Protein AF-0000000082332397 (afdb_homodimer)

Structure (mmCIF, N/CA/C/O backbone):
data_AF-0000000082332397-model_v1
#
loop_
_entity.id
_entity.type
_entity.pdbx_description
1 polymer Phosphohydrolase
#
loop_
_atom_site.group_PDB
_atom_site.id
_atom_site.type_symbol
_atom_site.label_atom_id
_atom_site.label_alt_id
_atom_site.label_comp_id
_atom_site.label_asym_id
_atom_site.label_entity_id
_atom_site.label_seq_id
_atom_site.pdbx_PDB_ins_code
_atom_site.Cartn_x
_atom_site.Cartn_y
_atom_site.Cartn_z
_atom_site.occupancy
_atom_site.B_iso_or_equiv
_atom_site.auth_seq_id
_atom_site.auth_comp_id
_atom_site.auth_asym_id
_atom_site.auth_atom_id
_atom_site.pdbx_PDB_model_num
ATOM 1 N N . MET A 1 1 ? 11.547 37.688 13.477 1 89.06 1 MET A N 1
ATOM 2 C CA . MET A 1 1 ? 12.023 36.406 12.945 1 89.06 1 MET A CA 1
ATOM 3 C C . MET A 1 1 ? 11.211 35.969 11.727 1 89.06 1 MET A C 1
ATOM 5 O O . MET A 1 1 ? 9.984 36.125 11.711 1 89.06 1 MET A O 1
ATOM 9 N N . THR A 1 2 ? 11.93 35.469 10.766 1 94.62 2 THR A N 1
ATOM 10 C CA . THR A 1 2 ? 11.25 35.031 9.539 1 94.62 2 THR A CA 1
ATOM 11 C C . THR A 1 2 ? 10.602 33.688 9.734 1 94.62 2 THR A C 1
ATOM 13 O O . THR A 1 2 ? 10.898 32.969 10.703 1 94.62 2 THR A O 1
ATOM 16 N N . LEU A 1 3 ? 9.719 33.344 8.914 1 96.31 3 LEU A N 1
ATOM 17 C CA . LEU A 1 3 ? 9.062 32.062 8.969 1 96.31 3 LEU A CA 1
ATOM 18 C C . LEU A 1 3 ? 10.078 30.922 8.828 1 96.31 3 LEU A C 1
ATOM 20 O O . LEU A 1 3 ? 9.977 29.891 9.5 1 96.31 3 LEU A O 1
ATOM 24 N N . THR A 1 4 ? 11.016 31.125 7.988 1 96.12 4 THR A N 1
ATOM 25 C CA . THR A 1 4 ? 12.055 30.125 7.762 1 96.12 4 THR A CA 1
ATOM 26 C C . THR A 1 4 ? 12.859 29.875 9.039 1 96.12 4 THR A C 1
ATOM 28 O O . THR A 1 4 ? 13.227 28.75 9.336 1 96.12 4 THR A O 1
ATOM 31 N N . GLN A 1 5 ? 13.148 30.891 9.711 1 97.06 5 GLN A N 1
ATOM 32 C CA . GLN A 1 5 ? 13.883 30.781 10.969 1 97.06 5 GLN A CA 1
ATOM 33 C C . GLN A 1 5 ? 13.062 30.016 12.016 1 97.06 5 GLN A C 1
ATOM 35 O O . GLN A 1 5 ? 13.594 29.172 12.727 1 97.06 5 GLN A O 1
ATOM 40 N N . TRP A 1 6 ? 11.789 30.406 12.102 1 97.88 6 TRP A N 1
ATOM 41 C CA . TRP A 1 6 ? 10.906 29.703 13.023 1 97.88 6 TRP A CA 1
ATOM 42 C C . TRP A 1 6 ? 10.844 28.219 12.688 1 97.88 6 TRP A C 1
ATOM 44 O O . TRP A 1 6 ? 10.922 27.375 13.578 1 97.88 6 TRP A O 1
ATOM 54 N N . GLN A 1 7 ? 10.688 27.906 11.43 1 97.69 7 GLN A N 1
ATOM 55 C CA . GLN A 1 7 ? 10.641 26.516 10.977 1 97.69 7 GLN A CA 1
ATOM 56 C C . GLN A 1 7 ? 11.883 25.75 11.43 1 97.69 7 GLN A C 1
ATOM 58 O O . GLN A 1 7 ? 11.773 24.641 11.969 1 97.69 7 GLN A O 1
ATOM 63 N N . SER A 1 8 ? 13.031 26.281 11.195 1 97.31 8 SER A N 1
ATOM 64 C CA . SER A 1 8 ? 14.289 25.656 11.586 1 97.31 8 SER A CA 1
ATOM 65 C C . SER A 1 8 ? 14.344 25.422 13.094 1 97.31 8 SER A C 1
ATOM 67 O O . SER A 1 8 ? 14.805 24.375 13.547 1 97.31 8 SER A O 1
ATOM 69 N N . ARG A 1 9 ? 13.914 26.359 13.828 1 97.19 9 ARG A N 1
ATOM 70 C CA . ARG A 1 9 ? 13.93 26.266 15.281 1 97.19 9 ARG A CA 1
ATOM 71 C C . ARG A 1 9 ? 12.984 25.188 15.773 1 97.19 9 ARG A C 1
ATOM 73 O O . ARG A 1 9 ? 13.32 24.422 16.672 1 97.19 9 ARG A O 1
ATOM 80 N N . PHE A 1 10 ? 11.758 25.141 15.195 1 97.62 10 PHE A N 1
ATOM 81 C CA . PHE A 1 10 ? 10.812 24.094 15.562 1 97.62 10 PHE A CA 1
ATOM 82 C C . PHE A 1 10 ? 11.391 22.719 15.258 1 97.62 10 PHE A C 1
ATOM 84 O O . PHE A 1 10 ? 11.359 21.828 16.109 1 97.62 10 PHE A O 1
ATOM 91 N N . GLU A 1 11 ? 11.922 22.547 14.109 1 95.94 11 GLU A N 1
ATOM 92 C CA . GLU A 1 11 ? 12.469 21.266 13.695 1 95.94 11 GLU A CA 1
ATOM 93 C C . GLU A 1 11 ? 13.648 20.859 14.578 1 95.94 11 GLU A C 1
ATOM 95 O O . GLU A 1 11 ? 13.766 19.688 14.961 1 95.94 11 GLU A O 1
ATOM 100 N N . HIS A 1 12 ? 14.5 21.797 14.859 1 95.62 12 HIS A N 1
ATOM 101 C CA . HIS A 1 12 ? 15.633 21.531 15.734 1 95.62 12 HIS A CA 1
ATOM 102 C C . HIS A 1 12 ? 15.172 21.062 17.109 1 95.62 12 HIS A C 1
ATOM 104 O O . HIS A 1 12 ? 15.672 20.078 17.641 1 95.62 12 HIS A O 1
ATOM 110 N N . TRP A 1 13 ? 14.25 21.766 17.672 1 95.88 13 TRP A N 1
ATOM 111 C CA . TRP A 1 13 ? 13.75 21.422 18.984 1 95.88 13 TRP A CA 1
ATOM 112 C C . TRP A 1 13 ? 13.086 20.047 18.984 1 95.88 13 TRP A C 1
ATOM 114 O O . TRP A 1 13 ? 13.297 19.25 19.891 1 95.88 13 TRP A O 1
ATOM 124 N N . LEU A 1 14 ? 12.258 19.812 17.969 1 95.25 14 LEU A N 1
ATOM 125 C CA . LEU A 1 14 ? 11.578 18.531 17.875 1 95.25 14 LEU A CA 1
ATOM 126 C C . LEU A 1 14 ? 12.594 17.391 17.766 1 95.25 14 LEU A C 1
ATOM 128 O O . LEU A 1 14 ? 12.43 16.344 18.406 1 95.25 14 LEU A O 1
ATOM 132 N N . ASN A 1 15 ? 13.602 17.594 17 1 92.56 15 ASN A N 1
ATOM 133 C CA . ASN A 1 15 ? 14.617 16.562 16.812 1 92.56 15 ASN A CA 1
ATOM 134 C C . ASN A 1 15 ? 15.422 16.328 18.078 1 92.56 15 ASN A C 1
ATOM 136 O O . ASN A 1 15 ? 15.844 15.203 18.359 1 92.56 15 ASN A O 1
ATOM 140 N N . GLU A 1 16 ? 15.547 17.297 18.922 1 92.12 16 GLU A N 1
ATOM 141 C CA . GLU A 1 16 ? 16.422 17.203 20.078 1 92.12 16 GLU A CA 1
ATOM 142 C C . GLU A 1 16 ? 15.625 16.828 21.328 1 92.12 16 GLU A C 1
ATOM 144 O O . GLU A 1 16 ? 16.125 16.109 22.203 1 92.12 16 GLU A O 1
ATOM 149 N N . SER A 1 17 ? 14.375 17.281 21.359 1 87.25 17 SER A N 1
ATOM 150 C CA . SER A 1 17 ? 13.734 17.266 22.656 1 87.25 17 SER A CA 1
ATOM 151 C C . SER A 1 17 ? 12.477 16.391 22.656 1 87.25 17 SER A C 1
ATOM 153 O O . SER A 1 17 ? 12.016 15.953 23.703 1 87.25 17 SER A O 1
ATOM 155 N N . TRP A 1 18 ? 11.852 16.219 21.516 1 86.44 18 TRP A N 1
ATOM 156 C CA . TRP A 1 18 ? 10.602 15.469 21.422 1 86.44 18 TRP A CA 1
ATOM 157 C C . TRP A 1 18 ? 10.852 13.984 21.656 1 86.44 18 TRP A C 1
ATOM 159 O O . TRP A 1 18 ? 11.656 13.367 20.938 1 86.44 18 TRP A O 1
ATOM 169 N N . GLN A 1 19 ? 10.375 13.5 22.703 1 77.25 19 GLN A N 1
ATOM 170 C CA . GLN A 1 19 ? 10.539 12.086 23 1 77.25 19 GLN A CA 1
ATOM 171 C C . GLN A 1 19 ? 9.531 11.234 22.25 1 77.25 19 GLN A C 1
ATOM 173 O O . GLN A 1 19 ? 8.352 11.18 22.609 1 77.25 19 GLN A O 1
ATOM 178 N N . GLN A 1 20 ? 9.938 10.594 21.234 1 76.19 20 GLN A N 1
ATOM 179 C CA . GLN A 1 20 ? 9.117 9.75 20.375 1 76.19 20 GLN A CA 1
ATOM 180 C C . GLN A 1 20 ? 9.938 8.586 19.812 1 76.19 20 GLN A C 1
ATOM 182 O O . GLN A 1 20 ? 11.125 8.734 19.531 1 76.19 20 GLN A O 1
ATOM 187 N N . ASP A 1 21 ? 9.367 7.43 19.781 1 70.19 21 ASP A N 1
ATOM 188 C CA . ASP A 1 21 ? 10.062 6.238 19.297 1 70.19 21 ASP A CA 1
ATOM 189 C C . ASP A 1 21 ? 10.523 6.41 17.859 1 70.19 21 ASP A C 1
ATOM 191 O O . ASP A 1 21 ? 11.688 6.164 17.531 1 70.19 21 ASP A O 1
ATOM 195 N N . ASP A 1 22 ? 9.664 6.797 16.984 1 75.94 22 ASP A N 1
ATOM 196 C CA . ASP A 1 22 ? 10.008 7.027 15.594 1 75.94 22 ASP A CA 1
ATOM 197 C C . ASP A 1 22 ? 9.961 8.516 15.25 1 75.94 22 ASP A C 1
ATOM 199 O O . ASP A 1 22 ? 9.164 8.938 14.414 1 75.94 22 ASP A O 1
ATOM 203 N N . LYS A 1 23 ? 10.922 9.266 15.836 1 78.56 23 LYS A N 1
ATOM 204 C CA . LYS A 1 23 ? 10.961 10.727 15.773 1 78.56 23 LYS A CA 1
ATOM 205 C C . LYS A 1 23 ? 11.141 11.211 14.336 1 78.56 23 LYS A C 1
ATOM 207 O O . LYS A 1 23 ? 10.445 12.117 13.891 1 78.56 23 LYS A O 1
ATOM 212 N N . ALA A 1 24 ? 12.078 10.57 13.688 1 74.75 24 ALA A N 1
ATOM 213 C CA . ALA A 1 24 ? 12.383 10.984 12.32 1 74.75 24 ALA A CA 1
ATOM 214 C C . ALA A 1 24 ? 11.148 10.891 11.43 1 74.75 24 ALA A C 1
ATOM 216 O O . ALA A 1 24 ? 10.867 11.805 10.641 1 74.75 24 ALA A O 1
ATOM 217 N N . HIS A 1 25 ? 10.414 9.883 11.586 1 79.62 25 HIS A N 1
ATOM 218 C CA . HIS A 1 25 ? 9.188 9.688 10.82 1 79.62 25 HIS A CA 1
ATOM 219 C C . HIS A 1 25 ? 8.133 10.727 11.18 1 79.62 25 HIS A C 1
ATOM 221 O O . HIS A 1 25 ? 7.465 11.273 10.305 1 79.62 25 HIS A O 1
ATOM 227 N N . ASP A 1 26 ? 8.023 11.008 12.359 1 86.25 26 ASP A N 1
ATOM 228 C CA . ASP A 1 26 ? 7.004 11.945 12.812 1 86.25 26 ASP A CA 1
ATOM 229 C C . ASP A 1 26 ? 7.328 13.367 12.375 1 86.25 26 ASP A C 1
ATOM 231 O O . ASP A 1 26 ? 6.453 14.094 11.906 1 86.25 26 ASP A O 1
ATOM 235 N N . VAL A 1 27 ? 8.562 13.719 12.523 1 92 27 VAL A N 1
ATOM 236 C CA . VAL A 1 27 ? 8.969 15.055 12.117 1 92 27 VAL A CA 1
ATOM 237 C C . VAL A 1 27 ? 8.773 15.219 10.609 1 92 27 VAL A C 1
ATOM 239 O O . VAL A 1 27 ? 8.344 16.281 10.148 1 92 27 VAL A O 1
ATOM 242 N N . ALA A 1 28 ? 9.094 14.203 9.867 1 91.44 28 ALA A N 1
ATOM 243 C CA . ALA A 1 28 ? 8.867 14.242 8.43 1 91.44 28 ALA A CA 1
ATOM 244 C C . ALA A 1 28 ? 7.395 14.461 8.109 1 91.44 28 ALA A C 1
ATOM 246 O O . ALA A 1 28 ? 7.055 15.203 7.184 1 91.44 28 ALA A O 1
ATOM 247 N N . HIS A 1 29 ? 6.555 13.82 8.836 1 93.06 29 HIS A N 1
ATOM 248 C CA . HIS A 1 29 ? 5.117 14.031 8.688 1 93.06 29 HIS A CA 1
ATOM 249 C C . HIS A 1 29 ? 4.742 15.484 8.922 1 93.06 29 HIS A C 1
ATOM 251 O O . HIS A 1 29 ? 4.031 16.094 8.117 1 93.06 29 HIS A O 1
ATOM 257 N N . LEU A 1 30 ? 5.219 16.062 10.039 1 95.88 30 LEU A N 1
ATOM 258 C CA . LEU A 1 30 ? 4.91 17.438 10.383 1 95.88 30 LEU A CA 1
ATOM 259 C C . LEU A 1 30 ? 5.379 18.391 9.281 1 95.88 30 LEU A C 1
ATOM 261 O O . LEU A 1 30 ? 4.668 19.328 8.922 1 95.88 30 LEU A O 1
ATOM 265 N N . LYS A 1 31 ? 6.523 18.094 8.781 1 94.88 31 LYS A N 1
ATOM 266 C CA . LYS A 1 31 ? 7.078 18.906 7.703 1 94.88 31 LYS A CA 1
ATOM 267 C C . LYS A 1 31 ? 6.191 18.859 6.461 1 94.88 31 LYS A C 1
ATOM 269 O O . LYS A 1 31 ? 5.949 19.875 5.82 1 94.88 31 LYS A O 1
ATOM 274 N N . ARG A 1 32 ? 5.75 17.734 6.164 1 94.56 32 ARG A N 1
ATOM 275 C CA . ARG A 1 32 ? 4.891 17.578 4.992 1 94.56 32 ARG A CA 1
ATOM 276 C C . ARG A 1 32 ? 3.553 18.281 5.199 1 94.56 32 ARG A C 1
ATOM 278 O O . ARG A 1 32 ? 3.014 18.891 4.27 1 94.56 32 ARG A O 1
ATOM 285 N N . VAL A 1 33 ? 3.033 18.141 6.359 1 96.5 33 VAL A N 1
ATOM 286 C CA . VAL A 1 33 ? 1.789 18.844 6.664 1 96.5 33 VAL A CA 1
ATOM 287 C C . VAL A 1 33 ? 1.973 20.344 6.457 1 96.5 33 VAL A C 1
ATOM 289 O O . VAL A 1 33 ? 1.114 21 5.867 1 96.5 33 VAL A O 1
ATOM 292 N N . TRP A 1 34 ? 3.062 20.875 6.902 1 97.12 34 TRP A N 1
ATOM 293 C CA . TRP A 1 34 ? 3.35 22.297 6.711 1 97.12 34 TRP A CA 1
ATOM 294 C C . TRP A 1 34 ? 3.484 22.625 5.227 1 97.12 34 TRP A C 1
ATOM 296 O O . TRP A 1 34 ? 2.977 23.656 4.766 1 97.12 34 TRP A O 1
ATOM 306 N N . GLN A 1 35 ? 4.117 21.797 4.488 1 94.94 35 GLN A N 1
ATOM 307 C CA . GLN A 1 35 ? 4.254 22.016 3.051 1 94.94 35 GLN A CA 1
ATOM 308 C C . GLN A 1 35 ? 2.885 22.094 2.375 1 94.94 35 GLN A C 1
ATOM 310 O O . GLN A 1 35 ? 2.637 22.984 1.561 1 94.94 35 GLN A O 1
ATOM 315 N N . THR A 1 36 ? 2.064 21.188 2.721 1 95.56 36 THR A N 1
ATOM 316 C CA . THR A 1 36 ? 0.71 21.172 2.176 1 95.56 36 THR A CA 1
ATOM 317 C C . THR A 1 36 ? -0.061 22.422 2.607 1 95.56 36 THR A C 1
ATOM 319 O O . THR A 1 36 ? -0.758 23.031 1.797 1 95.56 36 THR A O 1
ATOM 322 N N . ALA A 1 37 ? 0.094 22.766 3.816 1 97.25 37 ALA A N 1
ATOM 323 C CA . ALA A 1 37 ? -0.589 23.953 4.344 1 97.25 37 ALA A CA 1
ATOM 324 C C . ALA A 1 37 ? -0.164 25.219 3.594 1 97.25 37 ALA A C 1
ATOM 326 O O . ALA A 1 37 ? -0.984 26.094 3.338 1 97.25 37 ALA A O 1
ATOM 327 N N . GLN A 1 38 ? 1.078 25.281 3.293 1 96.44 38 GLN A N 1
ATOM 328 C CA . GLN A 1 38 ? 1.581 26.422 2.535 1 96.44 38 GLN A CA 1
ATOM 329 C C . GLN A 1 38 ? 0.874 26.547 1.188 1 96.44 38 GLN A C 1
ATOM 331 O O . GLN A 1 38 ? 0.555 27.641 0.746 1 96.44 38 GLN A O 1
ATOM 336 N N . ARG A 1 39 ? 0.684 25.438 0.614 1 94.25 39 ARG A N 1
ATOM 337 C CA . ARG A 1 39 ? -0.027 25.422 -0.66 1 94.25 39 ARG A CA 1
ATOM 338 C C . ARG A 1 39 ? -1.474 25.875 -0.482 1 94.25 39 ARG A C 1
ATOM 340 O O . ARG A 1 39 ? -1.978 26.688 -1.26 1 94.25 39 ARG A O 1
ATOM 347 N N . ILE A 1 40 ? -2.102 25.375 0.503 1 96.19 40 ILE A N 1
ATOM 348 C CA . ILE A 1 40 ? -3.504 25.672 0.764 1 96.19 40 ILE A CA 1
ATOM 349 C C . ILE A 1 40 ? -3.656 27.156 1.086 1 96.19 40 ILE A C 1
ATOM 351 O O . ILE A 1 40 ? -4.641 27.797 0.693 1 96.19 40 ILE A O 1
ATOM 355 N N . MET A 1 41 ? -2.727 27.703 1.715 1 95.75 41 MET A N 1
ATOM 356 C CA . MET A 1 41 ? -2.797 29.062 2.236 1 95.75 41 MET A CA 1
ATOM 357 C C . MET A 1 41 ? -2.619 30.094 1.116 1 95.75 41 MET A C 1
ATOM 359 O O . MET A 1 41 ? -2.914 31.266 1.297 1 95.75 41 MET A O 1
ATOM 363 N N . GLN A 1 42 ? -2.16 29.609 0.006 1 93.38 42 GLN A N 1
ATOM 364 C CA . GLN A 1 42 ? -1.938 30.547 -1.09 1 93.38 42 GLN A CA 1
ATOM 365 C C . GLN A 1 42 ? -3.221 31.297 -1.443 1 93.38 42 GLN A C 1
ATOM 367 O O . GLN A 1 42 ? -4.25 30.672 -1.715 1 93.38 42 GLN A O 1
ATOM 372 N N . GLY A 1 43 ? -3.213 32.625 -1.36 1 90.12 43 GLY A N 1
ATOM 373 C CA . GLY A 1 43 ? -4.344 33.469 -1.702 1 90.12 43 GLY A CA 1
ATOM 374 C C . GLY A 1 43 ? -5.316 33.656 -0.554 1 90.12 43 GLY A C 1
ATOM 375 O O . GLY A 1 43 ? -6.367 34.281 -0.72 1 90.12 43 GLY A O 1
ATOM 376 N N . ILE A 1 44 ? -5.043 33.094 0.571 1 95.12 44 ILE A N 1
ATOM 377 C CA . ILE A 1 44 ? -5.875 33.219 1.763 1 95.12 44 ILE A CA 1
ATOM 378 C C . ILE A 1 44 ? -5.18 34.125 2.781 1 95.12 44 ILE A C 1
ATOM 380 O O . ILE A 1 44 ? -3.971 34 2.996 1 95.12 44 ILE A O 1
ATOM 384 N N . ASP A 1 45 ? -5.91 35.031 3.311 1 96.25 45 ASP A N 1
ATOM 385 C CA . ASP A 1 45 ? -5.379 35.844 4.379 1 96.25 45 ASP A CA 1
ATOM 386 C C . ASP A 1 45 ? -5.367 35.125 5.711 1 96.25 45 ASP A C 1
ATOM 388 O O . ASP A 1 45 ? -6.328 35.188 6.48 1 96.25 45 ASP A O 1
ATOM 392 N N . ALA A 1 46 ? -4.355 34.406 5.969 1 97.75 46 ALA A N 1
ATOM 393 C CA . ALA A 1 46 ? -4.145 33.625 7.191 1 97.75 46 ALA A CA 1
ATOM 394 C C . ALA A 1 46 ? -2.787 33.938 7.812 1 97.75 46 ALA A C 1
ATOM 396 O O . ALA A 1 46 ? -1.84 34.281 7.105 1 97.75 46 ALA A O 1
ATOM 397 N N . ASP A 1 47 ? -2.719 33.906 9.094 1 98.44 47 ASP A N 1
ATOM 398 C CA . ASP A 1 47 ? -1.452 34.094 9.789 1 98.44 47 ASP A CA 1
ATOM 399 C C . ASP A 1 47 ? -0.536 32.875 9.617 1 98.44 47 ASP A C 1
ATOM 401 O O . ASP A 1 47 ? -0.748 31.844 10.242 1 98.44 47 ASP A O 1
ATOM 405 N N . ALA A 1 48 ? 0.495 33.062 8.867 1 98.38 48 ALA A N 1
ATOM 406 C CA . ALA A 1 48 ? 1.354 31.938 8.461 1 98.38 48 ALA A CA 1
ATOM 407 C C . ALA A 1 48 ? 2.068 31.328 9.664 1 98.38 48 ALA A C 1
ATOM 409 O O . ALA A 1 48 ? 2.307 30.125 9.703 1 98.38 48 ALA A O 1
ATOM 410 N N . LEU A 1 49 ? 2.434 32.156 10.578 1 98.69 49 LEU A N 1
ATOM 411 C CA . LEU A 1 49 ? 3.143 31.641 11.75 1 98.69 49 LEU A CA 1
ATOM 412 C C . LEU A 1 49 ? 2.229 30.766 12.594 1 98.69 49 LEU A C 1
ATOM 414 O O . LEU A 1 49 ? 2.664 29.734 13.133 1 98.69 49 LEU A O 1
ATOM 418 N N . VAL A 1 50 ? 0.964 31.109 12.742 1 98.75 50 VAL A N 1
ATOM 419 C CA . VAL A 1 50 ? -0.018 30.312 13.469 1 98.75 50 VAL A CA 1
ATOM 420 C C . VAL A 1 50 ? -0.202 28.969 12.781 1 98.75 50 VAL A C 1
ATOM 422 O O . VAL A 1 50 ? -0.182 27.922 13.43 1 98.75 50 VAL A O 1
ATOM 425 N N . VAL A 1 51 ? -0.335 28.984 11.484 1 98.75 51 VAL A N 1
ATOM 426 C CA . VAL A 1 51 ? -0.523 27.766 10.711 1 98.75 51 VAL A CA 1
ATOM 427 C C . VAL A 1 51 ? 0.703 26.875 10.859 1 98.75 51 VAL A C 1
ATOM 429 O O . VAL A 1 51 ? 0.575 25.672 11.141 1 98.75 51 VAL A O 1
ATOM 432 N N . MET A 1 52 ? 1.892 27.422 10.688 1 98.75 52 MET A N 1
ATOM 433 C CA . MET A 1 52 ? 3.123 26.641 10.781 1 98.75 52 MET A CA 1
ATOM 434 C C . MET A 1 52 ? 3.242 25.984 12.148 1 98.75 52 MET A C 1
ATOM 436 O O . MET A 1 52 ? 3.506 24.781 12.242 1 98.75 52 MET A O 1
ATOM 440 N N . ALA A 1 53 ? 3.055 26.781 13.164 1 98.81 53 ALA A N 1
ATOM 441 C CA . ALA A 1 53 ? 3.146 26.234 14.516 1 98.81 53 ALA A CA 1
ATOM 442 C C . ALA A 1 53 ? 2.113 25.141 14.742 1 98.81 53 ALA A C 1
ATOM 444 O O . ALA A 1 53 ? 2.418 24.094 15.344 1 98.81 53 ALA A O 1
ATOM 445 N N . GLY A 1 54 ? 0.887 25.359 14.273 1 98.56 54 GLY A N 1
ATOM 446 C CA . GLY A 1 54 ? -0.128 24.312 14.344 1 98.56 54 GLY A CA 1
ATOM 447 C C . GLY A 1 54 ? 0.293 23.016 13.672 1 98.56 54 GLY A C 1
ATOM 448 O O . GLY A 1 54 ? 0.045 21.938 14.195 1 98.56 54 GLY A O 1
ATOM 449 N N . CYS A 1 55 ? 0.912 23.125 12.539 1 98.25 55 CYS A N 1
ATOM 450 C CA . CYS A 1 55 ? 1.369 21.953 11.789 1 98.25 55 CYS A CA 1
ATOM 451 C C . CYS A 1 55 ? 2.453 21.203 12.562 1 98.25 55 CYS A C 1
ATOM 453 O O . CYS A 1 55 ? 2.438 19.984 12.625 1 98.25 55 CYS A O 1
ATOM 455 N N . TYR A 1 56 ? 3.363 21.906 13.18 1 97.94 56 TYR A N 1
ATOM 456 C CA . TYR A 1 56 ? 4.531 21.281 13.781 1 97.94 56 TYR A CA 1
ATOM 457 C C . TYR A 1 56 ? 4.199 20.734 15.164 1 97.94 56 TYR A C 1
ATOM 459 O O . TYR A 1 56 ? 4.891 19.844 15.672 1 97.94 56 TYR A O 1
ATOM 467 N N . PHE A 1 57 ? 3.092 21.172 15.805 1 97.81 57 PHE A N 1
ATOM 468 C CA . PHE A 1 57 ? 2.867 20.766 17.188 1 97.81 57 PHE A CA 1
ATOM 469 C C . PHE A 1 57 ? 1.548 20.016 17.328 1 97.81 57 PHE A C 1
ATOM 471 O O . PHE A 1 57 ? 1.202 19.547 18.422 1 97.81 57 PHE A O 1
ATOM 478 N N . HIS A 1 58 ? 0.782 19.844 16.203 1 96.88 58 HIS A N 1
ATOM 479 C CA . HIS A 1 58 ? -0.548 19.25 16.297 1 96.88 58 HIS A CA 1
ATOM 480 C C . HIS A 1 58 ? -0.48 17.828 16.859 1 96.88 58 HIS A C 1
ATOM 482 O O . HIS A 1 58 ? -1.404 17.375 17.531 1 96.88 58 HIS A O 1
ATOM 488 N N . ASP A 1 59 ? 0.618 17.188 16.656 1 93.75 59 ASP A N 1
ATOM 489 C CA . ASP A 1 59 ? 0.768 15.805 17.078 1 93.75 59 ASP A CA 1
ATOM 490 C C . ASP A 1 59 ? 1.817 15.664 18.172 1 93.75 59 ASP A C 1
ATOM 492 O O . ASP A 1 59 ? 2.416 14.602 18.344 1 93.75 59 ASP A O 1
ATOM 496 N N . ILE A 1 60 ? 2.088 16.641 18.938 1 94.69 60 ILE A N 1
ATOM 497 C CA . ILE A 1 60 ? 3.131 16.641 19.953 1 94.69 60 ILE A CA 1
ATOM 498 C C . ILE A 1 60 ? 2.803 15.609 21.031 1 94.69 60 ILE A C 1
ATOM 500 O O . ILE A 1 60 ? 3.699 15.117 21.719 1 94.69 60 ILE A O 1
ATOM 504 N N . VAL A 1 61 ? 1.564 15.438 21.234 1 90.38 61 VAL A N 1
ATOM 505 C CA . VAL A 1 61 ? 1.084 14.289 22 1 90.38 61 VAL A CA 1
ATOM 506 C C . VAL A 1 61 ? 0.452 13.273 21.047 1 90.38 61 VAL A C 1
ATOM 508 O O . VAL A 1 61 ? -0.55 13.562 20.391 1 90.38 61 VAL A O 1
ATOM 511 N N . ASN A 1 62 ? 1.136 12.141 20.906 1 82.5 62 ASN A N 1
ATOM 512 C CA . ASN A 1 62 ? 0.686 11.117 19.953 1 82.5 62 ASN A CA 1
ATOM 513 C C . ASN A 1 62 ? 0.418 9.789 20.656 1 82.5 62 ASN A C 1
ATOM 515 O O . ASN A 1 62 ? 1.337 9.172 21.203 1 82.5 62 ASN A O 1
ATOM 519 N N . LEU A 1 63 ? -0.743 9.453 20.734 1 79.56 63 LEU A N 1
ATOM 520 C CA . LEU A 1 63 ? -1.14 8.188 21.344 1 79.56 63 LEU A CA 1
ATOM 521 C C . LEU A 1 63 ? -1.405 7.133 20.266 1 79.56 63 LEU A C 1
ATOM 523 O O . LEU A 1 63 ? -1.848 7.465 19.156 1 79.56 63 LEU A O 1
ATOM 527 N N . PRO A 1 64 ? -1.135 5.895 20.641 1 75.19 64 PRO A N 1
ATOM 528 C CA . PRO A 1 64 ? -1.421 4.824 19.688 1 75.19 64 PRO A CA 1
ATOM 529 C C . PRO A 1 64 ? -2.891 4.773 19.281 1 75.19 64 PRO A C 1
ATOM 531 O O . PRO A 1 64 ? -3.76 5.238 20.016 1 75.19 64 PRO A O 1
ATOM 534 N N . LYS A 1 65 ? -3.174 4.266 18.109 1 71.94 65 LYS A N 1
ATOM 535 C CA . LYS A 1 65 ? -4.5 4.25 17.5 1 71.94 65 LYS A CA 1
ATOM 536 C C . LYS A 1 65 ? -5.492 3.471 18.359 1 71.94 65 LYS A C 1
ATOM 538 O O . LYS A 1 65 ? -6.684 3.779 18.375 1 71.94 65 LYS A O 1
ATOM 543 N N . ASN A 1 66 ? -5 2.578 19.078 1 71.62 66 ASN A N 1
ATOM 544 C CA . ASN A 1 66 ? -5.875 1.725 19.875 1 71.62 66 ASN A CA 1
ATOM 545 C C . ASN A 1 66 ? -5.945 2.189 21.328 1 71.62 66 ASN A C 1
ATOM 547 O O . ASN A 1 66 ? -6.547 1.521 22.172 1 71.62 66 ASN A O 1
ATOM 551 N N . HIS A 1 67 ? -5.461 3.348 21.531 1 80.31 67 HIS A N 1
ATOM 552 C CA . HIS A 1 67 ? -5.449 3.846 22.906 1 80.31 67 HIS A CA 1
ATOM 553 C C . HIS A 1 67 ? -6.82 4.387 23.312 1 80.31 67 HIS A C 1
ATOM 555 O O . HIS A 1 67 ? -7.453 5.113 22.547 1 80.31 67 HIS A O 1
ATOM 561 N N . PRO A 1 68 ? -7.238 4.02 24.453 1 82.5 68 PRO A N 1
ATOM 562 C CA . PRO A 1 68 ? -8.57 4.438 24.891 1 82.5 68 PRO A CA 1
ATOM 563 C C . PRO A 1 68 ? -8.727 5.953 24.969 1 82.5 68 PRO A C 1
ATOM 565 O O . PRO A 1 68 ? -9.836 6.477 24.844 1 82.5 68 PRO A O 1
ATOM 568 N N . GLN A 1 69 ? -7.676 6.68 25.219 1 84.19 69 GLN A N 1
ATOM 569 C CA . GLN A 1 69 ? -7.734 8.133 25.344 1 84.19 69 GLN A CA 1
ATOM 570 C C . GLN A 1 69 ? -7.305 8.82 24.047 1 84.19 69 GLN A C 1
ATOM 572 O O . GLN A 1 69 ? -6.922 9.992 24.062 1 84.19 69 GLN A O 1
ATOM 577 N N . ARG A 1 70 ? -7.363 8.133 23 1 82.5 70 ARG A N 1
ATOM 578 C CA . ARG A 1 70 ? -6.938 8.688 21.719 1 82.5 70 ARG A CA 1
ATOM 579 C C . ARG A 1 70 ? -7.758 9.922 21.359 1 82.5 70 ARG A C 1
ATOM 581 O O . ARG A 1 70 ? -7.242 10.867 20.766 1 82.5 70 ARG A O 1
ATOM 588 N N . HIS A 1 71 ? -9.008 9.961 21.812 1 82.5 71 HIS A N 1
ATOM 589 C CA . HIS A 1 71 ? -9.898 11.078 21.484 1 82.5 71 HIS A CA 1
ATOM 590 C C . HIS A 1 71 ? -9.516 12.328 22.266 1 82.5 71 HIS A C 1
ATOM 592 O O . HIS A 1 71 ? -9.953 13.43 21.922 1 82.5 71 HIS A O 1
ATOM 598 N N . LEU A 1 72 ? -8.641 12.164 23.234 1 90 72 LEU A N 1
ATOM 599 C CA . LEU A 1 72 ? -8.195 13.297 24.031 1 90 72 LEU A CA 1
ATOM 600 C C . LEU A 1 72 ? -6.816 13.766 23.594 1 90 72 LEU A C 1
ATOM 602 O O . LEU A 1 72 ? -6.305 14.766 24.094 1 90 72 LEU A O 1
ATOM 606 N N . ALA A 1 73 ? -6.27 13.117 22.641 1 90.88 73 ALA A N 1
ATOM 607 C CA . ALA A 1 73 ? -4.891 13.383 22.234 1 90.88 73 ALA A CA 1
ATOM 608 C C . ALA A 1 73 ? -4.73 14.82 21.75 1 90.88 73 ALA A C 1
ATOM 610 O O . ALA A 1 73 ? -3.766 15.5 22.094 1 90.88 73 ALA A O 1
ATOM 611 N N . SER A 1 74 ? -5.707 15.305 20.953 1 94 74 SER A N 1
ATOM 612 C CA . SER A 1 74 ? -5.582 16.656 20.391 1 94 74 SER A CA 1
ATOM 613 C C . SER A 1 74 ? -5.723 17.719 21.484 1 94 74 SER A C 1
ATOM 615 O O . SER A 1 74 ? -5.059 18.75 21.422 1 94 74 SER A O 1
ATOM 617 N N . ALA A 1 75 ? -6.543 17.453 22.453 1 95.06 75 ALA A N 1
ATOM 618 C CA . ALA A 1 75 ? -6.668 18.375 23.594 1 95.06 75 ALA A CA 1
ATOM 619 C C . ALA A 1 75 ? -5.379 18.406 24.406 1 95.06 75 ALA A C 1
ATOM 621 O O . ALA A 1 75 ? -4.938 19.484 24.828 1 95.06 75 ALA A O 1
ATOM 622 N N . GLN A 1 76 ? -4.883 17.25 24.641 1 95.62 76 GLN A N 1
ATOM 623 C CA . GLN A 1 76 ? -3.613 17.156 25.359 1 95.62 76 GLN A CA 1
ATOM 624 C C . GLN A 1 76 ? -2.492 17.828 24.562 1 95.62 76 GLN A C 1
ATO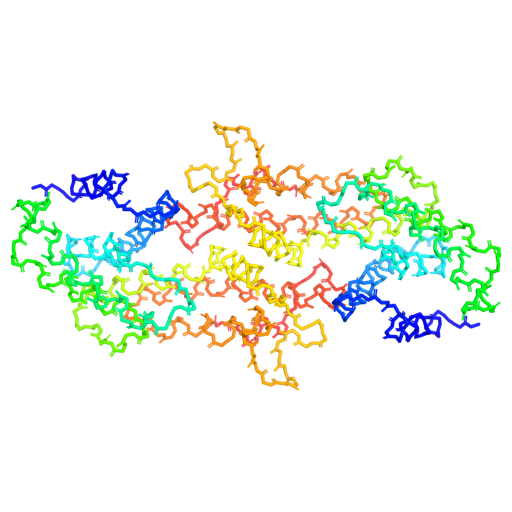M 626 O O . GLN A 1 76 ? -1.63 18.5 25.141 1 95.62 76 GLN A O 1
ATOM 631 N N . ALA A 1 77 ? -2.5 17.672 23.266 1 96.5 77 ALA A N 1
ATOM 632 C CA . ALA A 1 77 ? -1.516 18.312 22.406 1 96.5 77 ALA A CA 1
ATOM 633 C C . ALA A 1 77 ? -1.643 19.844 22.484 1 96.5 77 ALA A C 1
ATOM 635 O O . ALA A 1 77 ? -0.637 20.547 22.484 1 96.5 77 ALA A O 1
ATOM 636 N N . ALA A 1 78 ? -2.836 20.312 22.547 1 97.5 78 ALA A N 1
ATOM 637 C CA . ALA A 1 78 ? -3.08 21.75 22.656 1 97.5 78 ALA A CA 1
ATOM 638 C C . ALA A 1 78 ? -2.512 22.312 23.953 1 97.5 78 ALA A C 1
ATOM 640 O O . ALA A 1 78 ? -1.838 23.344 23.953 1 97.5 78 ALA A O 1
ATOM 641 N N . GLU A 1 79 ? -2.768 21.609 25.031 1 97.38 79 GLU A N 1
ATOM 642 C CA . GLU A 1 79 ? -2.252 22.031 26.328 1 97.38 79 GLU A CA 1
ATOM 643 C C . GLU A 1 79 ? -0.726 22 26.359 1 97.38 79 GLU A C 1
ATOM 645 O O . GLU A 1 79 ? -0.088 22.922 26.859 1 97.38 79 GLU A O 1
ATOM 650 N N . GLU A 1 80 ? -0.218 20.969 25.828 1 97.06 80 GLU A N 1
ATOM 651 C CA . GLU A 1 80 ? 1.235 20.859 25.766 1 97.06 80 GLU A CA 1
ATOM 652 C C . GLU A 1 80 ? 1.84 21.953 24.891 1 97.06 80 GLU A C 1
ATOM 654 O O . GLU A 1 80 ? 2.904 22.484 25.203 1 97.06 80 GLU A O 1
ATOM 659 N N . THR A 1 81 ? 1.218 22.25 23.812 1 97.88 81 THR A N 1
ATOM 660 C CA . THR A 1 81 ? 1.668 23.328 22.938 1 97.88 81 THR A CA 1
ATOM 661 C C . THR A 1 81 ? 1.656 24.672 23.656 1 97.88 81 THR A C 1
ATOM 663 O O . THR A 1 81 ? 2.6 25.453 23.547 1 97.88 81 THR A O 1
ATOM 666 N N . ARG A 1 82 ? 0.628 24.906 24.422 1 98 82 ARG A N 1
ATOM 667 C CA . ARG A 1 82 ? 0.509 26.125 25.203 1 98 82 ARG A CA 1
ATOM 668 C C . ARG A 1 82 ? 1.646 26.25 26.219 1 98 82 ARG A C 1
ATOM 670 O O . ARG A 1 82 ? 2.098 27.344 26.531 1 98 82 ARG A O 1
ATOM 677 N N . ARG A 1 83 ? 2.088 25.156 26.672 1 97.44 83 ARG A N 1
ATOM 678 C CA . ARG A 1 83 ? 3.191 25.125 27.641 1 97.44 83 ARG A CA 1
ATOM 679 C C . ARG A 1 83 ? 4.535 25.281 26.922 1 97.44 83 ARG A C 1
ATOM 681 O O . ARG A 1 83 ? 5.375 26.078 27.344 1 97.44 83 ARG A O 1
ATOM 688 N N . ILE A 1 84 ? 4.754 24.609 25.828 1 97.31 84 ILE A N 1
ATOM 689 C CA . ILE A 1 84 ? 6.035 24.484 25.141 1 97.31 84 ILE A CA 1
ATOM 690 C C . ILE A 1 84 ? 6.398 25.828 24.484 1 97.31 84 ILE A C 1
ATOM 692 O O . ILE A 1 84 ? 7.547 26.266 24.578 1 97.31 84 ILE A O 1
ATOM 696 N N . LEU A 1 85 ? 5.469 26.5 23.859 1 97.81 85 LEU A N 1
ATOM 697 C CA . LEU A 1 85 ? 5.781 27.656 23.016 1 97.81 85 LEU A CA 1
ATOM 698 C C . LEU A 1 85 ? 6.387 28.781 23.859 1 97.81 85 LEU A C 1
ATOM 700 O O . LEU A 1 85 ? 7.504 29.219 23.594 1 97.81 85 LEU A O 1
ATOM 704 N N . PRO A 1 86 ? 5.738 29.188 24.984 1 96.94 86 PRO A N 1
ATOM 705 C CA . PRO A 1 86 ? 6.344 30.266 25.766 1 96.94 86 PRO A CA 1
ATOM 706 C C . PRO A 1 86 ? 7.613 29.828 26.484 1 96.94 86 PRO A C 1
ATOM 708 O O . PRO A 1 86 ? 8.516 30.641 26.703 1 96.94 86 PRO A O 1
ATOM 711 N N . GLN A 1 87 ? 7.758 28.547 26.812 1 97 87 GLN A N 1
ATOM 712 C CA . GLN A 1 87 ? 8.875 28.062 27.609 1 97 87 GLN A CA 1
ATOM 713 C C . GLN A 1 87 ? 10.109 27.828 26.75 1 97 87 GLN A C 1
ATOM 715 O O . GLN A 1 87 ? 11.219 28.203 27.125 1 97 87 GLN A O 1
ATOM 720 N N . GLN A 1 88 ? 9.891 27.266 25.625 1 96.81 88 GLN A N 1
ATOM 721 C CA . GLN A 1 88 ? 11.016 26.844 24.797 1 96.81 88 GLN A CA 1
ATOM 722 C C . GLN A 1 88 ? 11.312 27.875 23.703 1 96.81 88 GLN A C 1
ATOM 724 O O . GLN A 1 88 ? 12.414 27.922 23.172 1 96.81 88 GLN A O 1
ATOM 729 N N . PHE A 1 89 ? 10.281 28.656 23.391 1 97.5 89 PHE A N 1
ATOM 730 C CA . PHE A 1 89 ? 10.414 29.734 22.406 1 97.5 89 PHE A CA 1
ATOM 731 C C . PHE A 1 89 ? 9.898 31.047 22.984 1 97.5 89 PHE A C 1
ATOM 733 O O . PHE A 1 89 ? 8.914 31.594 22.484 1 97.5 89 PHE A O 1
ATOM 740 N N . PRO A 1 90 ? 10.641 31.688 23.844 1 96.56 90 PRO A N 1
ATOM 741 C CA . PRO A 1 90 ? 10.164 32.875 24.578 1 96.56 90 PRO A CA 1
ATOM 742 C C . PRO A 1 90 ? 9.883 34.062 23.656 1 96.56 90 PRO A C 1
ATOM 744 O O . PRO A 1 90 ? 9.125 34.969 24.016 1 96.56 90 PRO A O 1
ATOM 747 N N . ASP A 1 91 ? 10.469 34.062 22.547 1 97.25 91 ASP A N 1
ATOM 748 C CA . ASP A 1 91 ? 10.258 35.188 21.609 1 97.25 91 ASP A CA 1
ATOM 749 C C . ASP A 1 91 ? 9.062 34.906 20.703 1 97.25 91 ASP A C 1
ATOM 751 O O . ASP A 1 91 ? 8.727 35.75 19.844 1 97.25 91 ASP A O 1
ATOM 755 N N . PHE A 1 92 ? 8.414 33.781 20.828 1 97.94 92 PHE A N 1
ATOM 756 C CA . PHE A 1 92 ? 7.176 33.531 20.094 1 97.94 92 PHE A CA 1
ATOM 757 C C . PHE A 1 92 ? 6.098 34.531 20.516 1 97.94 92 PHE A C 1
ATOM 759 O O . PHE A 1 92 ? 5.914 34.781 21.703 1 97.94 92 PHE A O 1
ATOM 766 N N . PRO A 1 93 ? 5.41 35.125 19.578 1 98 93 PRO A N 1
ATOM 767 C CA . PRO A 1 93 ? 4.41 36.125 19.938 1 98 93 PRO A CA 1
ATOM 768 C C . PRO A 1 93 ? 3.291 35.594 20.797 1 98 93 PRO A C 1
ATOM 770 O O . PRO A 1 93 ? 2.537 34.719 20.359 1 98 93 PRO A O 1
ATOM 773 N N . GLY A 1 94 ? 3.102 36.094 21.984 1 97.5 94 GLY A N 1
ATOM 774 C CA . GLY A 1 94 ? 2.127 35.625 22.953 1 97.5 94 GLY A CA 1
ATOM 775 C C . GLY A 1 94 ? 0.696 35.719 22.453 1 97.5 94 GLY A C 1
ATOM 776 O O . GLY A 1 94 ? -0.146 34.875 22.797 1 97.5 94 GLY A O 1
ATOM 777 N N . ASN A 1 95 ? 0.424 36.719 21.656 1 97.75 95 ASN A N 1
ATOM 778 C CA . ASN A 1 95 ? -0.934 36.969 21.188 1 97.75 95 ASN A CA 1
ATOM 779 C C . ASN A 1 95 ? -1.352 35.938 20.141 1 97.75 95 ASN A C 1
ATOM 781 O O . ASN A 1 95 ? -2.508 35.906 19.719 1 97.75 95 ASN A O 1
ATOM 785 N N . LYS A 1 96 ? -0.444 35 19.75 1 98.38 96 LYS A N 1
ATOM 786 C CA . LYS A 1 96 ? -0.761 34 18.734 1 98.38 96 LYS A CA 1
ATOM 787 C C . LYS A 1 96 ? -0.954 32.625 19.375 1 98.38 96 LYS A C 1
ATOM 789 O O . LYS A 1 96 ? -1.436 31.688 18.719 1 98.38 96 LYS A O 1
ATOM 794 N N . ILE A 1 97 ? -0.702 32.5 20.609 1 98.44 97 ILE A N 1
ATOM 795 C CA . ILE A 1 97 ? -0.678 31.203 21.281 1 98.44 97 ILE A CA 1
ATOM 796 C C . ILE A 1 97 ? -2.086 30.609 21.312 1 98.44 97 ILE A C 1
ATOM 798 O O . ILE A 1 97 ? -2.271 29.422 21.047 1 98.44 97 ILE A O 1
ATOM 802 N N . ASP A 1 98 ? -3.047 31.422 21.594 1 98.44 98 ASP A N 1
ATOM 803 C CA . ASP A 1 98 ? -4.422 30.938 21.625 1 98.44 98 ASP A CA 1
ATOM 804 C C . ASP A 1 98 ? -4.855 30.391 20.266 1 98.44 98 ASP A C 1
ATOM 806 O O . ASP A 1 98 ? -5.516 29.359 20.188 1 98.44 98 ASP A O 1
ATOM 810 N N . ALA A 1 99 ? -4.516 31.078 19.25 1 98.44 99 ALA A N 1
ATOM 811 C CA . ALA A 1 99 ? -4.871 30.656 17.906 1 98.44 99 ALA A CA 1
ATOM 812 C C . ALA A 1 99 ? -4.18 29.344 17.531 1 98.44 99 ALA A C 1
ATOM 814 O O . ALA A 1 99 ? -4.789 28.453 16.938 1 98.44 99 ALA A O 1
ATOM 815 N N . VAL A 1 100 ? -2.916 29.219 17.906 1 98.75 100 VAL A N 1
ATOM 816 C CA . VAL A 1 100 ? -2.166 28 17.641 1 98.75 100 VAL A CA 1
ATOM 817 C C . VAL A 1 100 ? -2.799 26.828 18.391 1 98.75 100 VAL A C 1
ATOM 819 O O . VAL A 1 100 ? -3.035 25.766 17.812 1 98.75 100 VAL A O 1
ATOM 822 N N . THR A 1 101 ? -3.074 27.047 19.672 1 98.31 101 THR A N 1
ATOM 823 C CA . THR A 1 101 ? -3.639 26 20.5 1 98.31 101 THR A CA 1
ATOM 824 C C . THR A 1 101 ? -5.008 25.578 19.984 1 98.31 101 THR A C 1
ATOM 826 O O . THR A 1 101 ? -5.355 24.391 20.047 1 98.31 101 THR A O 1
ATOM 829 N N . HIS A 1 102 ? -5.773 26.5 19.484 1 98.19 102 HIS A N 1
ATOM 830 C CA . HIS A 1 102 ? -7.055 26.172 18.875 1 98.19 102 HIS A CA 1
ATOM 831 C C . HIS A 1 102 ? -6.863 25.281 17.641 1 98.19 102 HIS A C 1
ATOM 833 O O . HIS A 1 102 ? -7.566 24.281 17.484 1 98.19 102 HIS A O 1
ATOM 839 N N . ALA A 1 103 ? -5.93 25.641 16.766 1 98.31 103 ALA A N 1
ATOM 840 C CA . ALA A 1 103 ? -5.652 24.844 15.562 1 98.31 103 ALA A CA 1
ATOM 841 C C . ALA A 1 103 ? -5.234 23.422 15.922 1 98.31 103 ALA A C 1
ATOM 843 O O . ALA A 1 103 ? -5.668 22.469 15.281 1 98.31 103 ALA A O 1
ATOM 844 N N . VAL A 1 104 ? -4.418 23.297 16.938 1 98.19 104 VAL A N 1
ATOM 845 C CA . VAL A 1 104 ? -3.938 21.984 17.391 1 98.19 104 VAL A CA 1
ATOM 846 C C . VAL A 1 104 ? -5.102 21.172 17.938 1 98.19 104 VAL A C 1
ATOM 848 O O . VAL A 1 104 ? -5.262 20 17.594 1 98.19 104 VAL A O 1
ATOM 851 N N . HIS A 1 105 ? -5.945 21.781 18.672 1 97.12 105 HIS A N 1
ATOM 852 C CA . HIS A 1 105 ? -7.07 21.109 19.312 1 97.12 105 HIS A CA 1
ATOM 853 C C . HIS A 1 105 ? -8.094 20.656 18.266 1 97.12 105 HIS A C 1
ATOM 855 O O . HIS A 1 105 ? -8.656 19.562 18.391 1 97.12 105 HIS A O 1
ATOM 861 N N . ALA A 1 106 ? -8.266 21.438 17.312 1 96.31 106 ALA A N 1
ATOM 862 C CA . ALA A 1 106 ? -9.383 21.234 16.391 1 96.31 106 ALA A CA 1
ATOM 863 C C . ALA A 1 106 ? -8.961 20.359 15.211 1 96.31 106 ALA A C 1
ATOM 865 O O . ALA A 1 106 ? -9.781 20.016 14.359 1 96.31 106 ALA A O 1
ATOM 866 N N . HIS A 1 107 ? -7.711 19.953 15.148 1 94.44 107 HIS A N 1
ATOM 867 C CA . HIS A 1 107 ? -7.25 19.312 13.922 1 94.44 107 HIS A CA 1
ATOM 868 C C . HIS A 1 107 ? -7.812 17.906 13.797 1 94.44 107 HIS A C 1
ATOM 870 O O . HIS A 1 107 ? -7.914 17.375 12.688 1 94.44 107 HIS A O 1
ATOM 876 N N . SER A 1 108 ? -8.156 17.328 14.922 1 88.69 108 SER A N 1
ATOM 877 C CA . SER A 1 108 ? -8.625 15.953 14.906 1 88.69 108 SER A CA 1
ATOM 878 C C . SER A 1 108 ? -10.148 15.891 14.797 1 88.69 108 SER A C 1
ATOM 880 O O . SER A 1 108 ? -10.859 16.547 15.57 1 88.69 108 SER A O 1
ATOM 882 N N . PHE A 1 109 ? -10.531 15.109 13.961 1 77.56 109 PHE A N 1
ATOM 883 C CA . PHE A 1 109 ? -11.969 14.938 13.797 1 77.56 109 PHE A CA 1
ATOM 884 C C . PHE A 1 109 ? -12.57 14.242 15.016 1 77.56 109 PHE A C 1
ATOM 886 O O . PHE A 1 109 ? -13.664 14.602 15.469 1 77.56 109 PHE A O 1
ATOM 893 N N . SER A 1 110 ? -11.914 13.352 15.57 1 78.75 110 SER A N 1
ATOM 894 C CA . SER A 1 110 ? -12.414 12.547 16.688 1 78.75 110 SER A CA 1
ATOM 895 C C . SER A 1 110 ? -12.609 13.391 17.938 1 78.75 110 SER A C 1
ATOM 897 O O . SER A 1 110 ? -13.328 12.992 18.859 1 78.75 110 SER A O 1
ATOM 899 N N . ALA A 1 111 ? -11.914 14.492 17.969 1 82.5 111 ALA A N 1
ATOM 900 C CA . ALA A 1 111 ? -12.039 15.375 19.125 1 82.5 111 ALA A CA 1
ATOM 901 C C . ALA A 1 111 ? -13.383 16.094 19.125 1 82.5 111 ALA A C 1
ATOM 903 O O . ALA A 1 111 ? -13.844 16.562 20.172 1 82.5 111 ALA A O 1
ATOM 904 N N . GLY A 1 112 ? -13.953 16.188 17.969 1 85.12 112 GLY A N 1
ATOM 905 C CA . GLY A 1 112 ? -15.258 16.812 17.859 1 85.12 112 GLY A CA 1
ATOM 906 C C . GLY A 1 112 ? -15.211 18.328 18.031 1 85.12 112 GLY A C 1
ATOM 907 O O . GLY A 1 112 ? -16.234 18.953 18.312 1 85.12 112 GLY A O 1
ATOM 908 N N . VAL A 1 113 ? -14.094 18.938 17.984 1 91.69 113 VAL A N 1
ATOM 909 C CA . VAL A 1 113 ? -13.938 20.375 18.094 1 91.69 113 VAL A CA 1
ATOM 910 C C . VAL A 1 113 ? -13.969 21.016 16.719 1 91.69 113 VAL A C 1
ATOM 912 O O . VAL A 1 113 ? -13.234 20.609 15.812 1 91.69 113 VAL A O 1
ATOM 915 N N . VAL A 1 114 ? -14.781 22 16.578 1 94.38 114 VAL A N 1
ATOM 916 C CA . VAL A 1 114 ? -14.953 22.672 15.297 1 94.38 114 VAL A CA 1
ATOM 917 C C . VAL A 1 114 ? -13.789 23.625 15.047 1 94.38 114 VAL A C 1
ATOM 919 O O . VAL A 1 114 ? -13.406 24.391 15.938 1 94.38 114 VAL A O 1
ATOM 922 N N . ALA A 1 115 ? -13.203 23.578 13.836 1 96.56 115 ALA A N 1
ATOM 923 C CA . ALA A 1 115 ? -12.219 24.562 13.422 1 96.56 115 ALA A CA 1
ATOM 924 C C . ALA A 1 115 ? -12.875 25.906 13.125 1 96.56 115 ALA A C 1
ATOM 926 O O . ALA A 1 115 ? -13.484 26.094 12.07 1 96.56 115 ALA A O 1
ATOM 927 N N . GLU A 1 116 ? -12.641 26.844 13.938 1 97.12 116 GLU A N 1
ATOM 928 C CA . GLU A 1 116 ? -13.344 28.109 13.844 1 97.12 116 GLU A CA 1
ATOM 929 C C . GLU A 1 116 ? -12.57 29.109 13 1 97.12 116 GLU A C 1
ATOM 931 O O . GLU A 1 116 ? -13.164 29.922 12.281 1 97.12 116 GLU A O 1
ATOM 936 N N . THR A 1 117 ? -11.32 29.109 13.109 1 97.81 117 THR A N 1
ATOM 937 C CA . THR A 1 117 ? -10.492 30.078 12.414 1 97.81 117 THR A CA 1
ATOM 938 C C . THR A 1 117 ? -9.977 29.5 11.094 1 97.81 117 THR A C 1
ATOM 940 O O . THR A 1 117 ? -9.922 28.281 10.922 1 97.81 117 THR A O 1
ATOM 943 N N . ILE A 1 118 ? -9.617 30.344 10.195 1 98.31 118 ILE A N 1
ATOM 944 C CA . ILE A 1 118 ? -9.109 29.922 8.898 1 98.31 118 ILE A CA 1
ATOM 945 C C . ILE A 1 118 ? -7.793 29.172 9.086 1 98.31 118 ILE A C 1
ATOM 947 O O . ILE A 1 118 ? -7.508 28.203 8.359 1 98.31 118 ILE A O 1
ATOM 951 N N . GLU A 1 119 ? -6.98 29.594 10.062 1 98.62 119 GLU A N 1
ATOM 952 C CA . GLU A 1 119 ? -5.727 28.906 10.352 1 98.62 119 GLU A CA 1
ATOM 953 C C . GLU A 1 119 ? -5.977 27.453 10.773 1 98.62 119 GLU A C 1
ATOM 955 O O . GLU A 1 119 ? -5.309 26.531 10.297 1 98.62 119 GLU A O 1
ATOM 960 N N . ALA A 1 120 ? -6.969 27.266 11.633 1 98.31 120 ALA A N 1
ATOM 961 C CA . ALA A 1 120 ? -7.312 25.938 12.102 1 98.31 120 ALA A CA 1
ATOM 962 C C . ALA A 1 120 ? -7.828 25.062 10.953 1 98.31 120 ALA A C 1
ATOM 964 O O . ALA A 1 120 ? -7.492 23.891 10.859 1 98.31 120 ALA A O 1
ATOM 965 N N . LYS A 1 121 ? -8.609 25.688 10.117 1 98.19 121 LYS A N 1
ATOM 966 C CA . LYS A 1 121 ? -9.156 24.984 8.969 1 98.19 121 LYS A CA 1
ATOM 967 C C . LYS A 1 121 ? -8.047 24.516 8.031 1 98.19 121 LYS A C 1
ATOM 969 O O . LYS A 1 121 ? -8.078 23.391 7.531 1 98.19 121 LYS A O 1
ATOM 974 N N . ILE A 1 122 ? -7.066 25.328 7.812 1 98.25 122 ILE A N 1
ATOM 975 C CA . ILE A 1 122 ? -5.945 25.016 6.934 1 98.25 122 ILE A CA 1
ATOM 976 C C . ILE A 1 122 ? -5.137 23.875 7.527 1 98.25 122 ILE A C 1
ATOM 978 O O . ILE A 1 122 ? -4.797 22.906 6.82 1 98.25 122 ILE A O 1
ATOM 982 N N . VAL A 1 123 ? -4.836 23.906 8.82 1 98.31 123 VAL A N 1
ATOM 983 C CA . VAL A 1 123 ? -4.066 22.859 9.484 1 98.31 123 VAL A CA 1
ATOM 984 C C . VAL A 1 123 ? -4.816 21.531 9.414 1 98.31 123 VAL A C 1
ATOM 986 O O . VAL A 1 123 ? -4.227 20.5 9.102 1 98.31 123 VAL A O 1
ATOM 989 N N . GLN A 1 124 ? -6.086 21.578 9.672 1 97.5 124 GLN A N 1
ATOM 990 C CA . GLN A 1 124 ? -6.906 20.375 9.633 1 97.5 124 GLN A CA 1
ATOM 991 C C . GLN A 1 124 ? -6.906 19.75 8.242 1 97.5 124 GLN A C 1
ATOM 993 O O . GLN A 1 124 ? -6.695 18.547 8.094 1 97.5 124 GLN A O 1
ATOM 998 N N . ASP A 1 125 ? -7.152 20.594 7.23 1 97.25 125 ASP A N 1
ATOM 999 C CA . ASP A 1 125 ? -7.156 20.109 5.855 1 97.25 125 ASP A CA 1
ATOM 1000 C C . ASP A 1 125 ? -5.809 19.484 5.488 1 97.25 125 ASP A C 1
ATOM 1002 O O . ASP A 1 125 ? -5.754 18.391 4.938 1 97.25 125 ASP A O 1
ATOM 1006 N N . ALA A 1 126 ? -4.762 20.188 5.801 1 97.06 126 ALA A N 1
ATOM 1007 C CA . ALA A 1 126 ? -3.418 19.75 5.438 1 97.06 126 ALA A CA 1
ATOM 1008 C C . ALA A 1 126 ? -3.102 18.391 6.059 1 97.06 126 ALA A C 1
ATOM 1010 O O . ALA A 1 126 ? -2.572 17.5 5.387 1 97.06 126 ALA A O 1
ATOM 1011 N N . ASP A 1 127 ? -3.385 18.234 7.281 1 96.56 127 ASP A N 1
ATOM 1012 C CA . ASP A 1 127 ? -3.139 16.984 7.973 1 96.56 127 ASP A CA 1
ATOM 1013 C C . ASP A 1 127 ? -3.965 15.852 7.363 1 96.56 127 ASP A C 1
ATOM 1015 O O . ASP A 1 127 ? -3.453 14.75 7.133 1 96.56 127 ASP A O 1
ATOM 1019 N N . ARG A 1 128 ? -5.219 16.125 7.105 1 95.5 128 ARG A N 1
ATOM 1020 C CA . ARG A 1 128 ? -6.137 15.109 6.598 1 95.5 128 ARG A CA 1
ATOM 1021 C C . ARG A 1 128 ? -5.734 14.656 5.199 1 95.5 128 ARG A C 1
ATOM 1023 O O . ARG A 1 128 ? -5.926 13.5 4.836 1 95.5 128 ARG A O 1
ATOM 1030 N N . ILE A 1 129 ? -5.199 15.523 4.418 1 95.94 129 ILE A N 1
ATOM 1031 C CA . ILE A 1 129 ? -4.781 15.203 3.057 1 95.94 129 ILE A CA 1
ATOM 1032 C C . ILE A 1 129 ? -3.652 14.18 3.09 1 95.94 129 ILE A C 1
ATOM 1034 O O . ILE A 1 129 ? -3.525 13.359 2.178 1 95.94 129 ILE A O 1
ATOM 1038 N N . GLU A 1 130 ? -2.924 14.125 4.207 1 94.25 130 GLU A N 1
ATOM 1039 C CA . GLU A 1 130 ? -1.84 13.164 4.359 1 94.25 130 GLU A CA 1
ATOM 1040 C C . GLU A 1 130 ? -2.371 11.734 4.387 1 94.25 130 GLU A C 1
ATOM 1042 O O . GLU A 1 130 ? -1.619 10.781 4.168 1 94.25 130 GLU A O 1
ATOM 1047 N N . SER A 1 131 ? -3.604 11.547 4.707 1 95.5 131 SER A N 1
ATOM 1048 C CA . SER A 1 131 ? -4.199 10.211 4.762 1 95.5 131 SER A CA 1
ATOM 1049 C C . SER A 1 131 ? -4.559 9.711 3.365 1 95.5 131 SER A C 1
ATOM 1051 O O . SER A 1 131 ? -4.961 8.555 3.201 1 95.5 131 SER A O 1
ATOM 1053 N N . LEU A 1 132 ? -4.41 10.531 2.379 1 97.12 132 LEU A N 1
ATOM 1054 C CA . LEU A 1 132 ? -4.766 10.195 1.004 1 97.12 132 LEU A CA 1
ATOM 1055 C C . LEU A 1 132 ? -3.514 10.008 0.151 1 97.12 132 LEU A C 1
ATOM 1057 O O . LEU A 1 132 ? -2.398 9.984 0.675 1 97.12 132 LEU A O 1
ATOM 1061 N N . GLY A 1 133 ? -3.701 9.75 -1.127 1 97.12 133 GLY A N 1
ATOM 1062 C CA . GLY A 1 133 ? -2.586 9.633 -2.053 1 97.12 133 GLY A CA 1
ATOM 1063 C C . GLY A 1 133 ? -1.738 8.398 -1.815 1 97.12 133 GLY A C 1
ATOM 1064 O O . GLY A 1 133 ? -2.236 7.383 -1.325 1 97.12 133 GLY A O 1
ATOM 1065 N N . ALA A 1 134 ? -0.479 8.492 -2.244 1 97.94 134 ALA A N 1
ATOM 1066 C CA . ALA A 1 134 ? 0.448 7.363 -2.164 1 97.94 134 ALA A CA 1
ATOM 1067 C C . ALA A 1 134 ? 0.861 7.098 -0.719 1 97.94 134 ALA A C 1
ATOM 1069 O O . ALA A 1 134 ? 0.963 5.941 -0.3 1 97.94 134 ALA A O 1
ATOM 1070 N N . ILE A 1 135 ? 1.113 8.156 0.009 1 96.69 135 ILE A N 1
ATOM 1071 C CA . ILE A 1 135 ? 1.51 8.008 1.405 1 96.69 135 ILE A CA 1
ATOM 1072 C C . ILE A 1 135 ? 0.374 7.367 2.199 1 96.69 135 ILE A C 1
ATOM 1074 O O . ILE A 1 135 ? 0.594 6.41 2.943 1 96.69 135 ILE A O 1
ATOM 1078 N N . GLY A 1 136 ? -0.803 7.906 2.025 1 96.88 136 GLY A N 1
ATOM 1079 C CA . GLY A 1 136 ? -1.959 7.344 2.703 1 96.88 136 GLY A CA 1
ATOM 1080 C C . GLY A 1 136 ? -2.193 5.883 2.373 1 96.88 136 GLY A C 1
ATOM 1081 O O . GLY A 1 136 ? -2.504 5.082 3.258 1 96.88 136 GLY A O 1
ATOM 1082 N N . LEU A 1 137 ? -2.078 5.539 1.142 1 98.06 137 LEU A N 1
ATOM 1083 C CA . LEU A 1 137 ? -2.236 4.164 0.688 1 98.06 137 LEU A CA 1
ATOM 1084 C C . LEU A 1 137 ? -1.279 3.232 1.427 1 98.06 137 LEU A C 1
ATOM 1086 O O . LEU A 1 137 ? -1.696 2.203 1.962 1 98.06 137 LEU A O 1
ATOM 1090 N N . ALA A 1 138 ? -0.016 3.568 1.43 1 97.88 138 ALA A N 1
ATOM 1091 C CA . ALA A 1 138 ? 0.995 2.764 2.111 1 97.88 138 ALA A CA 1
ATOM 1092 C C . ALA A 1 138 ? 0.662 2.605 3.592 1 97.88 138 ALA A C 1
ATOM 1094 O O . ALA A 1 138 ? 0.783 1.513 4.148 1 97.88 138 ALA A O 1
ATOM 1095 N N . ARG A 1 139 ? 0.232 3.66 4.176 1 95.69 139 ARG A N 1
ATOM 1096 C CA . ARG A 1 139 ? -0.052 3.662 5.609 1 95.69 139 ARG A CA 1
ATOM 1097 C C . ARG A 1 139 ? -1.205 2.719 5.938 1 95.69 139 ARG A C 1
ATOM 1099 O O . ARG A 1 139 ? -1.174 2.025 6.957 1 95.69 139 ARG A O 1
ATOM 1106 N N . VAL A 1 140 ? -2.24 2.738 5.148 1 97.38 140 VAL A N 1
ATOM 1107 C CA . VAL A 1 140 ? -3.395 1.882 5.395 1 97.38 140 VAL A CA 1
ATOM 1108 C C . VAL A 1 140 ? -2.955 0.421 5.453 1 97.38 140 VAL A C 1
ATOM 1110 O O . VAL A 1 140 ? -3.303 -0.302 6.387 1 97.38 140 VAL A O 1
ATOM 1113 N N . PHE A 1 141 ? -2.184 0.014 4.523 1 97.81 141 PHE A N 1
ATOM 1114 C CA . PHE A 1 141 ? -1.775 -1.385 4.473 1 97.81 141 PHE A CA 1
ATOM 1115 C C . PHE A 1 141 ? -0.728 -1.683 5.539 1 97.81 141 PHE A C 1
ATOM 1117 O O . PHE A 1 141 ? -0.699 -2.781 6.098 1 97.81 141 PHE A O 1
ATOM 1124 N N . TYR A 1 142 ? 0.145 -0.725 5.812 1 96.38 142 TYR A N 1
ATOM 1125 C CA . TYR A 1 142 ? 1.107 -0.863 6.898 1 96.38 142 TYR A CA 1
ATOM 1126 C C . TYR A 1 142 ? 0.4 -1.118 8.227 1 96.38 142 TYR A C 1
ATOM 1128 O O . TYR A 1 142 ? 0.739 -2.059 8.945 1 96.38 142 TYR A O 1
ATOM 1136 N N . VAL A 1 143 ? -0.567 -0.281 8.539 1 94 143 VAL A N 1
ATOM 1137 C CA . VAL A 1 143 ? -1.305 -0.387 9.797 1 94 143 VAL A CA 1
ATOM 1138 C C . VAL A 1 143 ? -2.035 -1.728 9.852 1 94 143 VAL A C 1
ATOM 1140 O O . VAL A 1 143 ? -2.068 -2.377 10.898 1 94 143 VAL A O 1
ATOM 1143 N N . SER A 1 144 ? -2.605 -2.125 8.742 1 95.25 144 SER A N 1
ATOM 1144 C CA . SER A 1 144 ? -3.275 -3.42 8.688 1 95.25 144 SER A CA 1
ATOM 1145 C C . SER A 1 144 ? -2.314 -4.555 9.023 1 95.25 144 SER A C 1
ATOM 1147 O O . SER A 1 144 ? -2.664 -5.473 9.766 1 95.25 144 SER A O 1
ATOM 1149 N N . GLY A 1 145 ? -1.147 -4.539 8.43 1 94.44 145 GLY A N 1
ATOM 1150 C CA . GLY A 1 145 ? -0.13 -5.527 8.75 1 94.44 145 GLY A CA 1
ATOM 1151 C C . GLY A 1 145 ? 0.255 -5.531 10.219 1 94.44 145 GLY A C 1
ATOM 1152 O O . GLY A 1 145 ? 0.356 -6.594 10.836 1 94.44 145 GLY A O 1
ATOM 1153 N N . ALA A 1 146 ? 0.444 -4.387 10.773 1 92.69 146 ALA A N 1
ATOM 1154 C CA . ALA A 1 146 ? 0.826 -4.246 12.172 1 92.69 146 ALA A CA 1
ATOM 1155 C C . ALA A 1 146 ? -0.25 -4.812 13.094 1 92.69 146 ALA A C 1
ATOM 1157 O O . ALA A 1 146 ? 0.059 -5.359 14.156 1 92.69 146 ALA A O 1
ATOM 1158 N N . LEU A 1 147 ? -1.483 -4.711 12.648 1 91.81 147 LEU A N 1
ATOM 1159 C CA . LEU A 1 147 ? -2.609 -5.141 13.477 1 91.81 147 LEU A CA 1
ATOM 1160 C C . LEU A 1 147 ? -3.031 -6.562 13.125 1 91.81 147 LEU A C 1
ATOM 1162 O O . LEU A 1 147 ? -3.904 -7.133 13.781 1 91.81 147 LEU A O 1
ATOM 1166 N N . GLY A 1 148 ? -2.479 -7.129 12.055 1 91.88 148 GLY A N 1
ATOM 1167 C CA . GLY A 1 148 ? -2.826 -8.477 11.625 1 91.88 148 GLY A CA 1
ATOM 1168 C C . GLY A 1 148 ? -4.195 -8.562 10.977 1 91.88 148 GLY A C 1
ATOM 1169 O O . GLY A 1 148 ? -4.918 -9.539 11.164 1 91.88 148 GLY A O 1
ATOM 1170 N N . ARG A 1 149 ? -4.574 -7.504 10.336 1 92.75 149 ARG A N 1
ATOM 1171 C CA . ARG A 1 149 ? -5.855 -7.465 9.633 1 92.75 149 ARG A CA 1
ATOM 1172 C C . ARG A 1 149 ? -5.676 -7.812 8.156 1 92.75 149 ARG A C 1
ATOM 1174 O O . ARG A 1 149 ? -4.664 -7.461 7.547 1 92.75 149 ARG A O 1
ATOM 1181 N N . ALA A 1 150 ? -6.738 -8.398 7.598 1 94.19 150 ALA A N 1
ATOM 1182 C CA . ALA A 1 150 ? -6.664 -8.82 6.199 1 94.19 150 ALA A CA 1
ATOM 1183 C C . ALA A 1 150 ? -6.637 -7.613 5.266 1 94.19 150 ALA A C 1
ATOM 1185 O O . ALA A 1 150 ? -7.148 -6.543 5.605 1 94.19 150 ALA A O 1
ATOM 1186 N N . LEU A 1 151 ? -6.129 -7.777 4.129 1 95.38 151 LEU A N 1
ATOM 1187 C CA . LEU A 1 151 ? -6.004 -6.703 3.154 1 95.38 151 LEU A CA 1
ATOM 1188 C C . LEU A 1 151 ? -7.359 -6.363 2.543 1 95.38 151 LEU A C 1
ATOM 1190 O O . LEU A 1 151 ? -7.781 -5.203 2.559 1 95.38 151 LEU A O 1
ATOM 1194 N N . PHE A 1 152 ? -7.98 -7.324 2.004 1 95.62 152 PHE A N 1
ATOM 1195 C CA . PHE A 1 152 ? -9.273 -7.188 1.337 1 95.62 152 PHE A CA 1
ATOM 1196 C C . PHE A 1 152 ? -9.984 -8.531 1.269 1 95.62 152 PHE A C 1
ATOM 1198 O O . PHE A 1 152 ? -9.367 -9.578 1.466 1 95.62 152 PHE A O 1
ATOM 1205 N N . ASP A 1 153 ? -11.258 -8.523 1.072 1 93.88 153 ASP A N 1
ATOM 1206 C CA . ASP A 1 153 ? -12.031 -9.711 0.744 1 93.88 153 ASP A CA 1
ATOM 1207 C C . ASP A 1 153 ? -11.867 -10.086 -0.727 1 93.88 153 ASP A C 1
ATOM 1209 O O . ASP A 1 153 ? -12.375 -9.391 -1.61 1 93.88 153 ASP A O 1
ATOM 1213 N N . SER A 1 154 ? -11.281 -11.156 -0.98 1 91.5 154 SER A N 1
ATOM 1214 C CA . SER A 1 154 ? -10.945 -11.555 -2.344 1 91.5 154 SER A CA 1
ATOM 1215 C C . SER A 1 154 ? -12.203 -11.773 -3.182 1 91.5 154 SER A C 1
ATOM 1217 O O . SER A 1 154 ? -12.188 -11.562 -4.395 1 91.5 154 SER A O 1
ATOM 1219 N N . SER A 1 155 ? -13.242 -12.203 -2.639 1 91.06 155 SER A N 1
ATOM 1220 C CA . SER A 1 155 ? -14.469 -12.508 -3.367 1 91.06 155 SER A CA 1
ATOM 1221 C C . SER A 1 155 ? -15.359 -11.273 -3.49 1 91.06 155 SER A C 1
ATOM 1223 O O . SER A 1 155 ? -16.172 -11.172 -4.41 1 91.06 155 SER A O 1
ATOM 1225 N N . ASP A 1 156 ? -15.172 -10.328 -2.525 1 95.06 156 ASP A N 1
ATOM 1226 C CA . ASP A 1 156 ? -15.977 -9.109 -2.506 1 95.06 156 ASP A CA 1
ATOM 1227 C C . ASP A 1 156 ? -15.156 -7.918 -2.023 1 95.06 156 ASP A C 1
ATOM 1229 O O . ASP A 1 156 ? -15.453 -7.336 -0.978 1 95.06 156 ASP A O 1
ATOM 1233 N N . PRO A 1 157 ? -14.195 -7.535 -2.865 1 95.75 157 PRO A N 1
ATOM 1234 C CA . PRO A 1 157 ? -13.242 -6.52 -2.408 1 95.75 157 PRO A CA 1
ATOM 1235 C C . PRO A 1 157 ? -13.906 -5.168 -2.145 1 95.75 157 PRO A C 1
ATOM 1237 O O . PRO A 1 157 ? -13.398 -4.371 -1.35 1 95.75 157 PRO A O 1
ATOM 1240 N N . LEU A 1 158 ? -15.078 -4.887 -2.734 1 96.81 158 LEU A N 1
ATOM 1241 C CA . LEU A 1 158 ? -15.711 -3.58 -2.584 1 96.81 158 LEU A CA 1
ATOM 1242 C C . LEU A 1 158 ? -16.859 -3.646 -1.583 1 96.81 158 LEU A C 1
ATOM 1244 O O . LEU A 1 158 ? -17.562 -2.656 -1.373 1 96.81 158 LEU A O 1
ATOM 1248 N N . GLY A 1 159 ? -17.078 -4.809 -0.992 1 95.75 159 GLY A N 1
ATOM 1249 C CA . GLY A 1 159 ? -18.125 -4.965 0.006 1 95.75 159 GLY A CA 1
ATOM 1250 C C . GLY A 1 159 ? -19.531 -4.77 -0.554 1 95.75 159 GLY A C 1
ATOM 1251 O O . GLY A 1 159 ? -20.359 -4.098 0.059 1 95.75 159 GLY A O 1
ATOM 1252 N N . ARG A 1 160 ? -19.797 -5.293 -1.696 1 94.62 160 ARG A N 1
ATOM 1253 C CA . ARG A 1 160 ? -21.094 -5.148 -2.346 1 94.62 160 ARG A CA 1
ATOM 1254 C C . ARG A 1 160 ? -22.141 -6.039 -1.683 1 94.62 160 ARG A C 1
ATOM 1256 O O . ARG A 1 160 ? -23.312 -5.691 -1.646 1 94.62 160 ARG A O 1
ATOM 1263 N N . GLU A 1 161 ? -21.75 -7.184 -1.167 1 96 161 GLU A N 1
ATOM 1264 C CA . GLU A 1 161 ? -22.672 -8.172 -0.614 1 96 161 GLU A CA 1
ATOM 1265 C C . GLU A 1 161 ? -22.531 -8.273 0.903 1 96 161 GLU A C 1
ATOM 1267 O O . GLU A 1 161 ? -22.922 -9.273 1.506 1 96 161 GLU A O 1
ATOM 1272 N N . ARG A 1 162 ? -21.953 -7.359 1.518 1 95.75 162 ARG A N 1
ATOM 1273 C CA . ARG A 1 162 ? -21.734 -7.297 2.957 1 95.75 162 ARG A CA 1
ATOM 1274 C C . ARG A 1 162 ? -21.547 -5.855 3.422 1 95.75 162 ARG A C 1
ATOM 1276 O O . ARG A 1 162 ? -21.234 -4.977 2.619 1 95.75 162 ARG A O 1
ATOM 1283 N N . PRO A 1 163 ? -21.719 -5.609 4.719 1 96.62 163 PRO A N 1
ATOM 1284 C CA . PRO A 1 163 ? -21.344 -4.285 5.219 1 96.62 163 PRO A CA 1
ATOM 1285 C C . PRO A 1 163 ? -19.828 -4.059 5.211 1 96.62 163 PRO A C 1
ATOM 1287 O O . PRO A 1 163 ? -19.062 -5 5.422 1 96.62 163 PRO A O 1
ATOM 1290 N N . LEU A 1 164 ? -19.406 -2.883 4.926 1 96.81 164 LEU A N 1
ATOM 1291 C CA . LEU A 1 164 ? -17.984 -2.533 5.016 1 96.81 164 LEU A CA 1
ATOM 1292 C C . LEU A 1 164 ? -17.484 -2.67 6.449 1 96.81 164 LEU A C 1
ATOM 1294 O O . LEU A 1 164 ? -18.203 -2.324 7.395 1 96.81 164 LEU A O 1
ATOM 1298 N N . ASP A 1 165 ? -16.359 -3.209 6.648 1 96.56 165 ASP A N 1
ATOM 1299 C CA . ASP A 1 165 ? -15.727 -3.426 7.949 1 96.56 165 ASP A CA 1
ATOM 1300 C C . ASP A 1 165 ? -14.219 -3.221 7.875 1 96.56 165 ASP A C 1
ATOM 1302 O O . ASP A 1 165 ? -13.469 -4.164 7.605 1 96.56 165 ASP A O 1
ATOM 1306 N N . ASP A 1 166 ? -13.734 -2.033 8.25 1 92.81 166 ASP A N 1
ATOM 1307 C CA . ASP A 1 166 ? -12.32 -1.724 8.094 1 92.81 166 ASP A CA 1
ATOM 1308 C C . ASP A 1 166 ? -11.508 -2.285 9.266 1 92.81 166 ASP A C 1
ATOM 1310 O O . ASP A 1 166 ? -10.281 -2.141 9.305 1 92.81 166 ASP A O 1
ATOM 1314 N N . ALA A 1 167 ? -12.125 -2.908 10.242 1 91.88 167 ALA A N 1
ATOM 1315 C CA . ALA A 1 167 ? -11.422 -3.668 11.266 1 91.88 167 ALA A CA 1
ATOM 1316 C C . ALA A 1 167 ? -11.062 -5.066 10.773 1 91.88 167 ALA A C 1
ATOM 1318 O O . ALA A 1 167 ? -10.172 -5.719 11.32 1 91.88 167 ALA A O 1
ATOM 1319 N N . GLN A 1 168 ? -11.742 -5.484 9.742 1 93.62 168 GLN A N 1
ATOM 1320 C CA . GLN A 1 168 ? -11.492 -6.812 9.188 1 93.62 168 GLN A CA 1
ATOM 1321 C C . GLN A 1 168 ? -10.664 -6.727 7.902 1 93.62 168 GLN A C 1
ATOM 1323 O O . GLN A 1 168 ? -9.789 -7.562 7.668 1 93.62 168 GLN A O 1
ATOM 1328 N N . TRP A 1 169 ? -11.062 -5.707 7.062 1 96.06 169 TRP A N 1
ATOM 1329 C CA . TRP A 1 169 ? -10.406 -5.57 5.766 1 96.06 169 TRP A CA 1
ATOM 1330 C C . TRP A 1 169 ? -9.852 -4.16 5.582 1 96.06 169 TRP A C 1
ATOM 1332 O O . TRP A 1 169 ? -10.602 -3.184 5.609 1 96.06 169 TRP A O 1
ATOM 1342 N N . ALA A 1 170 ? -8.602 -4.086 5.254 1 97 170 ALA A N 1
ATOM 1343 C CA . ALA A 1 170 ? -7.926 -2.805 5.09 1 97 170 ALA A CA 1
ATOM 1344 C C . ALA A 1 170 ? -8.57 -1.98 3.979 1 97 170 ALA A C 1
ATOM 1346 O O . ALA A 1 170 ? -8.797 -0.779 4.141 1 97 170 ALA A O 1
ATOM 1347 N N . LEU A 1 171 ? -8.914 -2.596 2.859 1 97.75 171 LEU A N 1
ATOM 1348 C CA . LEU A 1 171 ? -9.445 -1.891 1.697 1 97.75 171 LEU A CA 1
ATOM 1349 C C . LEU A 1 171 ? -10.773 -1.224 2.025 1 97.75 171 LEU A C 1
ATOM 1351 O O . LEU A 1 171 ? -11.133 -0.207 1.425 1 97.75 171 LEU A O 1
ATOM 1355 N N . ASP A 1 172 ? -11.5 -1.761 2.949 1 97.94 172 ASP A N 1
ATOM 1356 C CA . ASP A 1 172 ? -12.789 -1.186 3.318 1 97.94 172 ASP A CA 1
ATOM 1357 C C . ASP A 1 172 ? -12.617 0.222 3.887 1 97.94 172 ASP A C 1
ATOM 1359 O O . ASP A 1 172 ? -13.555 1.022 3.863 1 97.94 172 ASP A O 1
ATOM 1363 N N . HIS A 1 173 ? -11.469 0.496 4.43 1 97.38 173 HIS A N 1
ATOM 1364 C CA . HIS A 1 173 ? -11.18 1.809 4.992 1 97.38 173 HIS A CA 1
ATOM 1365 C C . HIS A 1 173 ? -11.273 2.9 3.932 1 97.38 173 HIS A C 1
ATOM 1367 O O . HIS A 1 173 ? -11.625 4.043 4.238 1 97.38 173 HIS A O 1
ATOM 1373 N N . PHE A 1 174 ? -10.969 2.584 2.697 1 97.69 174 PHE A N 1
ATOM 1374 C CA . PHE A 1 174 ? -11.047 3.551 1.607 1 97.69 174 PHE A CA 1
ATOM 1375 C C . PHE A 1 174 ? -12.445 4.137 1.5 1 97.69 174 PHE A C 1
ATOM 1377 O O . PHE A 1 174 ? -12.633 5.348 1.626 1 97.69 174 PHE A O 1
ATOM 1384 N N . GLN A 1 175 ? -13.391 3.248 1.377 1 96.38 175 GLN A N 1
ATOM 1385 C CA . GLN A 1 175 ? -14.773 3.672 1.173 1 96.38 175 GLN A CA 1
ATOM 1386 C C . GLN A 1 175 ? -15.375 4.227 2.461 1 96.38 175 GLN A C 1
ATOM 1388 O O . GLN A 1 175 ? -16.172 5.176 2.426 1 96.38 175 GLN A O 1
ATOM 1393 N N . LYS A 1 176 ? -15.016 3.672 3.561 1 95.94 176 LYS A N 1
ATOM 1394 C CA . LYS A 1 176 ? -15.609 4.074 4.832 1 95.94 176 LYS A CA 1
ATOM 1395 C C . LYS A 1 176 ? -15.148 5.473 5.234 1 95.94 176 LYS A C 1
ATOM 1397 O O . LYS A 1 176 ? -15.906 6.227 5.852 1 95.94 176 LYS A O 1
ATOM 1402 N N . LYS A 1 177 ? -13.93 5.793 4.867 1 94.5 177 LYS A N 1
ATOM 1403 C CA . LYS A 1 177 ? -13.398 7.027 5.43 1 94.5 177 LYS A CA 1
ATOM 1404 C C . LYS A 1 177 ? -12.68 7.855 4.367 1 94.5 177 LYS A C 1
ATOM 1406 O O . LYS A 1 177 ? -13.047 9.008 4.113 1 94.5 177 LYS A O 1
ATOM 1411 N N . LEU A 1 178 ? -11.711 7.363 3.664 1 97 178 LEU A N 1
ATOM 1412 C CA . LEU A 1 178 ? -10.758 8.133 2.869 1 97 178 LEU A CA 1
ATOM 1413 C C . LEU A 1 178 ? -11.445 8.797 1.685 1 97 178 LEU A C 1
ATOM 1415 O O . LEU A 1 178 ? -11.219 9.977 1.412 1 97 178 LEU A O 1
ATOM 1419 N N . LEU A 1 179 ? -12.297 8.062 1.009 1 96.94 179 LEU A N 1
ATOM 1420 C CA . LEU A 1 179 ? -12.914 8.578 -0.209 1 96.94 179 LEU A CA 1
ATOM 1421 C C . LEU A 1 179 ? -13.953 9.648 0.118 1 96.94 179 LEU A C 1
ATOM 1423 O O . LEU A 1 179 ? -14.398 10.375 -0.771 1 96.94 179 LEU A O 1
ATOM 1427 N N . LYS A 1 180 ? -14.289 9.82 1.352 1 95.25 180 LYS A N 1
ATOM 1428 C CA . LYS A 1 180 ? -15.242 10.844 1.782 1 95.25 180 LYS A CA 1
ATOM 1429 C C . LYS A 1 180 ? -14.523 12.117 2.207 1 95.25 180 LYS A C 1
ATOM 1431 O O . LYS A 1 180 ? -15.156 13.164 2.371 1 95.25 180 LYS A O 1
ATOM 1436 N N . LEU A 1 181 ? -13.281 12.102 2.346 1 95.75 181 LEU A N 1
ATOM 1437 C CA . LEU A 1 181 ? -12.5 13.195 2.922 1 95.75 181 LEU A CA 1
ATOM 1438 C C . LEU A 1 181 ? -12.625 14.453 2.076 1 95.75 181 LEU A C 1
ATOM 1440 O O . LEU A 1 181 ? -12.789 15.555 2.611 1 95.75 181 LEU A O 1
ATOM 1444 N N . PRO A 1 182 ? -12.594 14.336 0.715 1 96.44 182 PRO A N 1
ATOM 1445 C CA . PRO A 1 182 ? -12.664 15.562 -0.083 1 96.44 182 PRO A CA 1
ATOM 1446 C C . PRO A 1 182 ? -13.891 16.406 0.236 1 96.44 182 PRO A C 1
ATOM 1448 O O . PRO A 1 182 ? -13.805 17.641 0.293 1 96.44 182 PRO A O 1
ATOM 1451 N N . GLN A 1 183 ? -14.984 15.766 0.554 1 95.38 183 GLN A N 1
ATOM 1452 C CA . GLN A 1 183 ? -16.234 16.484 0.806 1 95.38 183 GLN A CA 1
ATOM 1453 C C . GLN A 1 183 ? -16.219 17.141 2.18 1 95.38 183 GLN A C 1
ATOM 1455 O O . GLN A 1 183 ? -17.047 18 2.463 1 95.38 183 GLN A O 1
ATOM 1460 N N . THR A 1 184 ? -15.289 16.766 3.037 1 94.31 184 THR A N 1
ATOM 1461 C CA . THR A 1 184 ? -15.258 17.281 4.402 1 94.31 184 THR A CA 1
ATOM 1462 C C . THR A 1 184 ? -14.172 18.344 4.559 1 94.31 184 THR A C 1
ATOM 1464 O O . THR A 1 184 ? -13.953 18.859 5.652 1 94.31 184 THR A O 1
ATOM 1467 N N . MET A 1 185 ? -13.43 18.688 3.463 1 96.31 185 MET A N 1
ATOM 1468 C CA . MET A 1 185 ? -12.391 19.719 3.52 1 96.31 185 MET A CA 1
ATOM 1469 C C . MET A 1 185 ? -13 21.094 3.779 1 96.31 185 MET A C 1
ATOM 1471 O O . MET A 1 185 ? -14.117 21.375 3.342 1 96.31 185 MET A O 1
ATOM 1475 N N . GLN A 1 186 ? -12.242 21.859 4.414 1 95.94 186 GLN A N 1
ATOM 1476 C CA . GLN A 1 186 ? -12.758 23.156 4.844 1 95.94 186 GLN A CA 1
ATOM 1477 C C . GLN A 1 186 ? -12.383 24.25 3.846 1 95.94 186 GLN A C 1
ATOM 1479 O O . GLN A 1 186 ? -13.055 25.281 3.762 1 95.94 186 GLN A O 1
ATOM 1484 N N . THR A 1 187 ? -11.352 24.141 3.109 1 97.19 187 THR A N 1
ATOM 1485 C CA . THR A 1 187 ? -10.875 25.156 2.178 1 97.19 187 THR A CA 1
ATOM 1486 C C . THR A 1 187 ? -11.016 24.672 0.735 1 97.19 187 THR A C 1
ATOM 1488 O O . THR A 1 187 ? -10.93 23.469 0.463 1 97.19 187 THR A O 1
ATOM 1491 N N . PRO A 1 188 ? -11.25 25.594 -0.194 1 96.44 188 PRO A N 1
ATOM 1492 C CA . PRO A 1 188 ? -11.391 25.188 -1.597 1 96.44 188 PRO A CA 1
ATOM 1493 C C . PRO A 1 188 ? -10.156 24.453 -2.125 1 96.44 188 PRO A C 1
ATOM 1495 O O . PRO A 1 188 ? -10.281 23.422 -2.785 1 96.44 188 PRO A O 1
ATOM 1498 N N . GLU A 1 189 ? -9 24.984 -1.841 1 96.12 189 GLU A N 1
ATOM 1499 C CA . GLU A 1 189 ? -7.777 24.328 -2.293 1 96.12 189 GLU A CA 1
ATOM 1500 C C . GLU A 1 189 ? -7.598 22.969 -1.616 1 96.12 189 GLU A C 1
ATOM 1502 O O . GLU A 1 189 ? -7.133 22.016 -2.242 1 96.12 189 GLU A O 1
ATOM 1507 N N . GLY A 1 190 ? -7.867 22.906 -0.338 1 96.44 190 GLY A N 1
ATOM 1508 C CA . GLY A 1 190 ? -7.844 21.625 0.341 1 96.44 190 GLY A CA 1
ATOM 1509 C C . GLY A 1 190 ? -8.727 20.578 -0.319 1 96.44 190 GLY A C 1
ATOM 1510 O O . GLY A 1 190 ? -8.328 19.422 -0.453 1 96.44 190 GLY A O 1
ATOM 1511 N N . LYS A 1 191 ? -9.891 21.047 -0.736 1 96.56 191 LYS A N 1
ATOM 1512 C CA . LYS A 1 191 ? -10.82 20.156 -1.416 1 96.56 191 LYS A CA 1
ATOM 1513 C C . LYS A 1 191 ? -10.242 19.656 -2.74 1 96.56 191 LYS A C 1
ATOM 1515 O O . LYS A 1 191 ? -10.336 18.484 -3.064 1 96.56 191 LYS A O 1
ATOM 1520 N N . ARG A 1 192 ? -9.672 20.484 -3.482 1 95.31 192 ARG A N 1
ATOM 1521 C CA . ARG A 1 192 ? -9.086 20.141 -4.77 1 95.31 192 ARG A CA 1
ATOM 1522 C C . ARG A 1 192 ? -7.949 19.125 -4.59 1 95.31 192 ARG A C 1
ATOM 1524 O O . ARG A 1 192 ? -7.891 18.125 -5.293 1 95.31 192 ARG A O 1
ATOM 1531 N N . LEU A 1 193 ? -7.098 19.422 -3.639 1 95.62 193 LEU A N 1
ATOM 1532 C CA . LEU A 1 193 ? -5.973 18.547 -3.365 1 95.62 193 LEU A CA 1
ATOM 1533 C C . LEU A 1 193 ? -6.457 17.172 -2.887 1 95.62 193 LEU A C 1
ATOM 1535 O O . LEU A 1 193 ? -5.961 16.141 -3.34 1 95.62 193 LEU A O 1
ATOM 1539 N N . ALA A 1 194 ? -7.41 17.219 -2.01 1 96.75 194 ALA A N 1
ATOM 1540 C CA . ALA A 1 194 ? -7.961 15.969 -1.474 1 96.75 194 ALA A CA 1
ATOM 1541 C C . ALA A 1 194 ? -8.602 15.133 -2.576 1 96.75 194 ALA A C 1
ATOM 1543 O O . ALA A 1 194 ? -8.453 13.906 -2.596 1 96.75 194 ALA A O 1
ATOM 1544 N N . GLN A 1 195 ? -9.273 15.797 -3.48 1 96.69 195 GLN A N 1
ATOM 1545 C CA . GLN A 1 195 ? -9.93 15.086 -4.574 1 96.69 195 GLN A CA 1
ATOM 1546 C C . GLN A 1 195 ? -8.914 14.406 -5.48 1 96.69 195 GLN A C 1
ATOM 1548 O O . GLN A 1 195 ? -9.078 13.25 -5.859 1 96.69 195 GLN A O 1
ATOM 1553 N N . TYR A 1 196 ? -7.914 15.102 -5.805 1 95.44 196 TYR A N 1
ATOM 1554 C CA . TYR A 1 196 ? -6.859 14.547 -6.645 1 95.44 196 TYR A CA 1
ATOM 1555 C C . TYR A 1 196 ? -6.25 13.305 -6.004 1 95.44 196 TYR A C 1
ATOM 1557 O O . TYR A 1 196 ? -6.062 12.289 -6.672 1 95.44 196 TYR A O 1
ATOM 1565 N N . ASN A 1 197 ? -5.965 13.414 -4.754 1 96.38 197 ASN A N 1
ATOM 1566 C CA . ASN A 1 197 ? -5.32 12.305 -4.051 1 96.38 197 ASN A CA 1
ATOM 1567 C C . ASN A 1 197 ? -6.297 11.156 -3.811 1 96.38 197 ASN A C 1
ATOM 1569 O O . ASN A 1 197 ? -5.898 9.992 -3.812 1 96.38 197 ASN A O 1
ATOM 1573 N N . ALA A 1 198 ? -7.547 11.477 -3.602 1 97.25 198 ALA A N 1
ATOM 1574 C CA . ALA A 1 198 ? -8.57 10.438 -3.502 1 97.25 198 ALA A CA 1
ATOM 1575 C C . ALA A 1 198 ? -8.719 9.688 -4.824 1 97.25 198 ALA A C 1
ATOM 1577 O O . ALA A 1 198 ? -8.906 8.469 -4.832 1 97.25 198 ALA A O 1
ATOM 1578 N N . ASP A 1 199 ? -8.633 10.383 -5.906 1 96.75 199 ASP A N 1
ATOM 1579 C CA . ASP A 1 199 ? -8.727 9.758 -7.223 1 96.75 199 ASP A CA 1
ATOM 1580 C C . ASP A 1 199 ? -7.598 8.75 -7.43 1 96.75 199 ASP A C 1
ATOM 1582 O O . ASP A 1 199 ? -7.785 7.734 -8.102 1 96.75 199 ASP A O 1
ATOM 1586 N N . PHE A 1 200 ? -6.496 9.07 -6.934 1 97 200 PHE A N 1
ATOM 1587 C CA . PHE A 1 200 ? -5.387 8.125 -6.992 1 97 200 PHE A CA 1
ATOM 1588 C C . PHE A 1 200 ? -5.746 6.824 -6.281 1 97 200 PHE A C 1
ATOM 1590 O O . PHE A 1 200 ? -5.449 5.734 -6.777 1 97 200 PHE A O 1
ATOM 1597 N N . LEU A 1 201 ? -6.398 6.914 -5.125 1 97.88 201 LEU A N 1
ATOM 1598 C CA . LEU A 1 201 ? -6.836 5.734 -4.391 1 97.88 201 LEU A CA 1
ATOM 1599 C C . LEU A 1 201 ? -7.875 4.949 -5.188 1 97.88 201 LEU A C 1
ATOM 1601 O O . LEU A 1 201 ? -7.875 3.717 -5.172 1 97.88 201 LEU A O 1
ATOM 1605 N N . VAL A 1 202 ? -8.711 5.66 -5.836 1 98.06 202 VAL A N 1
ATOM 1606 C CA . VAL A 1 202 ? -9.727 5.02 -6.664 1 98.06 202 VAL A CA 1
ATOM 1607 C C . VAL A 1 202 ? -9.062 4.246 -7.797 1 98.06 202 VAL A C 1
ATOM 1609 O O . VAL A 1 202 ? -9.469 3.129 -8.125 1 98.06 202 VAL A O 1
ATOM 1612 N N . THR A 1 203 ? -8.078 4.812 -8.383 1 97.06 203 THR A N 1
ATOM 1613 C CA . THR A 1 203 ? -7.336 4.129 -9.438 1 97.06 203 THR A CA 1
ATOM 1614 C C . THR A 1 203 ? -6.695 2.85 -8.906 1 97.06 203 THR A C 1
ATOM 1616 O O . THR A 1 203 ? -6.703 1.818 -9.578 1 97.06 203 THR A O 1
ATOM 1619 N N . TYR A 1 204 ? -6.16 2.941 -7.75 1 98 204 TYR A N 1
ATOM 1620 C CA . TYR A 1 204 ? -5.617 1.741 -7.121 1 98 204 TYR A CA 1
ATOM 1621 C C . TYR A 1 204 ? -6.699 0.678 -6.957 1 98 204 TYR A C 1
ATOM 1623 O O . TYR A 1 204 ? -6.477 -0.495 -7.262 1 98 204 TYR A O 1
ATOM 1631 N N . MET A 1 205 ? -7.836 1.118 -6.438 1 98.12 205 MET A N 1
ATOM 1632 C CA . MET A 1 205 ? -8.953 0.189 -6.254 1 98.12 205 MET A CA 1
ATOM 1633 C C . MET A 1 205 ? -9.32 -0.485 -7.574 1 98.12 205 MET A C 1
ATOM 1635 O O . MET A 1 205 ? -9.57 -1.69 -7.609 1 98.12 205 MET A O 1
ATOM 1639 N N . ALA A 1 206 ? -9.359 0.302 -8.594 1 97.75 206 ALA A N 1
ATOM 1640 C CA . ALA A 1 206 ? -9.695 -0.234 -9.906 1 97.75 206 ALA A CA 1
ATOM 1641 C C . ALA A 1 206 ? -8.672 -1.268 -10.359 1 97.75 206 ALA A C 1
ATOM 1643 O O . ALA A 1 206 ? -9.031 -2.311 -10.906 1 97.75 206 ALA A O 1
ATOM 1644 N N . LYS A 1 207 ? -7.414 -0.952 -10.156 1 98 207 LYS A N 1
ATOM 1645 C CA . LYS A 1 207 ? -6.348 -1.88 -10.516 1 98 207 LYS A CA 1
ATOM 1646 C C . LYS A 1 207 ? -6.441 -3.17 -9.703 1 98 207 LYS A C 1
ATOM 1648 O O . LYS A 1 207 ? -6.312 -4.266 -10.258 1 98 207 LYS A O 1
ATOM 1653 N N . LEU A 1 208 ? -6.672 -3.041 -8.406 1 97.56 208 LEU A N 1
ATOM 1654 C CA . LEU A 1 208 ? -6.793 -4.199 -7.531 1 97.56 208 LEU A CA 1
ATOM 1655 C C . LEU A 1 208 ? -7.949 -5.094 -7.969 1 97.56 208 LEU A C 1
ATOM 1657 O O . LEU A 1 208 ? -7.781 -6.309 -8.109 1 97.56 208 LEU A O 1
ATOM 1661 N N . CYS A 1 209 ? -9.07 -4.477 -8.227 1 96.5 209 CYS A N 1
ATOM 1662 C CA . CYS A 1 209 ? -10.25 -5.238 -8.625 1 96.5 209 CYS A CA 1
ATOM 1663 C C . CYS A 1 209 ? -10.016 -5.945 -9.953 1 96.5 209 CYS A C 1
ATOM 1665 O O . CYS A 1 209 ? -10.445 -7.086 -10.141 1 96.5 209 CYS A O 1
ATOM 1667 N N . ALA A 1 210 ? -9.383 -5.285 -10.852 1 95.56 210 ALA A N 1
ATOM 1668 C CA . ALA A 1 210 ? -9.047 -5.922 -12.125 1 95.56 210 ALA A CA 1
ATOM 1669 C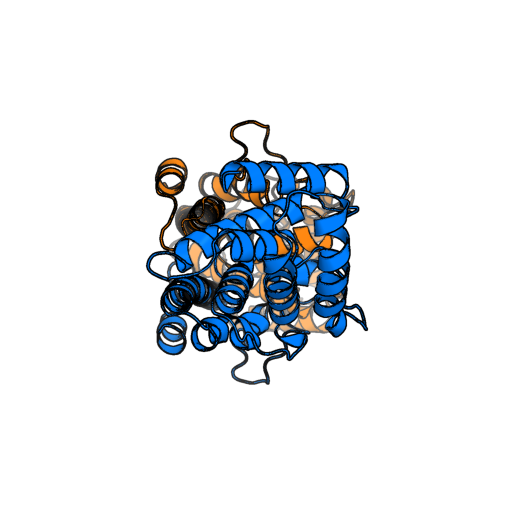 C . ALA A 1 210 ? -8.156 -7.145 -11.906 1 95.56 210 ALA A C 1
ATOM 1671 O O . ALA A 1 210 ? -8.422 -8.211 -12.469 1 95.56 210 ALA A O 1
ATOM 1672 N N . GLU A 1 211 ? -7.156 -6.996 -11.07 1 94.38 211 GLU A N 1
ATOM 1673 C CA . GLU A 1 211 ? -6.246 -8.102 -10.797 1 94.38 211 GLU A CA 1
ATOM 1674 C C . GLU A 1 211 ? -6.977 -9.273 -10.141 1 94.38 211 GLU A C 1
ATOM 1676 O O . GLU A 1 211 ? -6.707 -10.43 -10.453 1 94.38 211 GLU A O 1
ATOM 1681 N N . LEU A 1 212 ? -7.879 -8.93 -9.266 1 93 212 LEU A N 1
ATOM 1682 C CA . LEU A 1 212 ? -8.625 -9.969 -8.562 1 93 212 LEU A CA 1
ATOM 1683 C C . LEU A 1 212 ? -9.523 -10.742 -9.516 1 93 212 LEU A C 1
ATOM 1685 O O . LEU A 1 212 ? -9.875 -11.898 -9.258 1 93 212 LEU A O 1
ATOM 1689 N N . LYS A 1 213 ? -9.836 -10.117 -10.656 1 89 213 LYS A N 1
ATOM 1690 C CA . LYS A 1 213 ? -10.656 -10.766 -11.672 1 89 213 LYS A CA 1
ATOM 1691 C C . LYS A 1 213 ? -9.797 -11.438 -12.734 1 89 213 LYS A C 1
ATOM 1693 O O . LYS A 1 213 ? -10.32 -12.016 -13.688 1 89 213 LYS A O 1
ATOM 1698 N N . GLY A 1 214 ? -8.5 -11.281 -12.609 1 84.62 214 GLY A N 1
ATOM 1699 C CA . GLY A 1 214 ? -7.59 -11.906 -13.555 1 84.62 214 GLY A CA 1
ATOM 1700 C C . GLY A 1 214 ? -7.25 -11.008 -14.727 1 84.62 214 GLY A C 1
ATOM 1701 O O . GLY A 1 214 ? -6.672 -11.469 -15.719 1 84.62 214 GLY A O 1
ATOM 1702 N N . ASP A 1 215 ? -7.688 -9.758 -14.633 1 84.19 215 ASP A N 1
ATOM 1703 C CA . ASP A 1 215 ? -7.348 -8.789 -15.672 1 84.19 215 ASP A CA 1
ATOM 1704 C C . ASP A 1 215 ? -6.137 -7.949 -15.266 1 84.19 215 ASP A C 1
ATOM 1706 O O . ASP A 1 215 ? -6.293 -6.848 -14.734 1 84.19 215 ASP A O 1
ATOM 1710 N N . PHE A 1 216 ? -4.984 -8.305 -15.75 1 82.94 216 PHE A N 1
ATOM 1711 C CA . PHE A 1 216 ? -3.754 -7.695 -15.258 1 82.94 216 PHE A CA 1
ATOM 1712 C C . PHE A 1 216 ? -3.303 -6.57 -16.188 1 82.94 216 PHE A C 1
ATOM 1714 O O . PHE A 1 216 ? -2.348 -5.855 -15.875 1 82.94 216 PHE A O 1
ATOM 1721 N N . TYR A 1 217 ? -4.074 -6.359 -17.344 1 86.56 217 TYR A N 1
ATOM 1722 C CA . TYR A 1 217 ? -3.664 -5.34 -18.297 1 86.56 217 TYR A CA 1
ATOM 1723 C C . TYR A 1 217 ? -4.605 -4.141 -18.266 1 86.56 217 TYR A C 1
ATOM 1725 O O . TYR A 1 217 ? -4.621 -3.326 -19.188 1 86.56 217 TYR A O 1
ATOM 1733 N N . ALA A 1 218 ? -5.418 -4.199 -17.266 1 87.75 218 ALA A N 1
ATOM 1734 C CA . ALA A 1 218 ? -6.422 -3.139 -17.328 1 87.75 218 ALA A CA 1
ATOM 1735 C C . ALA A 1 218 ? -6.805 -2.68 -15.922 1 87.75 218 ALA A C 1
ATOM 1737 O O . ALA A 1 218 ? -6.387 -3.281 -14.922 1 87.75 218 ALA A O 1
ATOM 1738 N N . LEU A 1 219 ? -7.492 -1.583 -15.938 1 92.81 219 LEU A N 1
ATOM 1739 C CA . LEU A 1 219 ? -8.211 -1.137 -14.75 1 92.81 219 LEU A CA 1
ATOM 1740 C C . LEU A 1 219 ? -9.68 -1.547 -14.82 1 92.81 219 LEU A C 1
ATOM 1742 O O . LEU A 1 219 ? -10.242 -1.669 -15.914 1 92.81 219 LEU A O 1
ATOM 1746 N N . ASP A 1 220 ? -10.219 -1.851 -13.727 1 94.06 220 ASP A N 1
ATOM 1747 C CA . ASP A 1 220 ? -11.656 -2.098 -13.688 1 94.06 220 ASP A CA 1
ATOM 1748 C C . ASP A 1 220 ? -12.438 -0.811 -13.914 1 94.06 220 ASP A C 1
ATOM 1750 O O . ASP A 1 220 ? -12.602 -0.003 -13 1 94.06 220 ASP A O 1
ATOM 1754 N N . GLU A 1 221 ? -13 -0.615 -14.992 1 93.94 221 GLU A N 1
ATOM 1755 C CA . GLU A 1 221 ? -13.656 0.62 -15.406 1 93.94 221 GLU A CA 1
ATOM 1756 C C . GLU A 1 221 ? -14.906 0.884 -14.57 1 93.94 221 GLU A C 1
ATOM 1758 O O . GLU A 1 221 ? -15.289 2.037 -14.367 1 93.94 221 GLU A O 1
ATOM 1763 N N . SER A 1 222 ? -15.555 -0.146 -14.172 1 94.19 222 SER A N 1
ATOM 1764 C CA . SER A 1 222 ? -16.75 0.033 -13.367 1 94.19 222 SER A CA 1
ATOM 1765 C C . SER A 1 222 ? -16.438 0.702 -12.031 1 94.19 222 SER A C 1
ATOM 1767 O O . SER A 1 222 ? -17.234 1.482 -11.516 1 94.19 222 SER A O 1
ATOM 1769 N N . VAL A 1 223 ? -15.281 0.369 -11.508 1 94.62 223 VAL A N 1
ATOM 1770 C CA . VAL A 1 223 ? -14.836 0.978 -10.258 1 94.62 223 VAL A CA 1
ATOM 1771 C C . VAL A 1 223 ? -14.539 2.459 -10.484 1 94.62 223 VAL A C 1
ATOM 1773 O O . VAL A 1 223 ? -14.953 3.307 -9.688 1 94.62 223 VAL A O 1
ATOM 1776 N N . LEU A 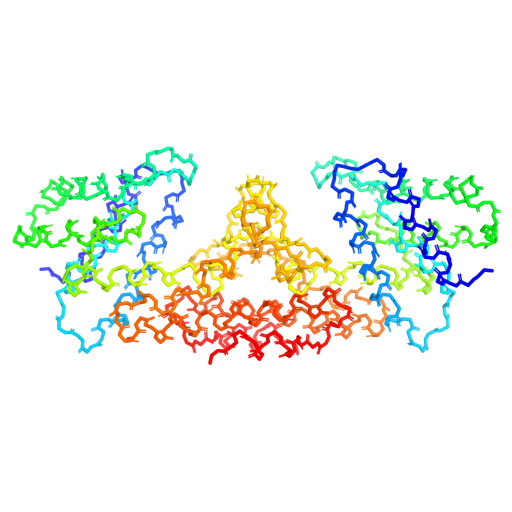1 224 ? -13.875 2.787 -11.547 1 94.75 224 LEU A N 1
ATOM 1777 C CA . LEU A 1 224 ? -13.594 4.18 -11.875 1 94.75 224 LEU A CA 1
ATOM 1778 C C . LEU A 1 224 ? -14.883 4.973 -12.039 1 94.75 224 LEU A C 1
ATOM 1780 O O . LEU A 1 224 ? -15.008 6.078 -11.508 1 94.75 224 LEU A O 1
ATOM 1784 N N . ALA A 1 225 ? -15.836 4.41 -12.703 1 93.38 225 ALA A N 1
ATOM 1785 C CA . ALA A 1 225 ? -17.109 5.074 -12.961 1 93.38 225 ALA A CA 1
ATOM 1786 C C . ALA A 1 225 ? -17.891 5.309 -11.664 1 93.38 225 ALA A C 1
ATOM 1788 O O . ALA A 1 225 ? -18.531 6.344 -11.5 1 93.38 225 ALA A O 1
ATOM 1789 N N . GLU A 1 226 ? -17.781 4.418 -10.82 1 93.44 226 GLU A N 1
ATOM 1790 C CA . GLU A 1 226 ? -18.562 4.461 -9.586 1 93.44 226 GLU A CA 1
ATOM 1791 C C . GLU A 1 226 ? -17.938 5.418 -8.57 1 93.44 226 GLU A C 1
ATOM 1793 O O . GLU A 1 226 ? -18.656 6.113 -7.848 1 93.44 226 GLU A O 1
ATOM 1798 N N . PHE A 1 227 ? -16.609 5.504 -8.57 1 92.69 227 PHE A N 1
ATOM 1799 C CA . PHE A 1 227 ? -16 6.152 -7.418 1 92.69 227 PHE A CA 1
ATOM 1800 C C . PHE A 1 227 ? -15.258 7.418 -7.836 1 92.69 227 PHE A C 1
ATOM 1802 O O . PHE A 1 227 ? -14.859 8.219 -6.988 1 92.69 227 PHE A O 1
ATOM 1809 N N . SER A 1 228 ? -15.031 7.559 -9.148 1 83.38 228 SER A N 1
ATOM 1810 C CA . SER A 1 228 ? -14.344 8.773 -9.578 1 83.38 228 SER A CA 1
ATOM 1811 C C . SER A 1 228 ? -15.297 9.961 -9.641 1 83.38 228 SER A C 1
ATOM 1813 O O . SER A 1 228 ? -16.469 9.805 -10 1 83.38 228 SER A O 1
ATOM 1815 N N . LEU A 1 229 ? -14.852 11.055 -9.148 1 73.62 229 LEU A N 1
ATOM 1816 C CA . LEU A 1 229 ? -15.68 12.25 -9.266 1 73.62 229 LEU A CA 1
ATOM 1817 C C . LEU A 1 229 ? -15.227 13.125 -10.43 1 73.62 229 LEU A C 1
ATOM 1819 O O . LEU A 1 229 ? -14.039 13.148 -10.758 1 73.62 229 LEU A O 1
ATOM 1823 N N . MET B 1 1 ? -11.969 -36.5 -16.844 1 89.12 1 MET B N 1
ATOM 1824 C CA . MET B 1 1 ? -12.398 -35.344 -16.078 1 89.12 1 MET B CA 1
ATOM 1825 C C . MET B 1 1 ? -11.93 -34.031 -16.719 1 89.12 1 MET B C 1
ATOM 1827 O O . MET B 1 1 ? -10.805 -33.969 -17.219 1 89.12 1 MET B O 1
ATOM 1831 N N . THR B 1 2 ? -12.82 -33.094 -16.703 1 94.75 2 THR B N 1
ATOM 1832 C CA . THR B 1 2 ? -12.484 -31.812 -17.312 1 94.75 2 THR B CA 1
ATOM 1833 C C . THR B 1 2 ? -11.617 -30.969 -16.375 1 94.75 2 THR B C 1
ATOM 1835 O O . THR B 1 2 ? -11.508 -31.281 -15.18 1 94.75 2 THR B O 1
ATOM 1838 N N . LEU B 1 3 ? -10.984 -30.031 -16.891 1 96.38 3 LEU B N 1
ATOM 1839 C CA . LEU B 1 3 ? -10.164 -29.125 -16.078 1 96.38 3 LEU B CA 1
ATOM 1840 C C . LEU B 1 3 ? -11.008 -28.438 -15.008 1 96.38 3 LEU B C 1
ATOM 1842 O O . LEU B 1 3 ? -10.555 -28.266 -13.867 1 96.38 3 LEU B O 1
ATOM 1846 N N . THR B 1 4 ? -12.172 -28.062 -15.367 1 96.19 4 THR B N 1
ATOM 1847 C CA . THR B 1 4 ? -13.078 -27.391 -14.438 1 96.19 4 THR B CA 1
ATOM 1848 C C . THR B 1 4 ? -13.422 -28.312 -13.266 1 96.19 4 THR B C 1
ATOM 1850 O O . THR B 1 4 ? -13.508 -27.844 -12.125 1 96.19 4 THR B O 1
ATOM 1853 N N . GLN B 1 5 ? -13.633 -29.5 -13.531 1 97.12 5 GLN B N 1
ATOM 1854 C CA . GLN B 1 5 ? -13.922 -30.484 -12.484 1 97.12 5 GLN B CA 1
ATOM 1855 C C . GLN B 1 5 ? -12.727 -30.656 -11.547 1 97.12 5 GLN B C 1
ATOM 1857 O O . GLN B 1 5 ? -12.891 -30.703 -10.328 1 97.12 5 GLN B O 1
ATOM 1862 N N . TRP B 1 6 ? -11.57 -30.797 -12.164 1 97.88 6 TRP B N 1
ATOM 1863 C CA . TRP B 1 6 ? -10.359 -30.906 -11.359 1 97.88 6 TRP B CA 1
ATOM 1864 C C . TRP B 1 6 ? -10.188 -29.688 -10.469 1 97.88 6 TRP B C 1
ATOM 1866 O O . TRP B 1 6 ? -9.875 -29.812 -9.281 1 97.88 6 TRP B O 1
ATOM 1876 N N . GLN B 1 7 ? -10.375 -28.516 -11.023 1 97.75 7 GLN B N 1
ATOM 1877 C CA . GLN B 1 7 ? -10.266 -27.266 -10.266 1 97.75 7 GLN B CA 1
ATOM 1878 C C . GLN B 1 7 ? -11.188 -27.281 -9.047 1 97.75 7 GLN B C 1
ATOM 1880 O O . GLN B 1 7 ? -10.758 -26.953 -7.938 1 97.75 7 GLN B O 1
ATOM 1885 N N . SER B 1 8 ? -12.414 -27.625 -9.242 1 97.38 8 SER B N 1
ATOM 1886 C CA . SER B 1 8 ? -13.391 -27.688 -8.164 1 97.38 8 SER B CA 1
ATOM 1887 C C . SER B 1 8 ? -12.953 -28.672 -7.082 1 97.38 8 SER B C 1
ATOM 1889 O O . SER B 1 8 ? -13.102 -28.406 -5.887 1 97.38 8 SER B O 1
ATOM 1891 N N . ARG B 1 9 ? -12.461 -29.75 -7.48 1 97.19 9 ARG B N 1
ATOM 1892 C CA . ARG B 1 9 ? -12.031 -30.781 -6.543 1 97.19 9 ARG B CA 1
ATOM 1893 C C . ARG B 1 9 ? -10.828 -30.312 -5.73 1 97.19 9 ARG B C 1
ATOM 1895 O O . ARG B 1 9 ? -10.766 -30.547 -4.52 1 97.19 9 ARG B O 1
ATOM 1902 N N . PHE B 1 10 ? -9.844 -29.703 -6.41 1 97.62 10 PHE B N 1
ATOM 1903 C CA . PHE B 1 10 ? -8.688 -29.156 -5.699 1 97.62 10 PHE B CA 1
ATOM 1904 C C . PHE B 1 10 ? -9.125 -28.125 -4.668 1 97.62 10 PHE B C 1
ATOM 1906 O O . PHE B 1 10 ? -8.711 -28.188 -3.508 1 97.62 10 PHE B O 1
ATOM 1913 N N . GLU B 1 11 ? -9.953 -27.219 -5.062 1 95.94 11 GLU B N 1
ATOM 1914 C CA . GLU B 1 11 ? -10.406 -26.156 -4.18 1 95.94 11 GLU B CA 1
ATOM 1915 C C . GLU B 1 11 ? -11.195 -26.719 -2.994 1 95.94 11 GLU B C 1
ATOM 1917 O O . GLU B 1 11 ? -11.016 -26.266 -1.859 1 95.94 11 GLU B O 1
ATOM 1922 N N . HIS B 1 12 ? -12.031 -27.656 -3.281 1 95.69 12 HIS B N 1
ATOM 1923 C CA . HIS B 1 12 ? -12.797 -28.297 -2.213 1 95.69 12 HIS B CA 1
ATOM 1924 C C . HIS B 1 12 ? -11.883 -28.969 -1.194 1 95.69 12 HIS B C 1
ATOM 1926 O O . HIS B 1 12 ? -12.047 -28.781 0.013 1 95.69 12 HIS B O 1
ATOM 1932 N N . TRP B 1 13 ? -10.953 -29.703 -1.67 1 95.88 13 TRP B N 1
ATOM 1933 C CA . TRP B 1 13 ? -10.031 -30.406 -0.784 1 95.88 13 TRP B CA 1
ATOM 1934 C C . TRP B 1 13 ? -9.211 -29.406 0.035 1 95.88 13 TRP B C 1
ATOM 1936 O O . TRP B 1 13 ? -9.023 -29.594 1.24 1 95.88 13 TRP B O 1
ATOM 1946 N N . LEU B 1 14 ? -8.703 -28.391 -0.632 1 95.25 14 LEU B N 1
ATOM 1947 C CA . LEU B 1 14 ? -7.91 -27.375 0.062 1 95.25 14 LEU B CA 1
ATOM 1948 C C . LEU B 1 14 ? -8.734 -26.703 1.157 1 95.25 14 LEU B C 1
ATOM 1950 O O . LEU B 1 14 ? -8.234 -26.484 2.266 1 95.25 14 LEU B O 1
ATOM 1954 N N . ASN B 1 15 ? -9.938 -26.406 0.865 1 92.56 15 ASN B N 1
ATOM 1955 C CA . ASN B 1 15 ? -10.812 -25.734 1.827 1 92.56 15 ASN B CA 1
ATOM 1956 C C . ASN B 1 15 ? -11.148 -26.656 3.002 1 92.56 15 ASN B C 1
ATOM 1958 O O . ASN B 1 15 ? -11.297 -26.188 4.133 1 92.56 15 ASN B O 1
ATOM 1962 N N . GLU B 1 16 ? -11.141 -27.922 2.812 1 92.12 16 GLU B N 1
ATOM 1963 C CA . GLU B 1 16 ? -11.602 -28.859 3.832 1 92.12 16 GLU B CA 1
ATOM 1964 C C . GLU B 1 16 ? -10.422 -29.438 4.613 1 92.12 16 GLU B C 1
ATOM 1966 O O . GLU B 1 16 ? -10.531 -29.672 5.82 1 92.12 16 GLU B O 1
ATOM 1971 N N . SER B 1 17 ? -9.312 -29.578 3.91 1 87.38 17 SER B N 1
ATOM 1972 C CA . SER B 1 17 ? -8.305 -30.453 4.504 1 87.38 17 SER B CA 1
ATOM 1973 C C . SER B 1 17 ? -7.004 -29.703 4.766 1 87.38 17 SER B C 1
ATOM 1975 O O . SER B 1 17 ? -6.18 -30.141 5.57 1 87.38 17 SER B O 1
ATOM 1977 N N . TRP B 1 18 ? -6.742 -28.656 4.031 1 86.56 18 TRP B N 1
ATOM 1978 C CA . TRP B 1 18 ? -5.488 -27.922 4.172 1 86.56 18 TRP B CA 1
ATOM 1979 C C . TRP B 1 18 ? -5.441 -27.156 5.488 1 86.56 18 TRP B C 1
ATOM 1981 O O . TRP B 1 18 ? -6.324 -26.344 5.773 1 86.56 18 TRP B O 1
ATOM 1991 N N . GLN B 1 19 ? -4.609 -27.562 6.328 1 77.56 19 GLN B N 1
ATOM 1992 C CA . GLN B 1 19 ? -4.477 -26.891 7.617 1 77.56 19 GLN B CA 1
ATOM 1993 C C . GLN B 1 19 ? -3.623 -25.625 7.492 1 77.56 19 GLN B C 1
ATOM 1995 O O . GLN B 1 19 ? -2.396 -25.703 7.395 1 77.56 19 GLN B O 1
ATOM 2000 N N . GLN B 1 20 ? -4.223 -24.516 7.512 1 76.25 20 GLN B N 1
ATOM 2001 C CA . GLN B 1 20 ? -3.594 -23.203 7.379 1 76.25 20 GLN B CA 1
ATOM 2002 C C . GLN B 1 20 ? -4.367 -22.141 8.156 1 76.25 20 GLN B C 1
ATOM 2004 O O . GLN B 1 20 ? -5.594 -22.203 8.242 1 76.25 20 GLN B O 1
ATOM 2009 N N . ASP B 1 21 ? -3.682 -21.281 8.82 1 70.56 21 ASP B N 1
ATOM 2010 C CA . ASP B 1 21 ? -4.312 -20.234 9.633 1 70.56 21 ASP B CA 1
ATOM 2011 C C . ASP B 1 21 ? -5.203 -19.344 8.781 1 70.56 21 ASP B C 1
ATOM 2013 O O . ASP B 1 21 ? -6.367 -19.109 9.117 1 70.56 21 ASP B O 1
ATOM 2017 N N . ASP B 1 22 ? -4.707 -18.812 7.73 1 76.06 22 ASP B N 1
ATOM 2018 C CA . ASP B 1 22 ? -5.484 -17.969 6.828 1 76.06 22 ASP B CA 1
ATOM 2019 C C . ASP B 1 22 ? -5.75 -18.672 5.504 1 76.06 22 ASP B C 1
ATOM 2021 O O . ASP B 1 22 ? -5.32 -18.203 4.445 1 76.06 22 ASP B O 1
ATOM 2025 N N . LYS B 1 23 ? -6.574 -19.734 5.582 1 78.75 23 LYS B N 1
ATOM 2026 C CA . LYS B 1 23 ? -6.84 -20.641 4.473 1 78.75 23 LYS B CA 1
ATOM 2027 C C . LYS B 1 23 ? -7.516 -19.922 3.312 1 78.75 23 LYS B C 1
ATOM 2029 O O . LYS B 1 23 ? -7.117 -20.078 2.158 1 78.75 23 LYS B O 1
ATOM 2034 N N . ALA B 1 24 ? -8.508 -19.141 3.676 1 75.56 24 ALA B N 1
ATOM 2035 C CA . ALA B 1 24 ? -9.273 -18.438 2.65 1 75.56 24 ALA B CA 1
ATOM 2036 C C . ALA B 1 24 ? -8.367 -17.547 1.813 1 75.56 24 ALA B C 1
ATOM 2038 O O . ALA B 1 24 ? -8.469 -17.516 0.585 1 75.56 24 ALA B O 1
ATOM 2039 N N . HIS B 1 25 ? -7.488 -16.906 2.43 1 79.75 25 HIS B N 1
ATOM 2040 C CA . HIS B 1 25 ? -6.543 -16.031 1.752 1 79.75 25 HIS B CA 1
ATOM 2041 C C . HIS B 1 25 ? -5.582 -16.828 0.875 1 79.75 25 HIS B C 1
ATOM 2043 O O . HIS B 1 25 ? -5.293 -16.422 -0.256 1 79.75 25 HIS B O 1
ATOM 2049 N N . ASP B 1 26 ? -5.168 -17.859 1.342 1 86.38 26 ASP B N 1
ATOM 2050 C CA . ASP B 1 26 ? -4.195 -18.672 0.605 1 86.38 26 ASP B CA 1
ATOM 2051 C C . ASP B 1 26 ? -4.836 -19.312 -0.621 1 86.38 26 ASP B C 1
ATOM 2053 O O . ASP B 1 26 ? -4.25 -19.312 -1.706 1 86.38 26 ASP B O 1
ATOM 2057 N N . VAL B 1 27 ? -6 -19.828 -0.425 1 92.12 27 VAL B N 1
ATOM 2058 C CA . VAL B 1 27 ? -6.695 -20.453 -1.546 1 92.12 27 VAL B CA 1
ATOM 2059 C C . VAL B 1 27 ? -6.984 -19.406 -2.621 1 92.12 27 VAL B C 1
ATOM 2061 O O . VAL B 1 27 ? -6.867 -19.688 -3.816 1 92.12 27 VAL B O 1
ATOM 2064 N N . ALA B 1 28 ? -7.367 -18.25 -2.199 1 91.56 28 ALA B N 1
ATOM 2065 C CA . ALA B 1 28 ? -7.594 -17.156 -3.152 1 91.56 28 ALA B CA 1
ATOM 2066 C C . ALA B 1 28 ? -6.328 -16.859 -3.949 1 91.56 28 ALA B C 1
ATOM 2068 O O . ALA B 1 28 ? -6.395 -16.594 -5.152 1 91.56 28 ALA B O 1
ATOM 2069 N N . HIS B 1 29 ? -5.227 -16.859 -3.291 1 93.06 29 HIS B N 1
ATOM 2070 C CA . HIS B 1 29 ? -3.945 -16.688 -3.967 1 93.06 29 HIS B CA 1
ATOM 2071 C C . HIS B 1 29 ? -3.727 -17.75 -5.027 1 93.06 29 HIS B C 1
ATOM 2073 O O . HIS B 1 29 ? -3.387 -17.438 -6.172 1 93.06 29 HIS B O 1
ATOM 2079 N N . LEU B 1 30 ? -3.926 -19.016 -4.641 1 95.94 30 LEU B N 1
ATOM 2080 C CA . LEU B 1 30 ? -3.727 -20.125 -5.566 1 95.94 30 LEU B CA 1
ATOM 2081 C C . LEU B 1 30 ? -4.637 -19.984 -6.785 1 95.94 30 LEU B C 1
ATOM 2083 O O . LEU B 1 30 ? -4.207 -20.234 -7.914 1 95.94 30 LEU B O 1
ATOM 2087 N N . LYS B 1 31 ? -5.824 -19.594 -6.52 1 94.94 31 LYS B N 1
ATOM 2088 C CA . LYS B 1 31 ? -6.785 -19.391 -7.602 1 94.94 31 LYS B CA 1
ATOM 2089 C C . LYS B 1 31 ? -6.316 -18.297 -8.562 1 94.94 31 LYS B C 1
ATOM 2091 O O . LYS B 1 31 ? -6.4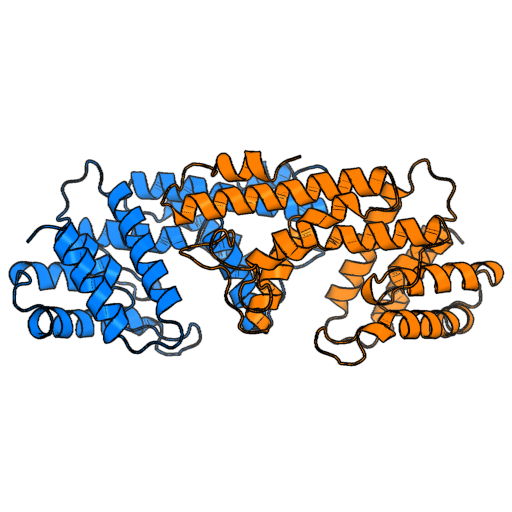26 -18.453 -9.781 1 94.94 31 LYS B O 1
ATOM 2096 N N . ARG B 1 32 ? -5.84 -17.281 -8.039 1 94.62 32 ARG B N 1
ATOM 2097 C CA . ARG B 1 32 ? -5.363 -16.188 -8.875 1 94.62 32 ARG B CA 1
ATOM 2098 C C . ARG B 1 32 ? -4.137 -16.609 -9.68 1 94.62 32 ARG B C 1
ATOM 2100 O O . ARG B 1 32 ? -3.996 -16.234 -10.852 1 94.62 32 ARG B O 1
ATOM 2107 N N . VAL B 1 33 ? -3.266 -17.312 -9.047 1 96.56 33 VAL B N 1
ATOM 2108 C CA . VAL B 1 33 ? -2.1 -17.828 -9.758 1 96.56 33 VAL B CA 1
ATOM 2109 C C . VAL B 1 33 ? -2.549 -18.672 -10.953 1 96.56 33 VAL B C 1
ATOM 2111 O O . VAL B 1 33 ? -2.016 -18.531 -12.055 1 96.56 33 VAL B O 1
ATOM 2114 N N . TRP B 1 34 ? -3.523 -19.5 -10.75 1 97.25 34 TRP B N 1
ATOM 2115 C CA . TRP B 1 34 ? -4.055 -20.312 -11.836 1 97.25 34 TRP B CA 1
ATOM 2116 C C . TRP B 1 34 ? -4.676 -19.438 -12.922 1 97.25 34 TRP B C 1
ATOM 2118 O O . TRP B 1 34 ? -4.48 -19.688 -14.117 1 97.25 34 TRP B O 1
ATOM 2128 N N . GLN B 1 35 ? -5.375 -18.438 -12.547 1 95 35 GLN B N 1
ATOM 2129 C CA . GLN B 1 35 ? -5.965 -17.516 -13.523 1 95 35 GLN B CA 1
ATOM 2130 C C . GLN B 1 35 ? -4.887 -16.875 -14.391 1 95 35 GLN B C 1
ATOM 2132 O O . GLN B 1 35 ? -5.023 -16.812 -15.609 1 95 35 GLN B O 1
ATOM 2137 N N . THR B 1 36 ? -3.877 -16.438 -13.766 1 95.62 36 THR B N 1
ATOM 2138 C CA . THR B 1 36 ? -2.764 -15.828 -14.484 1 95.62 36 THR B CA 1
ATOM 2139 C C . THR B 1 36 ? -2.084 -16.844 -15.391 1 95.62 36 THR B C 1
ATOM 2141 O O . THR B 1 36 ? -1.757 -16.547 -16.547 1 95.62 36 THR B O 1
ATOM 2144 N N . ALA B 1 37 ? -1.917 -18 -14.891 1 97.31 37 ALA B N 1
ATOM 2145 C CA . ALA B 1 37 ? -1.283 -19.062 -15.664 1 97.31 37 ALA B CA 1
ATOM 2146 C C . ALA B 1 37 ? -2.088 -19.391 -16.922 1 97.31 37 ALA B C 1
ATOM 2148 O O . ALA B 1 37 ? -1.518 -19.656 -17.984 1 97.31 37 ALA B O 1
ATOM 2149 N N . GLN B 1 38 ? -3.359 -19.375 -16.781 1 96.5 38 GLN B N 1
ATOM 2150 C CA . GLN B 1 38 ? -4.223 -19.625 -17.922 1 96.5 38 GLN B CA 1
ATOM 2151 C C . GLN B 1 38 ? -3.979 -18.594 -19.031 1 96.5 38 GLN B C 1
ATOM 2153 O O . GLN B 1 38 ? -3.971 -18.938 -20.219 1 96.5 38 GLN B O 1
ATOM 2158 N N . ARG B 1 39 ? -3.812 -17.422 -18.594 1 94.31 39 ARG B N 1
ATOM 2159 C CA . ARG B 1 39 ? -3.523 -16.359 -19.562 1 94.31 39 ARG B CA 1
ATOM 2160 C C . ARG B 1 39 ? -2.17 -16.578 -20.234 1 94.31 39 ARG B C 1
ATOM 2162 O O . ARG B 1 39 ? -2.045 -16.469 -21.453 1 94.31 39 ARG B O 1
ATOM 2169 N N . ILE B 1 40 ? -1.212 -16.906 -19.469 1 96.25 40 ILE B N 1
ATOM 2170 C CA . ILE B 1 40 ? 0.145 -17.109 -19.969 1 96.25 40 ILE B CA 1
ATOM 2171 C C . ILE B 1 40 ? 0.173 -18.297 -20.922 1 96.25 40 ILE B C 1
ATOM 2173 O O . ILE B 1 40 ? 0.892 -18.266 -21.922 1 96.25 40 ILE B O 1
ATOM 2177 N N . MET B 1 41 ? -0.595 -19.25 -20.672 1 95.75 41 MET B N 1
ATOM 2178 C CA . MET B 1 41 ? -0.561 -20.516 -21.406 1 95.75 41 MET B CA 1
ATOM 2179 C C . MET B 1 41 ? -1.218 -20.359 -22.766 1 95.75 41 MET B C 1
ATOM 2181 O O . MET B 1 41 ? -1.058 -21.234 -23.625 1 95.75 41 MET B O 1
ATOM 2185 N N . GLN B 1 42 ? -1.917 -19.297 -22.938 1 93.44 42 GLN B N 1
ATOM 2186 C CA . GLN B 1 42 ? -2.592 -19.125 -24.219 1 93.44 42 GLN B CA 1
ATOM 2187 C C . GLN B 1 42 ? -1.597 -19.172 -25.375 1 93.44 42 GLN B C 1
ATOM 2189 O O . GLN B 1 42 ? -0.615 -18.422 -25.391 1 93.44 42 GLN B O 1
ATOM 2194 N N . GLY B 1 43 ? -1.777 -20.078 -26.328 1 90.38 43 GLY B N 1
ATOM 2195 C CA . GLY B 1 43 ? -0.935 -20.219 -27.5 1 90.38 43 GLY B CA 1
ATOM 2196 C C . GLY B 1 43 ? 0.301 -21.062 -27.266 1 90.38 43 GLY B C 1
ATOM 2197 O O . GLY B 1 43 ? 1.154 -21.188 -28.141 1 90.38 43 GLY B O 1
ATOM 2198 N N . ILE B 1 44 ? 0.467 -21.562 -26.078 1 95.19 44 ILE B N 1
ATOM 2199 C CA . ILE B 1 44 ? 1.591 -22.422 -25.734 1 95.19 44 ILE B CA 1
ATOM 2200 C C . ILE B 1 44 ? 1.113 -23.875 -25.594 1 95.19 44 ILE B C 1
ATOM 2202 O O . ILE B 1 44 ? 0.054 -24.125 -25.016 1 95.19 44 ILE B O 1
ATOM 2206 N N . ASP B 1 45 ? 1.845 -24.75 -26.156 1 96.31 45 ASP B N 1
ATOM 2207 C CA . ASP B 1 45 ? 1.547 -26.172 -26 1 96.31 45 ASP B CA 1
ATOM 2208 C C . ASP B 1 45 ? 2.039 -26.688 -24.641 1 96.31 45 ASP B C 1
ATOM 2210 O O . ASP B 1 45 ? 3.164 -27.172 -24.531 1 96.31 45 ASP B O 1
ATOM 2214 N N . ALA B 1 46 ? 1.271 -26.562 -23.656 1 97.81 46 ALA B N 1
ATOM 2215 C CA . ALA B 1 46 ? 1.547 -27 -22.297 1 97.81 46 ALA B CA 1
ATOM 2216 C C . ALA B 1 46 ? 0.405 -27.859 -21.75 1 97.81 46 ALA B C 1
ATOM 2218 O O . ALA B 1 46 ? -0.75 -27.672 -22.141 1 97.81 46 ALA B O 1
ATOM 2219 N N . ASP B 1 47 ? 0.731 -28.781 -20.938 1 98.44 47 ASP B N 1
ATOM 2220 C CA . ASP B 1 47 ? -0.28 -29.609 -20.297 1 98.44 47 ASP B CA 1
ATOM 2221 C C . ASP B 1 47 ? -1.024 -28.828 -19.219 1 98.44 47 ASP B C 1
ATOM 2223 O O . ASP B 1 47 ? -0.486 -28.578 -18.125 1 98.44 47 ASP B O 1
ATOM 2227 N N . ALA B 1 48 ? -2.254 -28.516 -19.469 1 98.38 48 ALA B N 1
ATOM 2228 C CA . ALA B 1 48 ? -3.029 -27.609 -18.625 1 98.38 48 ALA B CA 1
ATOM 2229 C C . ALA B 1 48 ? -3.256 -28.219 -17.234 1 98.38 48 ALA B C 1
ATOM 2231 O O . ALA B 1 48 ? -3.297 -27.5 -16.234 1 98.38 48 ALA B O 1
ATOM 2232 N N . LEU B 1 49 ? -3.438 -29.469 -17.203 1 98.69 49 LEU B N 1
ATOM 2233 C CA . LEU B 1 49 ? -3.682 -30.109 -15.914 1 98.69 49 LEU B CA 1
ATOM 2234 C C . LEU B 1 49 ? -2.441 -30.062 -15.031 1 98.69 49 LEU B C 1
ATOM 2236 O O . LEU B 1 49 ? -2.545 -29.859 -13.82 1 98.69 49 LEU B O 1
ATOM 2240 N N . VAL B 1 50 ? -1.256 -30.219 -15.586 1 98.75 50 VAL B N 1
ATOM 2241 C CA . VAL B 1 50 ? 0.003 -30.109 -14.852 1 98.75 50 VAL B CA 1
ATOM 2242 C C . VAL B 1 50 ? 0.162 -28.688 -14.312 1 98.75 50 VAL B C 1
ATOM 2244 O O . VAL B 1 50 ? 0.487 -28.5 -13.141 1 98.75 50 VAL B O 1
ATOM 2247 N N . VAL B 1 51 ? -0.11 -27.719 -15.148 1 98.75 51 VAL B N 1
ATOM 2248 C CA . VAL B 1 51 ? 0.012 -26.328 -14.742 1 98.75 51 VAL B CA 1
ATOM 2249 C C . VAL B 1 51 ? -0.97 -26.031 -13.617 1 98.75 51 VAL B C 1
ATOM 2251 O O . VAL B 1 51 ? -0.594 -25.438 -12.594 1 98.75 51 VAL B O 1
ATOM 2254 N N . MET B 1 52 ? -2.211 -26.422 -13.766 1 98.75 52 MET B N 1
ATOM 2255 C CA . MET B 1 52 ? -3.23 -26.172 -12.758 1 98.75 52 MET B CA 1
ATOM 2256 C C . MET B 1 52 ? -2.834 -26.766 -11.414 1 98.75 52 MET B C 1
ATOM 2258 O O . MET B 1 52 ? -2.883 -26.094 -10.383 1 98.75 52 MET B O 1
ATOM 2262 N N . ALA B 1 53 ? -2.473 -28.031 -11.469 1 98.81 53 ALA B N 1
ATOM 2263 C CA . ALA B 1 53 ? -2.072 -28.703 -10.234 1 98.81 53 ALA B CA 1
ATOM 2264 C C . ALA B 1 53 ? -0.875 -28 -9.594 1 98.81 53 ALA B C 1
ATOM 2266 O O . ALA B 1 53 ? -0.832 -27.828 -8.375 1 98.81 53 ALA B O 1
ATOM 2267 N N . GLY B 1 54 ? 0.111 -27.609 -10.406 1 98.56 54 GLY B N 1
ATOM 2268 C CA . GLY B 1 54 ? 1.239 -26.859 -9.898 1 98.56 54 GLY B CA 1
ATOM 2269 C C . GLY B 1 54 ? 0.825 -25.562 -9.203 1 98.56 54 GLY B C 1
ATOM 2270 O O . GLY B 1 54 ? 1.372 -25.219 -8.156 1 98.56 54 GLY B O 1
ATOM 2271 N N . CYS B 1 55 ? -0.116 -24.875 -9.758 1 98.25 55 CYS B N 1
ATOM 2272 C CA . CYS B 1 55 ? -0.604 -23.625 -9.188 1 98.25 55 CYS B CA 1
ATOM 2273 C C . CYS B 1 55 ? -1.288 -23.859 -7.848 1 98.25 55 CYS B C 1
ATOM 2275 O O . CYS B 1 55 ? -1.074 -23.109 -6.895 1 98.25 55 CYS B O 1
ATOM 2277 N N . TYR B 1 56 ? -2.061 -24.906 -7.73 1 97.94 56 TYR B N 1
ATOM 2278 C CA . TYR B 1 56 ? -2.891 -25.109 -6.551 1 97.94 56 TYR B CA 1
ATOM 2279 C C . TYR B 1 56 ? -2.082 -25.75 -5.422 1 97.94 56 TYR B C 1
ATOM 2281 O O . TYR B 1 56 ? -2.453 -25.641 -4.25 1 97.94 56 TYR B O 1
ATOM 2289 N N . PHE B 1 57 ? -0.908 -26.359 -5.707 1 97.81 57 PHE B N 1
ATOM 2290 C CA . PHE B 1 57 ? -0.224 -27.094 -4.652 1 97.81 57 PHE B CA 1
ATOM 2291 C C . PHE B 1 57 ? 1.172 -26.531 -4.414 1 97.81 57 PHE B C 1
ATOM 2293 O O . PHE B 1 57 ? 1.892 -26.984 -3.527 1 97.81 57 PHE B O 1
ATOM 2300 N N . HIS B 1 58 ? 1.573 -25.469 -5.18 1 96.88 58 HIS B N 1
ATOM 2301 C CA . HIS B 1 58 ? 2.941 -24.969 -5.086 1 96.88 58 HIS B CA 1
ATOM 2302 C C . HIS B 1 58 ? 3.254 -24.469 -3.68 1 96.88 58 HIS B C 1
ATOM 2304 O O . HIS B 1 58 ? 4.395 -24.562 -3.223 1 96.88 58 HIS B O 1
ATOM 2310 N N . ASP B 1 59 ? 2.262 -24.078 -2.984 1 93.75 59 ASP B N 1
ATOM 2311 C CA . ASP B 1 59 ? 2.447 -23.5 -1.657 1 93.75 59 ASP B CA 1
ATOM 2312 C C . ASP B 1 59 ? 1.811 -24.375 -0.583 1 93.75 59 ASP B C 1
ATOM 2314 O O . ASP B 1 59 ? 1.451 -23.891 0.492 1 93.75 59 ASP B O 1
ATOM 2318 N N . ILE B 1 60 ? 1.639 -25.609 -0.785 1 94.56 60 ILE B N 1
ATOM 2319 C CA . ILE B 1 60 ? 0.959 -26.516 0.134 1 94.56 60 ILE B CA 1
ATOM 2320 C C . ILE B 1 60 ? 1.742 -26.609 1.441 1 94.56 60 ILE B C 1
ATOM 2322 O O . ILE B 1 60 ? 1.175 -26.922 2.49 1 94.56 60 ILE B O 1
ATOM 2326 N N . VAL B 1 61 ? 2.994 -26.469 1.329 1 90.25 61 VAL B N 1
ATOM 2327 C CA . VAL B 1 61 ? 3.842 -26.234 2.492 1 90.25 61 VAL B CA 1
ATOM 2328 C C . VAL B 1 61 ? 4.301 -24.781 2.514 1 90.25 61 VAL B C 1
ATOM 2330 O O . VAL B 1 61 ? 5.004 -24.328 1.604 1 90.25 61 VAL B O 1
ATOM 2333 N N . ASN B 1 62 ? 3.775 -24.047 3.477 1 82.44 62 ASN B N 1
ATOM 2334 C CA . ASN B 1 62 ? 4.062 -22.625 3.551 1 82.44 62 ASN B CA 1
ATOM 2335 C C . ASN B 1 62 ? 4.719 -22.25 4.875 1 82.44 62 ASN B C 1
ATOM 2337 O O . ASN B 1 62 ? 4.105 -22.375 5.938 1 82.44 62 ASN B O 1
ATOM 2341 N N . LEU B 1 63 ? 5.898 -21.922 4.816 1 79.44 63 LEU B N 1
ATOM 2342 C CA . LEU B 1 63 ? 6.641 -21.5 6 1 79.44 63 LEU B CA 1
ATOM 2343 C C . LEU B 1 63 ? 6.719 -19.984 6.082 1 79.44 63 LEU B C 1
ATOM 2345 O O . LEU B 1 63 ? 6.766 -19.297 5.055 1 79.44 63 LEU B O 1
ATOM 2349 N N . PRO B 1 64 ? 6.758 -19.516 7.309 1 75 64 PRO B N 1
ATOM 2350 C CA . PRO B 1 64 ? 6.891 -18.062 7.469 1 75 64 PRO B CA 1
ATOM 2351 C C . PRO B 1 64 ? 8.156 -17.5 6.816 1 75 64 PRO B C 1
ATOM 2353 O O . PRO B 1 64 ? 9.133 -18.234 6.641 1 75 64 PRO B O 1
ATOM 2356 N N . LYS B 1 65 ? 8.133 -16.234 6.426 1 71.5 65 LYS B N 1
ATOM 2357 C CA . LYS B 1 65 ? 9.203 -15.578 5.68 1 71.5 65 LYS B CA 1
ATOM 2358 C C . LYS B 1 65 ? 10.508 -15.586 6.465 1 71.5 65 LYS B C 1
ATOM 2360 O O . LYS B 1 65 ? 11.594 -15.625 5.879 1 71.5 65 LYS B O 1
ATOM 2365 N N . ASN B 1 66 ? 10.398 -15.633 7.715 1 71.31 66 ASN B N 1
ATOM 2366 C CA . ASN B 1 66 ? 11.586 -15.555 8.555 1 71.31 66 ASN B CA 1
ATOM 2367 C C . ASN B 1 66 ? 12.023 -16.938 9.031 1 71.31 66 ASN B C 1
ATOM 2369 O O . ASN B 1 66 ? 12.953 -17.062 9.836 1 71.31 66 ASN B O 1
ATOM 2373 N N . HIS B 1 67 ? 11.477 -17.922 8.43 1 80.25 67 HIS B N 1
ATOM 2374 C CA . HIS B 1 67 ? 11.805 -19.266 8.859 1 80.25 67 HIS B CA 1
ATOM 2375 C C . HIS B 1 67 ? 13.133 -19.719 8.273 1 80.25 67 HIS B C 1
ATOM 2377 O O . HIS B 1 67 ? 13.391 -19.531 7.082 1 80.25 67 HIS B O 1
ATOM 2383 N N . PRO B 1 68 ? 13.938 -20.297 9.086 1 82.31 68 PRO B N 1
ATOM 2384 C CA . PRO B 1 68 ? 15.266 -20.703 8.625 1 82.31 68 PRO B CA 1
ATOM 2385 C C . PRO B 1 68 ? 15.203 -21.719 7.488 1 82.31 68 PRO B C 1
ATOM 2387 O O . PRO B 1 68 ? 16.125 -21.797 6.68 1 82.31 68 PRO B O 1
ATOM 2390 N N . GLN B 1 69 ? 14.172 -22.5 7.41 1 84.06 69 GLN B N 1
ATOM 2391 C CA . GLN B 1 69 ? 14.055 -23.531 6.383 1 84.06 69 GLN B CA 1
ATOM 2392 C C . GLN B 1 69 ? 13.164 -23.062 5.234 1 84.06 69 GLN B C 1
ATOM 2394 O O . GLN B 1 69 ? 12.633 -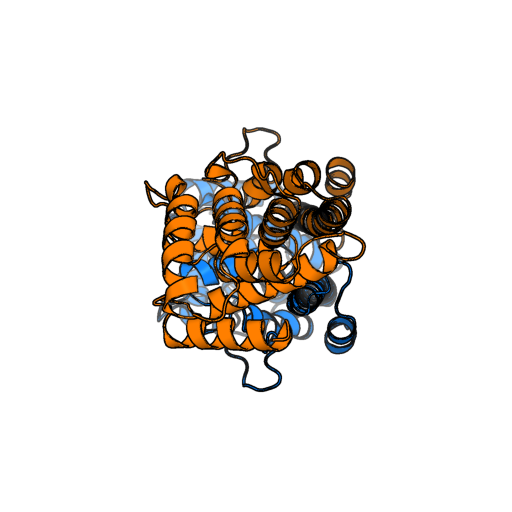23.875 4.48 1 84.06 69 GLN B O 1
ATOM 2399 N N . ARG B 1 70 ? 13.023 -21.828 5.113 1 82.44 70 ARG B N 1
ATOM 2400 C CA . ARG B 1 70 ? 12.148 -21.281 4.074 1 82.44 70 ARG B CA 1
ATOM 2401 C C . ARG B 1 70 ? 12.641 -21.688 2.688 1 82.44 70 ARG B C 1
ATOM 2403 O O . ARG B 1 70 ? 11.828 -21.922 1.784 1 82.44 70 ARG B O 1
ATOM 2410 N N . HIS B 1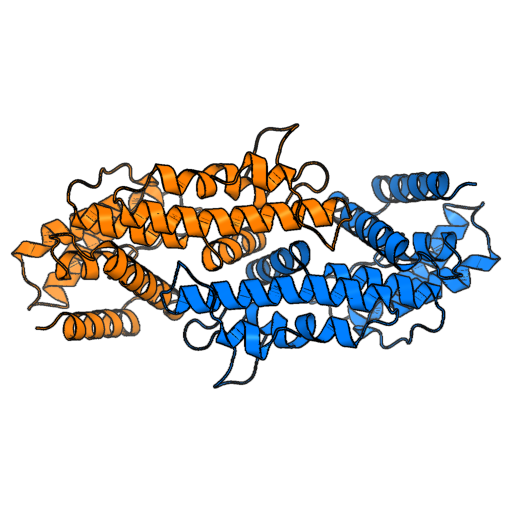 71 ? 13.945 -21.891 2.551 1 82.38 71 HIS B N 1
ATOM 2411 C CA . HIS B 1 71 ? 14.516 -22.234 1.257 1 82.38 71 HIS B CA 1
ATOM 2412 C C . HIS B 1 71 ? 14.211 -23.688 0.893 1 82.38 71 HIS B C 1
ATOM 2414 O O . HIS B 1 71 ? 14.367 -24.078 -0.263 1 82.38 71 HIS B O 1
ATOM 2420 N N . LEU B 1 72 ? 13.703 -24.422 1.86 1 89.94 72 LEU B N 1
ATOM 2421 C CA . LEU B 1 72 ? 13.359 -25.812 1.618 1 89.94 72 LEU B CA 1
ATOM 2422 C C . LEU B 1 72 ? 11.859 -25.984 1.429 1 89.94 72 LEU B C 1
ATOM 2424 O O . LEU B 1 72 ? 11.383 -27.078 1.141 1 89.94 72 LEU B O 1
ATOM 2428 N N . ALA B 1 73 ? 11.148 -24.922 1.513 1 90.75 73 ALA B N 1
ATOM 2429 C CA . ALA B 1 73 ? 9.695 -24.984 1.496 1 90.75 73 ALA B CA 1
ATOM 2430 C C . ALA B 1 73 ? 9.188 -25.578 0.18 1 90.75 73 ALA B C 1
ATOM 2432 O O . ALA B 1 73 ? 8.281 -26.406 0.172 1 90.75 73 ALA B O 1
ATOM 2433 N N . SER B 1 74 ? 9.781 -25.172 -0.954 1 93.94 74 SER B N 1
ATOM 2434 C CA . SER B 1 74 ? 9.305 -25.641 -2.248 1 93.94 74 SER B CA 1
ATOM 2435 C C . SER B 1 74 ? 9.609 -27.125 -2.441 1 93.94 74 SER B C 1
ATOM 2437 O O . SER B 1 74 ? 8.812 -27.859 -3.035 1 93.94 74 SER B O 1
ATOM 2439 N N . ALA B 1 75 ? 10.719 -27.578 -1.923 1 95 75 ALA B N 1
ATOM 2440 C CA . ALA B 1 75 ? 11.047 -29 -1.976 1 95 75 ALA B CA 1
ATOM 2441 C C . ALA B 1 75 ? 10.07 -29.812 -1.127 1 95 75 ALA B C 1
ATOM 2443 O O . ALA B 1 75 ? 9.625 -30.875 -1.543 1 95 75 ALA B O 1
ATOM 2444 N N . GLN B 1 76 ? 9.844 -29.297 0.036 1 95.56 76 GLN B N 1
ATOM 2445 C CA . GLN B 1 76 ? 8.875 -29.953 0.912 1 95.56 76 GLN B CA 1
ATOM 2446 C C . GLN B 1 76 ? 7.48 -29.953 0.286 1 95.56 76 GLN B C 1
ATOM 2448 O O . GLN B 1 76 ? 6.746 -30.938 0.396 1 95.56 76 GLN B O 1
ATOM 2453 N N . ALA B 1 77 ? 7.117 -28.875 -0.363 1 96.44 77 ALA B N 1
ATOM 2454 C CA . ALA B 1 77 ? 5.836 -28.797 -1.061 1 96.44 77 ALA B CA 1
ATOM 2455 C C . ALA B 1 77 ? 5.762 -29.828 -2.186 1 96.44 77 ALA B C 1
ATOM 2457 O O . ALA B 1 77 ? 4.715 -30.438 -2.406 1 96.44 77 ALA B O 1
ATOM 2458 N N . ALA B 1 78 ? 6.828 -30.016 -2.867 1 97.5 78 ALA B N 1
ATOM 2459 C CA . ALA B 1 78 ? 6.887 -31 -3.947 1 97.5 78 ALA B CA 1
ATOM 2460 C C . ALA B 1 78 ? 6.668 -32.406 -3.416 1 97.5 78 ALA B C 1
ATOM 2462 O O . ALA B 1 78 ? 5.879 -33.188 -3.977 1 97.5 78 ALA B O 1
ATOM 2463 N N . GLU B 1 79 ? 7.34 -32.719 -2.334 1 97.31 79 GLU B N 1
ATOM 2464 C CA . GLU B 1 79 ? 7.184 -34.031 -1.726 1 97.31 79 GLU B CA 1
ATOM 2465 C C . GLU B 1 79 ? 5.758 -34.25 -1.223 1 97.31 79 GLU B C 1
ATOM 2467 O O . GLU B 1 79 ? 5.176 -35.312 -1.423 1 97.31 79 GLU B O 1
ATOM 2472 N N . GLU B 1 80 ? 5.266 -33.25 -0.618 1 97 80 GLU B N 1
ATOM 2473 C CA . GLU B 1 80 ? 3.891 -33.344 -0.129 1 97 80 GLU B CA 1
ATOM 2474 C C . GLU B 1 80 ? 2.902 -33.5 -1.281 1 97 80 GLU B C 1
ATOM 2476 O O . GLU B 1 80 ? 1.916 -34.219 -1.17 1 97 80 GLU B O 1
ATOM 2481 N N . THR B 1 81 ? 3.121 -32.781 -2.328 1 97.88 81 THR B N 1
ATOM 2482 C CA . THR B 1 81 ? 2.277 -32.906 -3.514 1 97.88 81 THR B CA 1
ATOM 2483 C C . THR B 1 81 ? 2.314 -34.312 -4.09 1 97.88 81 THR B C 1
ATOM 2485 O O . THR B 1 81 ? 1.276 -34.844 -4.457 1 97.88 81 THR B O 1
ATOM 2488 N N . ARG B 1 82 ? 3.488 -34.875 -4.129 1 97.94 82 ARG B N 1
ATOM 2489 C CA . ARG B 1 82 ? 3.662 -36.25 -4.617 1 97.94 82 ARG B CA 1
ATOM 2490 C C . ARG B 1 82 ? 2.879 -37.25 -3.762 1 97.94 82 ARG B C 1
ATOM 2492 O O . ARG B 1 82 ? 2.389 -38.25 -4.266 1 97.94 82 ARG B O 1
ATOM 2499 N N . ARG B 1 83 ? 2.754 -36.938 -2.539 1 97.44 83 ARG B N 1
ATOM 2500 C CA . ARG B 1 83 ? 2.004 -37.781 -1.62 1 97.44 83 ARG B CA 1
ATOM 2501 C C . ARG B 1 83 ? 0.504 -37.531 -1.749 1 97.44 83 ARG B C 1
ATOM 2503 O O . ARG B 1 83 ? -0.277 -38.5 -1.846 1 97.44 83 ARG B O 1
ATOM 2510 N N . ILE B 1 84 ? 0.054 -36.312 -1.835 1 97.31 84 ILE B N 1
ATOM 2511 C CA . ILE B 1 84 ? -1.344 -35.906 -1.767 1 97.31 84 ILE B CA 1
ATOM 2512 C C . ILE B 1 84 ? -2.074 -36.344 -3.035 1 97.31 84 ILE B C 1
ATOM 2514 O O . ILE B 1 84 ? -3.193 -36.844 -2.969 1 97.31 84 ILE B O 1
ATOM 2518 N N . LEU B 1 85 ? -1.479 -36.188 -4.195 1 97.75 85 LEU B N 1
ATOM 2519 C CA . LEU B 1 85 ? -2.191 -36.344 -5.457 1 97.75 85 LEU B CA 1
ATOM 2520 C C . LEU B 1 85 ? -2.67 -37.781 -5.617 1 97.75 85 LEU B C 1
ATOM 2522 O O . LEU B 1 85 ? -3.869 -38.031 -5.773 1 97.75 85 LEU B O 1
ATOM 2526 N N . PRO B 1 86 ? -1.779 -38.812 -5.453 1 96.94 86 PRO B N 1
ATOM 2527 C CA . PRO B 1 86 ? -2.27 -40.188 -5.613 1 96.94 86 PRO B CA 1
ATOM 2528 C C . PRO B 1 86 ? -3.186 -40.625 -4.469 1 96.94 86 PRO B C 1
ATOM 2530 O O . PRO B 1 86 ? -4.09 -41.438 -4.676 1 96.94 86 PRO B O 1
ATOM 2533 N N . GLN B 1 87 ? -3.041 -40.031 -3.281 1 96.94 87 GLN B N 1
ATOM 2534 C CA . GLN B 1 87 ? -3.789 -40.469 -2.109 1 96.94 87 GLN B CA 1
ATOM 2535 C C . GLN B 1 87 ? -5.176 -39.844 -2.074 1 96.94 87 GLN B C 1
ATOM 2537 O O . GLN B 1 87 ? -6.168 -40.531 -1.803 1 96.94 87 GLN B O 1
ATOM 2542 N N . GLN B 1 88 ? -5.23 -38.625 -2.375 1 96.81 88 GLN B N 1
ATOM 2543 C CA . GLN B 1 88 ? -6.48 -37.875 -2.215 1 96.81 88 GLN B CA 1
ATOM 2544 C C . GLN B 1 88 ? -7.23 -37.781 -3.537 1 96.81 88 GLN B C 1
ATOM 2546 O O . GLN B 1 88 ? -8.445 -37.531 -3.553 1 96.81 88 GLN B O 1
ATOM 2551 N N . PHE B 1 89 ? -6.477 -37.906 -4.617 1 97.5 89 PHE B N 1
ATOM 2552 C CA . PHE B 1 89 ? -7.051 -37.875 -5.957 1 97.5 89 PHE B CA 1
ATOM 2553 C C . PHE B 1 89 ? -6.594 -39.094 -6.762 1 97.5 89 PHE B C 1
ATOM 2555 O O . PHE B 1 89 ? -5.887 -38.938 -7.762 1 97.5 89 PHE B O 1
ATOM 2562 N N . PRO B 1 90 ? -7.113 -40.25 -6.504 1 96.56 90 PRO B N 1
ATOM 2563 C CA . PRO B 1 90 ? -6.613 -41.5 -7.098 1 96.56 90 PRO B CA 1
ATOM 2564 C C . PRO B 1 90 ? -6.797 -41.531 -8.609 1 96.56 90 PRO B C 1
ATOM 2566 O O . PRO B 1 90 ? -6.098 -42.281 -9.305 1 96.56 90 PRO B O 1
ATOM 2569 N N . ASP B 1 91 ? -7.688 -40.812 -9.109 1 97.25 91 ASP B N 1
ATOM 2570 C CA . ASP B 1 91 ? -7.93 -40.812 -10.547 1 97.25 91 ASP B CA 1
ATOM 2571 C C . ASP B 1 91 ? -7.035 -39.781 -11.25 1 97.25 91 ASP B C 1
ATOM 2573 O O . ASP B 1 91 ? -7.09 -39.625 -12.477 1 97.25 91 ASP B O 1
ATOM 2577 N N . PHE B 1 92 ? -6.227 -39.031 -10.523 1 97.94 92 PHE B N 1
ATOM 2578 C CA . PHE B 1 92 ? -5.25 -38.156 -11.164 1 97.94 92 PHE B CA 1
ATOM 2579 C C . PHE B 1 92 ? -4.25 -38.969 -11.977 1 97.94 92 PHE B C 1
ATOM 2581 O O . PHE B 1 92 ? -3.748 -40 -11.516 1 97.94 92 PHE B O 1
ATOM 2588 N N . PRO B 1 93 ? -3.977 -38.562 -13.188 1 98 93 PRO B N 1
ATOM 2589 C CA . PRO B 1 93 ? -3.072 -39.344 -14.039 1 98 93 PRO B CA 1
ATOM 2590 C C . PRO B 1 93 ? -1.674 -39.5 -13.438 1 98 93 PRO B C 1
ATOM 2592 O O . PRO B 1 93 ? -0.973 -38.5 -13.266 1 98 93 PRO B O 1
ATOM 2595 N N . GLY B 1 94 ? -1.203 -40.688 -13.188 1 97.44 94 GLY B N 1
ATOM 2596 C CA . GLY B 1 94 ? 0.077 -40.938 -12.555 1 97.44 94 GLY B CA 1
ATOM 2597 C C . GLY B 1 94 ? 1.261 -40.438 -13.359 1 97.44 94 GLY B C 1
ATOM 2598 O O . GLY B 1 94 ? 2.279 -40.062 -12.789 1 97.44 94 GLY B O 1
ATOM 2599 N N . ASN B 1 95 ? 1.127 -40.469 -14.664 1 97.69 95 ASN B N 1
ATOM 2600 C CA . ASN B 1 95 ? 2.229 -40.062 -15.539 1 97.69 95 ASN B CA 1
ATOM 2601 C C . ASN B 1 95 ? 2.457 -38.562 -15.508 1 97.69 95 ASN B C 1
ATOM 2603 O O . ASN B 1 95 ? 3.412 -38.062 -16.109 1 97.69 95 ASN B O 1
ATOM 2607 N N . LYS B 1 96 ? 1.621 -37.812 -14.773 1 98.38 96 LYS B N 1
ATOM 2608 C CA . LYS B 1 96 ? 1.76 -36.344 -14.711 1 98.38 96 LYS B CA 1
ATOM 2609 C C . LYS B 1 96 ? 2.33 -35.906 -13.367 1 98.38 96 LYS B C 1
ATOM 2611 O O . LYS B 1 96 ? 2.717 -34.75 -13.203 1 98.38 96 LYS B O 1
ATOM 2616 N N . ILE B 1 97 ? 2.5 -36.781 -12.469 1 98.44 97 ILE B N 1
ATOM 2617 C CA . ILE B 1 97 ? 2.865 -36.469 -11.102 1 98.44 97 ILE B CA 1
ATOM 2618 C C . ILE B 1 97 ? 4.285 -35.906 -11.07 1 98.44 97 ILE B C 1
ATOM 2620 O O . ILE B 1 97 ? 4.551 -34.906 -10.391 1 98.44 97 ILE B O 1
ATOM 2624 N N . ASP B 1 98 ? 5.156 -36.5 -11.805 1 98.38 98 ASP B N 1
ATOM 2625 C CA . ASP B 1 98 ? 6.531 -36 -11.828 1 98.38 98 ASP B CA 1
ATOM 2626 C C . ASP B 1 98 ? 6.605 -34.594 -12.359 1 98.38 98 ASP B C 1
ATOM 2628 O O . ASP B 1 98 ? 7.359 -33.75 -11.836 1 98.38 98 ASP B O 1
ATOM 2632 N N . ALA B 1 99 ? 5.883 -34.312 -13.367 1 98.44 99 ALA B N 1
ATOM 2633 C CA . ALA B 1 99 ? 5.871 -32.969 -13.961 1 98.44 99 ALA B CA 1
ATOM 2634 C C . ALA B 1 99 ? 5.297 -31.953 -12.984 1 98.44 99 ALA B C 1
ATOM 2636 O O . ALA B 1 99 ? 5.82 -30.844 -12.867 1 98.44 99 ALA B O 1
ATOM 2637 N N . VAL B 1 100 ? 4.234 -32.312 -12.297 1 98.75 100 VAL B N 1
ATOM 2638 C CA . VAL B 1 100 ? 3.621 -31.438 -11.312 1 98.75 100 VAL B CA 1
ATOM 2639 C C . VAL B 1 100 ? 4.613 -31.156 -10.18 1 98.75 100 VAL B C 1
ATOM 2641 O O . VAL B 1 100 ? 4.812 -30 -9.805 1 98.75 100 VAL B O 1
ATOM 2644 N N . THR B 1 101 ? 5.227 -32.219 -9.68 1 98.31 101 THR B N 1
ATOM 2645 C CA . THR B 1 101 ? 6.164 -32.062 -8.57 1 98.31 101 THR B CA 1
ATOM 2646 C C . THR B 1 101 ? 7.355 -31.203 -8.969 1 98.31 101 THR B C 1
ATOM 2648 O O . THR B 1 101 ? 7.875 -30.438 -8.156 1 98.31 101 THR B O 1
ATOM 2651 N N . HIS B 1 102 ? 7.793 -31.328 -10.188 1 98.19 102 HIS B N 1
ATOM 2652 C CA . HIS B 1 102 ? 8.867 -30.469 -10.688 1 98.19 102 HIS B CA 1
ATOM 2653 C C . HIS B 1 102 ? 8.445 -29 -10.695 1 98.19 102 HIS B C 1
ATOM 2655 O O . HIS B 1 102 ? 9.203 -28.141 -10.258 1 98.19 102 HIS B O 1
ATOM 2661 N N . ALA B 1 103 ? 7.242 -28.719 -11.195 1 98.31 103 ALA B N 1
ATOM 2662 C CA . ALA B 1 103 ? 6.734 -27.344 -11.242 1 98.31 103 ALA B CA 1
ATOM 2663 C C . ALA B 1 103 ? 6.648 -26.75 -9.844 1 98.31 103 ALA B C 1
ATOM 2665 O O . ALA B 1 103 ? 7.008 -25.594 -9.633 1 98.31 103 ALA B O 1
ATOM 2666 N N . VAL B 1 104 ? 6.211 -27.531 -8.891 1 98.19 104 VAL B N 1
ATOM 2667 C CA . VAL B 1 104 ? 6.082 -27.094 -7.508 1 98.19 104 VAL B CA 1
ATOM 2668 C C . VAL B 1 104 ? 7.461 -26.812 -6.922 1 98.19 104 VAL B C 1
ATOM 2670 O O . VAL B 1 104 ? 7.676 -25.766 -6.293 1 98.19 104 VAL B O 1
ATOM 2673 N N . HIS B 1 105 ? 8.391 -27.641 -7.195 1 97.12 105 HIS B N 1
ATOM 2674 C CA . HIS B 1 105 ? 9.742 -27.516 -6.656 1 97.12 105 HIS B CA 1
ATOM 2675 C C . HIS B 1 105 ? 10.453 -26.297 -7.242 1 97.12 105 HIS B C 1
ATOM 2677 O O . HIS B 1 105 ? 11.172 -25.594 -6.531 1 97.12 105 HIS B O 1
ATOM 2683 N N . ALA B 1 106 ? 10.219 -26.078 -8.453 1 96.25 106 ALA B N 1
ATOM 2684 C CA . ALA B 1 106 ? 11.016 -25.094 -9.188 1 96.25 106 ALA B CA 1
ATOM 2685 C C . ALA B 1 106 ? 10.391 -23.703 -9.102 1 96.25 106 ALA B C 1
ATOM 2687 O O . ALA B 1 106 ? 10.953 -22.734 -9.602 1 96.25 106 ALA B O 1
ATOM 2688 N N . HIS B 1 107 ? 9.25 -23.578 -8.469 1 94.31 107 HIS B N 1
ATOM 2689 C CA . HIS B 1 107 ? 8.539 -22.297 -8.57 1 94.31 107 HIS B CA 1
ATOM 2690 C C . HIS B 1 107 ? 9.234 -21.219 -7.762 1 94.31 107 HIS B C 1
ATOM 2692 O O . HIS B 1 107 ? 9.07 -20.016 -8.039 1 94.31 107 HIS B O 1
ATOM 2698 N N . SER B 1 108 ? 9.977 -21.625 -6.773 1 88.62 108 SER B N 1
ATOM 2699 C CA . SER B 1 108 ? 10.617 -20.656 -5.895 1 88.62 108 SER B CA 1
ATOM 2700 C C . SER B 1 108 ? 12.031 -20.328 -6.375 1 88.62 108 SER B C 1
ATOM 2702 O O . SER B 1 108 ? 12.836 -21.219 -6.613 1 88.62 108 SER B O 1
ATOM 2704 N N . PHE B 1 109 ? 12.242 -19.141 -6.41 1 77.62 109 PHE B N 1
ATOM 2705 C CA . PHE B 1 109 ? 13.578 -18.703 -6.82 1 77.62 109 PHE B CA 1
ATOM 2706 C C . PHE B 1 109 ? 14.609 -19.078 -5.766 1 77.62 109 PHE B C 1
ATOM 2708 O O . PHE B 1 109 ? 15.719 -19.5 -6.098 1 77.62 109 PHE B O 1
ATOM 2715 N N . SER B 1 110 ? 14.305 -19.016 -4.57 1 78.5 110 SER B N 1
ATOM 2716 C CA . SER B 1 110 ? 15.227 -19.25 -3.467 1 78.5 110 SER B CA 1
ATOM 2717 C C . SER B 1 110 ? 15.664 -20.703 -3.406 1 78.5 110 SER B C 1
ATOM 2719 O O . SER B 1 110 ? 16.672 -21.031 -2.783 1 78.5 110 SER B O 1
ATOM 2721 N N . ALA B 1 111 ? 14.852 -21.531 -4.008 1 82.25 111 ALA B N 1
ATOM 2722 C CA . ALA B 1 111 ? 15.18 -22.953 -4.016 1 82.25 111 ALA B CA 1
ATOM 2723 C C . ALA B 1 111 ? 16.344 -23.234 -4.953 1 82.25 111 ALA B C 1
ATOM 2725 O O . ALA B 1 111 ? 17.016 -24.266 -4.828 1 82.25 111 ALA B O 1
ATOM 2726 N N . GLY B 1 112 ? 16.516 -22.359 -5.883 1 85 112 GLY B N 1
ATOM 2727 C CA . GLY B 1 112 ? 17.625 -22.516 -6.809 1 85 112 GLY B CA 1
ATOM 2728 C C . GLY B 1 112 ? 17.422 -23.625 -7.816 1 85 112 GLY B C 1
ATOM 2729 O O . GLY B 1 112 ? 18.375 -24.109 -8.422 1 85 112 GLY B O 1
ATOM 2730 N N . VAL B 1 113 ? 16.266 -24.141 -7.961 1 91.62 113 VAL B N 1
ATOM 2731 C CA . VAL B 1 113 ? 15.953 -25.203 -8.922 1 91.62 113 VAL B CA 1
ATOM 2732 C C . VAL B 1 113 ? 15.477 -24.578 -10.234 1 91.62 113 VAL B C 1
ATOM 2734 O O . VAL B 1 113 ? 14.57 -23.734 -10.234 1 91.62 113 VAL B O 1
ATOM 2737 N N . VAL B 1 114 ? 16.062 -25.016 -11.289 1 94.25 114 VAL B N 1
ATOM 2738 C CA . VAL B 1 114 ? 15.75 -24.453 -12.602 1 94.25 114 VAL B CA 1
ATOM 2739 C C . VAL B 1 114 ? 14.438 -25.047 -13.102 1 94.25 114 VAL B C 1
ATOM 2741 O O . VAL B 1 114 ? 14.227 -26.266 -13.039 1 94.25 114 VAL B O 1
ATOM 2744 N N . ALA B 1 115 ? 13.523 -24.188 -13.602 1 96.56 115 ALA B N 1
ATOM 2745 C CA . ALA B 1 115 ? 12.32 -24.656 -14.289 1 96.56 115 ALA B CA 1
ATOM 2746 C C . ALA B 1 115 ? 12.656 -25.219 -15.664 1 96.56 115 ALA B C 1
ATOM 2748 O O . ALA B 1 115 ? 12.883 -24.453 -16.609 1 96.56 115 ALA B O 1
ATOM 2749 N N . GLU B 1 116 ? 12.555 -26.453 -15.789 1 97.12 116 GLU B N 1
ATOM 2750 C CA . GLU B 1 116 ? 13.008 -27.125 -17.016 1 97.12 116 GLU B CA 1
ATOM 2751 C C . GLU B 1 116 ? 11.875 -27.25 -18.031 1 97.12 116 GLU B C 1
ATOM 2753 O O . GLU B 1 116 ? 12.102 -27.156 -19.234 1 97.12 116 GLU B O 1
ATOM 2758 N N . THR B 1 117 ? 10.734 -27.5 -17.578 1 97.81 117 THR B N 1
ATOM 2759 C CA . THR B 1 117 ? 9.594 -27.719 -18.469 1 97.81 117 THR B CA 1
ATOM 2760 C C . THR B 1 117 ? 8.797 -26.438 -18.656 1 97.81 117 THR B C 1
ATOM 2762 O O . THR B 1 117 ? 8.867 -25.516 -17.828 1 97.81 117 THR B O 1
ATOM 2765 N N . ILE B 1 118 ? 8.078 -26.359 -19.719 1 98.31 118 ILE B N 1
ATOM 2766 C CA . ILE B 1 118 ? 7.27 -25.188 -20.016 1 98.31 118 ILE B CA 1
ATOM 2767 C C . ILE B 1 118 ? 6.191 -25.016 -18.953 1 98.31 118 ILE B C 1
ATOM 2769 O O . ILE B 1 118 ? 5.848 -23.891 -18.578 1 98.31 118 ILE B O 1
ATOM 2773 N N . GLU B 1 119 ? 5.66 -26.125 -18.453 1 98.62 119 GLU B N 1
ATOM 2774 C CA . GLU B 1 119 ? 4.664 -26.078 -17.375 1 98.62 119 GLU B CA 1
ATOM 2775 C C . GLU B 1 119 ? 5.234 -25.422 -16.125 1 98.62 119 GLU B C 1
ATOM 2777 O O . GLU B 1 119 ? 4.594 -24.547 -15.523 1 98.62 119 GLU B O 1
ATOM 2782 N N . ALA B 1 120 ? 6.461 -25.797 -15.781 1 98.38 120 ALA B N 1
ATOM 2783 C CA . ALA B 1 120 ? 7.117 -25.234 -14.609 1 98.38 120 ALA B CA 1
ATOM 2784 C C . ALA B 1 120 ? 7.383 -23.734 -14.789 1 98.38 120 ALA B C 1
ATOM 2786 O O . ALA B 1 120 ? 7.203 -22.953 -13.859 1 98.38 120 ALA B O 1
ATOM 2787 N N . LYS B 1 121 ? 7.77 -23.406 -15.984 1 98.19 121 LYS B N 1
ATOM 2788 C CA . LYS B 1 121 ? 8.039 -22.016 -16.297 1 98.19 121 LYS B CA 1
ATOM 2789 C C . LYS B 1 121 ? 6.777 -21.172 -16.172 1 98.19 121 LYS B C 1
ATOM 2791 O O . LYS B 1 121 ? 6.816 -20.062 -15.633 1 98.19 121 LYS B O 1
ATOM 2796 N N . ILE B 1 122 ? 5.676 -21.672 -16.625 1 98.25 122 ILE B N 1
ATOM 2797 C CA . ILE B 1 122 ? 4.398 -20.969 -16.562 1 98.25 122 ILE B CA 1
ATOM 2798 C C . ILE B 1 122 ? 3.977 -20.766 -15.109 1 98.25 122 ILE B C 1
ATOM 2800 O O . ILE B 1 122 ? 3.582 -19.672 -14.711 1 98.25 122 ILE B O 1
ATOM 2804 N N . VAL B 1 123 ? 4.074 -21.812 -14.281 1 98.31 123 VAL B N 1
ATOM 2805 C CA . VAL B 1 123 ? 3.699 -21.734 -12.875 1 98.31 123 VAL B CA 1
ATOM 2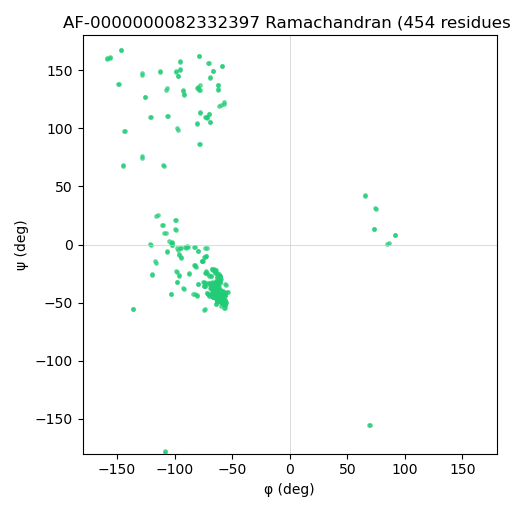806 C C . VAL B 1 123 ? 4.574 -20.719 -12.156 1 98.31 123 VAL B C 1
ATOM 2808 O O . VAL B 1 123 ? 4.074 -19.891 -11.383 1 98.31 123 VAL B O 1
ATOM 2811 N N . GLN B 1 124 ? 5.84 -20.766 -12.406 1 97.5 124 GLN B N 1
ATOM 2812 C CA . GLN B 1 124 ? 6.773 -19.828 -11.773 1 97.5 124 GLN B CA 1
ATOM 2813 C C . GLN B 1 124 ? 6.441 -18.391 -12.133 1 97.5 124 GLN B C 1
ATOM 2815 O O . GLN B 1 124 ? 6.375 -17.531 -11.258 1 97.5 124 GLN B O 1
ATOM 2820 N N . ASP B 1 125 ? 6.254 -18.141 -13.438 1 97.25 125 ASP B N 1
ATOM 2821 C CA . ASP B 1 125 ? 5.91 -16.797 -13.883 1 97.25 125 ASP B CA 1
ATOM 2822 C C . ASP B 1 125 ? 4.617 -16.312 -13.234 1 97.25 125 ASP B C 1
ATOM 2824 O O . ASP B 1 125 ? 4.559 -15.195 -12.719 1 97.25 125 ASP B O 1
ATOM 2828 N N . ALA B 1 126 ? 3.623 -17.141 -13.266 1 97.06 126 ALA B N 1
ATOM 2829 C CA . ALA B 1 126 ? 2.309 -16.781 -12.742 1 97.06 126 ALA B CA 1
ATOM 2830 C C . ALA B 1 126 ? 2.391 -16.406 -11.266 1 97.06 126 ALA B C 1
ATOM 2832 O O . ALA B 1 126 ? 1.812 -15.398 -10.844 1 97.06 126 ALA B O 1
ATOM 2833 N N . ASP B 1 127 ? 3.051 -17.172 -10.508 1 96.62 127 ASP B N 1
ATOM 2834 C CA . ASP B 1 127 ? 3.209 -16.906 -9.086 1 96.62 127 ASP B CA 1
ATOM 2835 C C . ASP B 1 127 ? 3.965 -15.602 -8.852 1 96.62 127 ASP B C 1
ATOM 2837 O O . ASP B 1 127 ? 3.57 -14.789 -8.008 1 96.62 127 ASP B O 1
ATOM 2841 N N . ARG B 1 128 ? 5.023 -15.422 -9.594 1 95.5 128 ARG B N 1
ATOM 2842 C CA . ARG B 1 128 ? 5.887 -14.258 -9.406 1 95.5 128 ARG B CA 1
ATOM 2843 C C . ARG B 1 128 ? 5.152 -12.969 -9.781 1 95.5 128 ARG B C 1
ATOM 2845 O O . ARG B 1 128 ? 5.398 -11.914 -9.188 1 95.5 128 ARG B O 1
ATOM 2852 N N . ILE B 1 129 ? 4.285 -13.016 -10.727 1 96 129 ILE B N 1
ATOM 2853 C CA . ILE B 1 129 ? 3.531 -11.852 -11.172 1 96 129 ILE B CA 1
ATOM 2854 C C . ILE B 1 129 ? 2.623 -11.359 -10.047 1 96 129 ILE B C 1
ATOM 2856 O O . ILE B 1 129 ? 2.346 -10.164 -9.938 1 96 129 ILE B O 1
ATOM 2860 N N . GLU B 1 130 ? 2.281 -12.273 -9.125 1 94.19 130 GLU B N 1
ATOM 2861 C CA . GLU B 1 130 ? 1.442 -11.914 -7.98 1 94.19 130 GLU B CA 1
ATOM 2862 C C . GLU B 1 130 ? 2.154 -10.93 -7.059 1 94.19 130 GLU B C 1
ATOM 2864 O O . GLU B 1 130 ? 1.515 -10.258 -6.246 1 94.19 130 GLU B O 1
ATOM 2869 N N . SER B 1 131 ? 3.436 -10.859 -7.105 1 95.56 131 SER B N 1
ATOM 2870 C CA . SER B 1 131 ? 4.203 -9.953 -6.262 1 95.56 131 SER B CA 1
ATOM 2871 C C . SER B 1 131 ? 4.195 -8.531 -6.82 1 95.56 131 SER B C 1
ATOM 2873 O O . SER B 1 131 ? 4.688 -7.602 -6.18 1 95.56 131 SER B O 1
ATOM 2875 N N . LEU B 1 132 ? 3.631 -8.352 -7.98 1 97.19 132 LEU B N 1
ATOM 2876 C CA . LEU B 1 132 ? 3.6 -7.059 -8.656 1 97.19 132 LEU B CA 1
ATOM 2877 C C . LEU B 1 132 ? 2.191 -6.469 -8.641 1 97.19 132 LEU B C 1
ATOM 2879 O O . LEU B 1 132 ? 1.303 -6.996 -7.965 1 97.19 132 LEU B O 1
ATOM 2883 N N . GLY B 1 133 ? 2.029 -5.32 -9.25 1 97.12 133 GLY B N 1
ATOM 2884 C CA . GLY B 1 133 ? 0.715 -4.707 -9.383 1 97.12 133 GLY B CA 1
ATOM 2885 C C . GLY B 1 133 ? 0.16 -4.207 -8.062 1 97.12 133 GLY B C 1
ATOM 2886 O O . GLY B 1 133 ? 0.92 -3.848 -7.156 1 97.12 133 GLY B O 1
ATOM 2887 N N . ALA B 1 134 ? -1.17 -4.125 -8.008 1 97.94 134 ALA B N 1
ATOM 2888 C CA . ALA B 1 134 ? -1.861 -3.584 -6.84 1 97.94 134 ALA B CA 1
ATOM 2889 C C . ALA B 1 134 ? -1.776 -4.547 -5.66 1 97.94 134 ALA B C 1
ATOM 2891 O O . ALA B 1 134 ? -1.58 -4.121 -4.52 1 97.94 134 ALA B O 1
ATOM 2892 N N . ILE B 1 135 ? -1.938 -5.809 -5.938 1 96.69 135 ILE B N 1
ATOM 2893 C CA . ILE B 1 135 ? -1.869 -6.809 -4.883 1 96.69 135 ILE B CA 1
ATOM 2894 C C . ILE B 1 135 ? -0.468 -6.82 -4.273 1 96.69 135 ILE B C 1
ATOM 2896 O O . ILE B 1 135 ? -0.315 -6.781 -3.051 1 96.69 135 ILE B O 1
ATOM 2900 N N . GLY B 1 136 ? 0.508 -6.879 -5.137 1 96.94 136 GLY B N 1
ATOM 2901 C CA . GLY B 1 136 ? 1.884 -6.852 -4.664 1 96.94 136 GLY B CA 1
ATOM 2902 C C . GLY B 1 136 ? 2.211 -5.621 -3.84 1 96.94 136 GLY B C 1
ATOM 2903 O O . GLY B 1 136 ? 2.883 -5.715 -2.811 1 96.94 136 GLY B O 1
ATOM 2904 N N . LEU B 1 137 ? 1.779 -4.496 -4.285 1 98.06 137 LEU B N 1
ATOM 2905 C CA . LEU B 1 137 ? 1.984 -3.236 -3.574 1 98.06 137 LEU B CA 1
ATOM 2906 C C . LEU B 1 137 ? 1.435 -3.318 -2.154 1 98.06 137 LEU B C 1
ATOM 2908 O O . LEU B 1 137 ? 2.133 -2.986 -1.193 1 98.06 137 LEU B O 1
ATOM 2912 N N . ALA B 1 138 ? 0.205 -3.723 -2.021 1 97.88 138 ALA B N 1
ATOM 2913 C CA . ALA B 1 138 ? -0.431 -3.85 -0.714 1 97.88 138 ALA B CA 1
ATOM 2914 C C . ALA B 1 138 ? 0.351 -4.801 0.186 1 97.88 138 ALA B C 1
ATOM 2916 O O . ALA B 1 138 ? 0.556 -4.523 1.369 1 97.88 138 ALA B O 1
ATOM 2917 N N . ARG B 1 139 ? 0.782 -5.859 -0.38 1 95.75 139 ARG B N 1
ATOM 2918 C CA . ARG B 1 139 ? 1.479 -6.887 0.385 1 95.75 139 ARG B CA 1
ATOM 2919 C C . ARG B 1 139 ? 2.799 -6.359 0.937 1 95.75 139 ARG B C 1
ATOM 2921 O O . ARG B 1 139 ? 3.174 -6.672 2.068 1 95.75 139 ARG B O 1
ATOM 2928 N N . VAL B 1 140 ? 3.531 -5.641 0.143 1 97.38 140 VAL B N 1
ATOM 2929 C CA . VAL B 1 140 ? 4.816 -5.102 0.578 1 97.38 140 VAL B CA 1
ATOM 2930 C C . VAL B 1 140 ? 4.625 -4.254 1.833 1 97.38 140 VAL B C 1
ATOM 2932 O O . VAL B 1 140 ? 5.336 -4.434 2.824 1 97.38 140 VAL B O 1
ATOM 2935 N N . PHE B 1 141 ? 3.674 -3.4 1.814 1 97.81 141 PHE B N 1
ATOM 2936 C CA . PHE B 1 141 ? 3.469 -2.508 2.949 1 97.81 141 PHE B CA 1
ATOM 2937 C C . PHE B 1 141 ? 2.846 -3.256 4.121 1 97.81 141 PHE B C 1
ATOM 2939 O O . PHE B 1 141 ? 3.143 -2.961 5.281 1 97.81 141 PHE B O 1
ATOM 2946 N N . TYR B 1 142 ? 1.975 -4.207 3.836 1 96.44 142 TYR B N 1
ATOM 2947 C CA . TYR B 1 142 ? 1.414 -5.062 4.875 1 96.44 142 TYR B CA 1
ATOM 2948 C C . TYR B 1 142 ? 2.518 -5.785 5.641 1 96.44 142 TYR B C 1
ATOM 2950 O O . TYR B 1 142 ? 2.545 -5.762 6.875 1 96.44 142 TYR B O 1
ATOM 2958 N N . VAL B 1 143 ? 3.4 -6.434 4.914 1 94 143 VAL B N 1
ATOM 2959 C CA . VAL B 1 143 ? 4.488 -7.199 5.516 1 94 143 VAL B CA 1
ATOM 2960 C C . VAL B 1 143 ? 5.387 -6.266 6.332 1 94 143 VAL B C 1
ATOM 2962 O O . VAL B 1 143 ? 5.824 -6.617 7.43 1 94 143 VAL B O 1
ATOM 2965 N N . SER B 1 144 ? 5.645 -5.102 5.793 1 95.19 144 SER B N 1
ATOM 2966 C CA . SER B 1 144 ? 6.441 -4.121 6.523 1 95.19 144 SER B CA 1
ATOM 2967 C C . SER B 1 144 ? 5.797 -3.768 7.859 1 95.19 144 SER B C 1
ATOM 2969 O O . SER B 1 144 ? 6.48 -3.678 8.883 1 95.19 144 SER B O 1
ATOM 2971 N N . GLY B 1 145 ? 4.523 -3.502 7.848 1 94.44 145 GLY B N 1
ATOM 2972 C CA . GLY B 1 145 ? 3.799 -3.24 9.078 1 94.44 145 GLY B CA 1
ATOM 2973 C C . GLY B 1 145 ? 3.873 -4.387 10.07 1 94.44 145 GLY B C 1
ATOM 2974 O O . GLY B 1 145 ? 4.109 -4.168 11.266 1 94.44 145 GLY B O 1
ATOM 2975 N N . ALA B 1 146 ? 3.701 -5.57 9.609 1 92.75 146 ALA B N 1
ATOM 2976 C CA . ALA B 1 146 ? 3.738 -6.762 10.445 1 92.75 146 ALA B CA 1
ATOM 2977 C C . ALA B 1 146 ? 5.109 -6.934 11.094 1 92.75 146 ALA B C 1
ATOM 2979 O O . ALA B 1 146 ? 5.211 -7.41 12.227 1 92.75 146 ALA B O 1
ATOM 2980 N N . LEU B 1 147 ? 6.125 -6.488 10.391 1 91.88 147 LEU B N 1
ATOM 2981 C CA . LEU B 1 147 ? 7.492 -6.672 10.859 1 91.88 147 LEU B CA 1
ATOM 2982 C C . LEU B 1 147 ? 7.988 -5.426 11.586 1 91.88 147 LEU B C 1
ATOM 2984 O O . LEU B 1 147 ? 9.094 -5.418 12.133 1 91.88 147 LEU B O 1
ATOM 2988 N N . GLY B 1 148 ? 7.23 -4.328 11.531 1 91.88 148 GLY B N 1
ATOM 2989 C CA . GLY B 1 148 ? 7.621 -3.084 12.18 1 91.88 148 GLY B CA 1
ATOM 2990 C C . GLY B 1 148 ? 8.727 -2.354 11.445 1 91.88 148 GLY B C 1
ATOM 2991 O O . GLY B 1 148 ? 9.609 -1.756 12.07 1 91.88 148 GLY B O 1
ATOM 2992 N N . ARG B 1 149 ? 8.75 -2.516 10.156 1 92.69 149 ARG B N 1
ATOM 2993 C CA . ARG B 1 149 ? 9.742 -1.835 9.328 1 92.69 149 ARG B CA 1
ATOM 2994 C C . ARG B 1 149 ? 9.18 -0.534 8.766 1 92.69 149 ARG B C 1
ATOM 2996 O O . ARG B 1 149 ? 7.988 -0.448 8.453 1 92.69 149 ARG B O 1
ATOM 3003 N N . ALA B 1 150 ? 10.094 0.411 8.539 1 94.12 150 ALA B N 1
ATOM 3004 C CA . ALA B 1 150 ? 9.664 1.717 8.047 1 94.12 150 ALA B CA 1
ATOM 3005 C C . ALA B 1 150 ? 9.188 1.627 6.598 1 94.12 150 ALA B C 1
ATOM 3007 O O . ALA B 1 150 ? 9.617 0.745 5.852 1 94.12 150 ALA B O 1
ATOM 3008 N N . LEU B 1 151 ? 8.391 2.514 6.199 1 95.44 151 LEU B N 1
ATOM 3009 C CA . LEU B 1 151 ? 7.82 2.523 4.855 1 95.44 151 LEU B CA 1
ATOM 3010 C C . LEU B 1 151 ? 8.867 2.953 3.828 1 95.44 151 LEU B C 1
ATOM 3012 O O . LEU B 1 151 ? 9.102 2.248 2.848 1 95.44 151 LEU B O 1
ATOM 3016 N N . PHE B 1 152 ? 9.422 4.074 4.035 1 95.62 152 PHE B N 1
ATOM 3017 C CA . PHE B 1 152 ? 10.414 4.668 3.148 1 95.62 152 PHE B CA 1
ATOM 3018 C C . PHE B 1 152 ? 11.25 5.699 3.893 1 95.62 152 PHE B C 1
ATOM 3020 O O . PHE B 1 152 ? 10.875 6.152 4.973 1 95.62 152 PHE B O 1
ATOM 3027 N N . ASP B 1 153 ? 12.391 6.016 3.389 1 93.81 153 ASP B N 1
ATOM 3028 C CA . ASP B 1 153 ? 13.188 7.145 3.848 1 93.81 153 ASP B CA 1
ATOM 3029 C C . ASP B 1 153 ? 12.648 8.461 3.299 1 93.81 153 ASP B C 1
ATOM 3031 O O . ASP B 1 153 ? 12.766 8.742 2.104 1 93.81 153 ASP B O 1
ATOM 3035 N N . SER B 1 154 ? 12.164 9.266 4.121 1 91.5 154 SER B N 1
ATOM 3036 C CA . SER B 1 154 ? 11.492 10.492 3.709 1 91.5 154 SER B CA 1
ATOM 3037 C C . SER B 1 154 ? 12.453 11.43 2.992 1 91.5 154 SER B C 1
ATOM 3039 O O . SER B 1 154 ? 12.047 12.195 2.111 1 91.5 154 SER B O 1
ATOM 3041 N N . SER B 1 155 ? 13.664 11.453 3.33 1 91.19 155 SER B N 1
ATOM 3042 C CA . SER B 1 155 ? 14.648 12.367 2.75 1 91.19 155 SER B CA 1
ATOM 3043 C C . SER B 1 155 ? 15.266 11.773 1.49 1 91.19 155 SER B C 1
ATOM 3045 O O . SER B 1 155 ? 15.742 12.508 0.623 1 91.19 155 SER B O 1
ATOM 3047 N N . ASP B 1 156 ? 15.25 10.414 1.411 1 95.06 156 ASP B N 1
ATOM 3048 C CA . ASP B 1 156 ? 15.852 9.719 0.276 1 95.06 156 ASP B CA 1
ATOM 3049 C C . ASP B 1 156 ? 15.055 8.469 -0.081 1 95.06 156 ASP B C 1
ATOM 3051 O O . ASP B 1 156 ? 15.57 7.348 0.017 1 95.06 156 ASP B O 1
ATOM 3055 N N . PRO B 1 157 ? 13.836 8.703 -0.568 1 95.81 157 PRO B N 1
ATOM 3056 C CA . PRO B 1 157 ? 12.93 7.57 -0.766 1 95.81 157 PRO B CA 1
ATOM 3057 C C . PRO B 1 157 ? 13.445 6.586 -1.812 1 95.81 157 PRO B C 1
ATOM 3059 O O . PRO B 1 157 ? 13.094 5.402 -1.775 1 95.81 157 PRO B O 1
ATOM 3062 N N . LEU B 1 158 ? 14.336 7.004 -2.729 1 96.88 158 LEU B N 1
ATOM 3063 C CA . LEU B 1 158 ? 14.797 6.129 -3.801 1 96.88 158 LEU B CA 1
ATOM 3064 C C . LEU B 1 158 ? 16.188 5.586 -3.5 1 96.88 158 LEU B C 1
ATOM 3066 O O . LEU B 1 158 ? 16.781 4.887 -4.324 1 96.88 158 LEU B O 1
ATOM 3070 N N . GLY B 1 159 ? 16.75 5.93 -2.355 1 95.75 159 GLY B N 1
ATOM 3071 C CA . GLY B 1 159 ? 18.062 5.438 -1.96 1 95.75 159 GLY B CA 1
ATOM 3072 C C . GLY B 1 159 ? 19.172 5.922 -2.861 1 95.75 159 GLY B C 1
ATOM 3073 O O . GLY B 1 159 ? 20.047 5.145 -3.26 1 95.75 159 GLY B O 1
ATOM 3074 N N . ARG B 1 160 ? 19.141 7.164 -3.229 1 94.69 160 ARG B N 1
ATOM 3075 C CA . ARG B 1 160 ? 20.156 7.738 -4.113 1 94.69 160 ARG B CA 1
ATOM 3076 C C . ARG B 1 160 ? 21.469 7.969 -3.375 1 94.69 160 ARG B C 1
ATOM 3078 O O . ARG B 1 160 ? 22.547 7.891 -3.969 1 94.69 160 ARG B O 1
ATOM 3085 N N . GLU B 1 161 ? 21.422 8.273 -2.098 1 96.06 161 GLU B N 1
ATOM 3086 C CA . GLU B 1 161 ? 22.594 8.633 -1.304 1 96.06 161 GLU B CA 1
ATOM 3087 C C . GLU B 1 161 ? 22.938 7.547 -0.29 1 96.06 161 GLU B C 1
ATOM 3089 O O . GLU B 1 161 ? 23.641 7.805 0.692 1 96.06 161 GLU B O 1
ATOM 3094 N N . ARG B 1 162 ? 22.453 6.414 -0.433 1 95.81 162 ARG B N 1
ATOM 3095 C CA . ARG B 1 162 ? 22.656 5.266 0.444 1 95.81 162 ARG B CA 1
ATOM 3096 C C . ARG B 1 162 ? 22.422 3.959 -0.301 1 95.81 162 ARG B C 1
ATOM 3098 O O . ARG B 1 162 ? 21.75 3.939 -1.335 1 95.81 162 ARG B O 1
ATOM 3105 N N . PRO B 1 163 ? 22.938 2.848 0.23 1 96.62 163 PRO B N 1
ATOM 3106 C CA . PRO B 1 163 ? 22.547 1.56 -0.347 1 96.62 163 PRO B CA 1
ATOM 3107 C C . PRO B 1 163 ? 21.094 1.205 -0.063 1 96.62 163 PRO B C 1
ATOM 3109 O O . PRO B 1 163 ? 20.562 1.547 0.998 1 96.62 163 PRO B O 1
ATOM 3112 N N . LEU B 1 164 ? 20.438 0.594 -0.979 1 96.75 164 LEU B N 1
ATOM 3113 C CA . LEU B 1 164 ? 19.094 0.096 -0.759 1 96.75 164 LEU B CA 1
ATOM 3114 C C . LEU B 1 164 ? 19.078 -0.956 0.345 1 96.75 164 LEU B C 1
ATOM 3116 O O . LEU B 1 164 ? 19.984 -1.786 0.433 1 96.75 164 LEU B O 1
ATOM 3120 N N . ASP B 1 165 ? 18.125 -0.908 1.207 1 96.5 165 ASP B N 1
ATOM 3121 C CA . ASP B 1 165 ? 17.969 -1.827 2.328 1 96.5 165 ASP B CA 1
ATOM 3122 C C . ASP B 1 165 ? 16.484 -2.119 2.588 1 96.5 165 ASP B C 1
ATOM 3124 O O . ASP B 1 165 ? 15.836 -1.406 3.35 1 96.5 165 ASP B O 1
ATOM 3128 N N . ASP B 1 166 ? 15.984 -3.244 2.068 1 92.81 166 ASP B N 1
ATOM 3129 C CA . ASP B 1 166 ? 14.555 -3.533 2.178 1 92.81 166 ASP B CA 1
ATOM 3130 C C . ASP B 1 166 ? 14.219 -4.152 3.533 1 92.81 166 ASP B C 1
ATOM 3132 O O . ASP B 1 166 ? 13.062 -4.457 3.814 1 92.81 166 ASP B O 1
ATOM 3136 N N . ALA B 1 167 ? 15.195 -4.379 4.391 1 91.88 167 ALA B N 1
ATOM 3137 C CA . ALA B 1 167 ? 14.945 -4.746 5.781 1 91.88 167 ALA B CA 1
ATOM 3138 C C . ALA B 1 167 ? 14.656 -3.514 6.633 1 91.88 167 ALA B C 1
ATOM 3140 O O . ALA B 1 167 ? 14.078 -3.621 7.719 1 91.88 167 ALA B O 1
ATOM 3141 N N . GLN B 1 168 ? 15.039 -2.375 6.125 1 93.69 168 GLN B N 1
ATOM 3142 C CA . GLN B 1 168 ? 14.828 -1.129 6.855 1 93.69 168 GLN B CA 1
ATOM 3143 C C . GLN B 1 168 ? 13.648 -0.347 6.281 1 93.69 168 GLN B C 1
ATOM 3145 O O . GLN B 1 168 ? 12.875 0.249 7.027 1 93.69 168 GLN B O 1
ATOM 3150 N N . TRP B 1 169 ? 13.625 -0.332 4.902 1 96 169 TRP B N 1
ATOM 3151 C CA . TRP B 1 169 ? 12.602 0.453 4.227 1 96 169 TRP B CA 1
ATOM 3152 C C . TRP B 1 169 ? 11.82 -0.406 3.238 1 96 169 TRP B C 1
ATOM 3154 O O . TRP B 1 169 ? 12.398 -0.956 2.297 1 96 169 TRP B O 1
ATOM 3164 N N . ALA B 1 170 ? 10.539 -0.384 3.369 1 97 170 ALA B N 1
ATOM 3165 C CA . ALA B 1 170 ? 9.664 -1.191 2.523 1 97 170 ALA B CA 1
ATOM 3166 C C . ALA B 1 170 ? 9.82 -0.811 1.053 1 97 170 ALA B C 1
ATOM 3168 O O . ALA B 1 170 ? 9.914 -1.684 0.187 1 97 170 ALA B O 1
ATOM 3169 N N . LEU B 1 171 ? 9.891 0.473 0.744 1 97.69 171 LEU B N 1
ATOM 3170 C CA . LEU B 1 171 ? 9.938 0.953 -0.633 1 97.69 171 LEU B CA 1
ATOM 3171 C C . LEU B 1 171 ? 11.195 0.46 -1.337 1 97.69 171 LEU B C 1
ATOM 3173 O O . LEU B 1 171 ? 11.203 0.293 -2.559 1 97.69 171 LEU B O 1
ATOM 3177 N N . ASP B 1 172 ? 12.234 0.232 -0.608 1 97.94 172 ASP B N 1
ATOM 3178 C CA . ASP B 1 172 ? 13.484 -0.233 -1.208 1 97.94 172 ASP B CA 1
ATOM 3179 C C . ASP B 1 172 ? 13.297 -1.599 -1.867 1 97.94 172 ASP B C 1
ATOM 3181 O O . ASP B 1 172 ? 14.062 -1.972 -2.758 1 97.94 172 ASP B O 1
ATOM 3185 N N . HIS B 1 173 ? 12.344 -2.346 -1.403 1 97.38 173 HIS B N 1
ATOM 3186 C CA . HIS B 1 173 ? 12.055 -3.664 -1.956 1 97.38 173 HIS B CA 1
ATOM 3187 C C . HIS B 1 173 ? 11.672 -3.572 -3.43 1 97.38 173 HIS B C 1
ATOM 3189 O O . HIS B 1 173 ? 11.938 -4.492 -4.203 1 97.38 173 HIS B O 1
ATOM 3195 N N . PHE B 1 174 ? 11.039 -2.492 -3.84 1 97.69 174 PHE B N 1
ATOM 3196 C CA . PHE B 1 174 ? 10.648 -2.299 -5.23 1 97.69 174 PHE B CA 1
ATOM 3197 C C . PHE B 1 174 ? 11.859 -2.4 -6.152 1 97.69 174 PHE B C 1
ATOM 3199 O O . PHE B 1 174 ? 11.898 -3.252 -7.043 1 97.69 174 PHE B O 1
ATOM 3206 N N . GLN B 1 175 ? 12.836 -1.597 -5.844 1 96.31 175 GLN B N 1
ATOM 3207 C CA . GLN B 1 175 ? 14.023 -1.525 -6.695 1 96.31 175 GLN B CA 1
ATOM 3208 C C . GLN B 1 175 ? 14.898 -2.764 -6.527 1 96.31 175 GLN B C 1
ATOM 3210 O O . GLN B 1 175 ? 15.5 -3.242 -7.492 1 96.31 175 GLN B O 1
ATOM 3215 N N . LYS B 1 176 ? 14.969 -3.283 -5.352 1 95.94 176 LYS B N 1
ATOM 3216 C CA . LYS B 1 176 ? 15.852 -4.41 -5.074 1 95.94 176 LYS B CA 1
ATOM 3217 C C . LYS B 1 176 ? 15.344 -5.688 -5.738 1 95.94 176 LYS B C 1
ATOM 3219 O O . LYS B 1 176 ? 16.141 -6.531 -6.164 1 95.94 176 LYS B O 1
ATOM 3224 N N . LYS B 1 177 ? 14.031 -5.785 -5.816 1 94.56 177 LYS B N 1
ATOM 3225 C CA . LYS B 1 177 ? 13.531 -7.086 -6.242 1 94.56 177 LYS B CA 1
ATOM 3226 C C . LYS B 1 177 ? 12.414 -6.93 -7.277 1 94.56 177 LYS B C 1
ATOM 3228 O O . LYS B 1 177 ? 12.523 -7.441 -8.391 1 94.56 177 LYS B O 1
ATOM 3233 N N . LEU B 1 178 ? 11.359 -6.223 -7.047 1 97.06 178 LEU B N 1
ATOM 3234 C CA . LEU B 1 178 ? 10.117 -6.266 -7.805 1 97.06 178 LEU B CA 1
ATOM 3235 C C . LEU B 1 178 ? 10.312 -5.715 -9.211 1 97.06 178 LEU B C 1
ATOM 3237 O O . LEU B 1 178 ? 9.852 -6.312 -10.188 1 97.06 178 LEU B O 1
ATOM 3241 N N . LEU B 1 179 ? 11.016 -4.613 -9.312 1 96.94 179 LEU B N 1
ATOM 3242 C CA . LEU B 1 179 ? 11.156 -3.955 -10.609 1 96.94 179 LEU B CA 1
ATOM 3243 C C . LEU B 1 179 ? 12.078 -4.75 -11.523 1 96.94 179 LEU B C 1
ATOM 32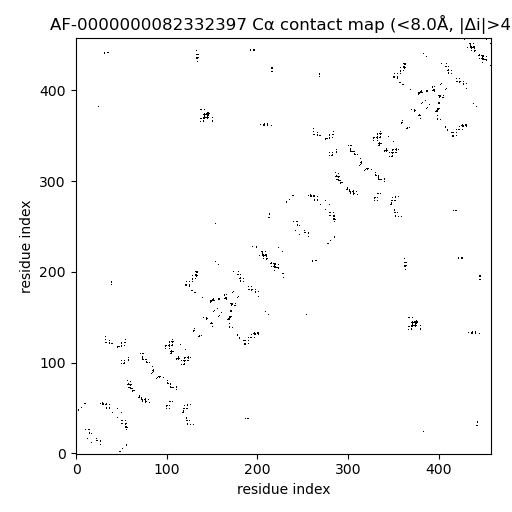45 O O . LEU B 1 179 ? 12.133 -4.492 -12.734 1 96.94 179 LEU B O 1
ATOM 3249 N N . LYS B 1 180 ? 12.75 -5.738 -11.031 1 95.38 180 LYS B N 1
ATOM 3250 C CA . LYS B 1 180 ? 13.633 -6.59 -11.828 1 95.38 180 LYS B CA 1
ATOM 3251 C C . LYS B 1 180 ? 12.898 -7.84 -12.312 1 95.38 180 LYS B C 1
ATOM 3253 O O . LYS B 1 180 ? 13.391 -8.555 -13.188 1 95.38 180 LYS B O 1
ATOM 3258 N N . LEU B 1 181 ? 11.781 -8.109 -11.836 1 95.81 181 LEU B N 1
ATOM 3259 C CA . LEU B 1 181 ? 11.062 -9.359 -12.07 1 95.81 181 LEU B CA 1
ATOM 3260 C C . LEU B 1 181 ? 10.742 -9.531 -13.555 1 95.81 181 LEU B C 1
ATOM 3262 O O . LEU B 1 181 ? 10.906 -10.617 -14.109 1 95.81 181 LEU B O 1
ATOM 3266 N N . PRO B 1 182 ? 10.312 -8.445 -14.258 1 96.5 182 PRO B N 1
ATOM 3267 C CA . PRO B 1 182 ? 9.969 -8.633 -15.672 1 96.5 182 PRO B CA 1
ATOM 3268 C C . PRO B 1 182 ? 11.109 -9.25 -16.484 1 96.5 182 PRO B C 1
ATOM 3270 O O . PRO B 1 182 ? 10.875 -10.094 -17.344 1 96.5 182 PRO B O 1
ATOM 3273 N N . GLN B 1 183 ? 12.328 -8.914 -16.141 1 95.44 183 GLN B N 1
ATOM 3274 C CA . GLN B 1 183 ? 13.484 -9.391 -16.891 1 95.44 183 GLN B CA 1
ATOM 3275 C C . GLN B 1 183 ? 13.789 -10.852 -16.578 1 95.44 183 GLN B C 1
ATOM 3277 O O . GLN B 1 183 ? 14.539 -11.5 -17.297 1 95.44 183 GLN B O 1
ATOM 3282 N N . THR B 1 184 ? 13.211 -11.383 -15.516 1 94.38 184 THR B N 1
ATOM 3283 C CA . THR B 1 184 ? 13.523 -12.742 -15.086 1 94.38 184 THR B CA 1
ATOM 3284 C C . THR B 1 184 ? 12.383 -13.695 -15.445 1 94.38 184 THR B C 1
ATOM 3286 O O . THR B 1 184 ? 12.438 -14.883 -15.117 1 94.38 184 THR B O 1
ATOM 3289 N N . MET B 1 185 ? 11.312 -13.211 -16.141 1 96.38 185 MET B N 1
ATOM 3290 C CA . MET B 1 185 ? 10.203 -14.062 -16.562 1 96.38 185 MET B CA 1
ATOM 3291 C C . MET B 1 185 ? 10.656 -15.07 -17.609 1 96.38 185 MET B C 1
ATOM 3293 O O . MET B 1 185 ? 11.539 -14.773 -18.422 1 96.38 185 MET B O 1
ATOM 3297 N N . GLN B 1 186 ? 10.023 -16.141 -17.578 1 95.94 186 GLN B N 1
ATOM 3298 C CA . GLN B 1 186 ? 10.445 -17.234 -18.438 1 95.94 186 GLN B CA 1
ATOM 3299 C C . GLN B 1 186 ? 9.641 -17.25 -19.734 1 95.94 186 GLN B C 1
ATOM 3301 O O . GLN B 1 186 ? 10.117 -17.766 -20.75 1 95.94 186 GLN B O 1
ATOM 3306 N N . THR B 1 187 ? 8.469 -16.781 -19.781 1 97.25 187 THR B N 1
ATOM 3307 C CA . THR B 1 187 ? 7.598 -16.812 -20.953 1 97.25 187 THR B CA 1
ATOM 3308 C C . THR B 1 187 ? 7.367 -15.406 -21.5 1 97.25 187 THR B C 1
ATOM 3310 O O . THR B 1 187 ? 7.375 -14.438 -20.734 1 97.25 187 THR B O 1
ATOM 3313 N N . PRO B 1 188 ? 7.172 -15.281 -22.812 1 96.5 188 PRO B N 1
ATOM 3314 C CA . PRO B 1 188 ? 6.938 -13.953 -23.391 1 96.5 188 PRO B CA 1
ATOM 3315 C C . PRO B 1 188 ? 5.723 -13.25 -22.781 1 96.5 188 PRO B C 1
ATOM 3317 O O . PRO B 1 188 ? 5.797 -12.07 -22.438 1 96.5 188 PRO B O 1
ATOM 3320 N N . GLU B 1 189 ? 4.648 -13.969 -22.641 1 96.19 189 GLU B N 1
ATOM 3321 C CA . GLU B 1 189 ? 3.455 -13.375 -22.047 1 96.19 189 GLU B CA 1
ATOM 3322 C C . GLU B 1 189 ? 3.682 -13.023 -20.578 1 96.19 189 GLU B C 1
ATOM 3324 O O . GLU B 1 189 ? 3.195 -12 -20.109 1 96.19 189 GLU B O 1
ATOM 3329 N N . GLY B 1 190 ? 4.332 -13.891 -19.875 1 96.56 190 GLY B N 1
ATOM 3330 C CA . GLY B 1 190 ? 4.695 -13.57 -18.5 1 96.56 190 GLY B CA 1
ATOM 3331 C C . GLY B 1 190 ? 5.477 -12.273 -18.375 1 96.56 190 GLY B C 1
ATOM 3332 O O . GLY B 1 190 ? 5.227 -11.477 -17.469 1 96.56 190 GLY B O 1
ATOM 3333 N N . LYS B 1 191 ? 6.375 -12.102 -19.312 1 96.69 191 LYS B N 1
ATOM 3334 C CA . LYS B 1 191 ? 7.176 -10.883 -19.328 1 96.69 191 LYS B CA 1
ATOM 3335 C C . LYS B 1 191 ? 6.305 -9.656 -19.578 1 96.69 191 LYS B C 1
ATOM 3337 O O . LYS B 1 191 ? 6.461 -8.633 -18.906 1 96.69 191 LYS B O 1
ATOM 3342 N N . ARG B 1 192 ? 5.43 -9.719 -20.469 1 95.5 192 ARG B N 1
ATOM 3343 C CA . ARG B 1 192 ? 4.535 -8.609 -20.781 1 95.5 192 ARG B CA 1
ATOM 3344 C C . ARG B 1 192 ? 3.66 -8.25 -19.594 1 95.5 192 ARG B C 1
ATOM 3346 O O . ARG B 1 192 ? 3.539 -7.074 -19.234 1 95.5 192 ARG B O 1
ATOM 3353 N N . LEU B 1 193 ? 3.105 -9.273 -18.984 1 95.75 193 LEU B N 1
ATOM 3354 C CA . LEU B 1 193 ? 2.25 -9.055 -17.828 1 95.75 193 LEU B CA 1
ATOM 3355 C C . LEU B 1 193 ? 3.045 -8.461 -16.672 1 95.75 193 LEU B C 1
ATOM 3357 O O . LEU B 1 193 ? 2.586 -7.523 -16.016 1 95.75 193 LEU B O 1
ATOM 3361 N N . ALA B 1 194 ? 4.207 -9.008 -16.469 1 96.81 194 ALA B N 1
ATOM 3362 C CA . ALA B 1 194 ? 5.062 -8.523 -15.391 1 96.81 194 ALA B CA 1
ATOM 3363 C C . ALA B 1 194 ? 5.453 -7.062 -15.609 1 96.81 194 ALA B C 1
ATOM 3365 O O . ALA B 1 194 ? 5.48 -6.27 -14.664 1 96.81 194 ALA B O 1
ATOM 3366 N N . GLN B 1 195 ? 5.727 -6.723 -16.844 1 96.75 195 GLN B N 1
ATOM 3367 C CA . GLN B 1 195 ? 6.121 -5.352 -17.156 1 96.75 195 GLN B CA 1
ATOM 3368 C C . GLN B 1 195 ? 4.977 -4.379 -16.891 1 96.75 195 GLN B C 1
ATOM 3370 O O . GLN B 1 195 ? 5.188 -3.314 -16.297 1 96.75 195 GLN B O 1
ATOM 3375 N N . TYR B 1 196 ? 3.84 -4.73 -17.297 1 95.69 196 TYR B N 1
ATOM 3376 C CA . TYR B 1 196 ? 2.668 -3.895 -17.078 1 95.69 196 TYR B CA 1
ATOM 3377 C C . TYR B 1 196 ? 2.461 -3.645 -15.586 1 95.69 196 TYR B C 1
ATOM 3379 O O . TYR B 1 196 ? 2.221 -2.508 -15.164 1 95.69 196 TYR B O 1
ATOM 3387 N N . ASN B 1 197 ? 2.559 -4.684 -14.836 1 96.44 197 ASN B N 1
ATOM 3388 C CA . ASN B 1 197 ? 2.318 -4.574 -13.398 1 96.44 197 ASN B CA 1
ATOM 3389 C C . ASN B 1 197 ? 3.473 -3.873 -12.688 1 96.44 197 ASN B C 1
ATOM 3391 O O . ASN B 1 197 ? 3.262 -3.168 -11.703 1 96.44 197 ASN B O 1
ATOM 3395 N N . ALA B 1 198 ? 4.668 -4.059 -13.18 1 97.31 198 ALA B N 1
ATOM 3396 C CA . ALA B 1 198 ? 5.809 -3.312 -12.656 1 97.31 198 ALA B CA 1
ATOM 3397 C C . ALA B 1 198 ? 5.66 -1.818 -12.93 1 97.31 198 ALA B C 1
ATOM 3399 O O . ALA B 1 198 ? 6.008 -0.991 -12.078 1 97.31 198 ALA B O 1
ATOM 3400 N N . ASP B 1 199 ? 5.152 -1.473 -14.055 1 96.75 199 ASP B N 1
ATOM 3401 C CA . ASP B 1 199 ? 4.934 -0.071 -14.398 1 96.75 199 ASP B CA 1
ATOM 3402 C C . ASP B 1 199 ? 3.949 0.583 -13.438 1 96.75 199 ASP B C 1
ATOM 3404 O O . ASP B 1 199 ? 4.062 1.773 -13.133 1 96.75 199 ASP B O 1
ATOM 3408 N N . PHE B 1 200 ? 3.014 -0.157 -13.039 1 97.06 200 PHE B N 1
ATOM 3409 C CA . PHE B 1 200 ? 2.084 0.344 -12.031 1 97.06 200 PHE B CA 1
ATOM 3410 C C . PHE B 1 200 ? 2.822 0.712 -10.75 1 97.06 200 PHE B C 1
ATOM 3412 O O . PHE B 1 200 ? 2.543 1.747 -10.141 1 97.06 200 PHE B O 1
ATOM 3419 N N . LEU B 1 201 ? 3.779 -0.113 -10.336 1 97.88 201 LEU B N 1
ATOM 3420 C CA . LEU B 1 201 ? 4.582 0.167 -9.148 1 97.88 201 LEU B CA 1
ATOM 3421 C C . LEU B 1 201 ? 5.43 1.418 -9.352 1 97.88 201 LEU B C 1
ATOM 3423 O O . LEU B 1 201 ? 5.609 2.207 -8.422 1 97.88 201 LEU B O 1
ATOM 3427 N N . VAL B 1 202 ? 5.918 1.562 -10.523 1 98.06 202 VAL B N 1
ATOM 3428 C CA . VAL B 1 202 ? 6.719 2.74 -10.844 1 98.06 202 VAL B CA 1
ATOM 3429 C C . VAL B 1 202 ? 5.852 3.994 -10.734 1 98.06 202 VAL B C 1
ATOM 3431 O O . VAL B 1 202 ? 6.297 5.023 -10.219 1 98.06 202 VAL B O 1
ATOM 3434 N N . THR B 1 203 ? 4.672 3.916 -11.203 1 97.06 203 THR B N 1
ATOM 3435 C CA . THR B 1 203 ? 3.75 5.039 -11.102 1 97.06 203 THR B CA 1
ATOM 3436 C C . THR B 1 203 ? 3.484 5.387 -9.641 1 97.06 203 THR B C 1
ATOM 3438 O O . THR B 1 203 ? 3.436 6.562 -9.273 1 97.06 203 THR B O 1
ATOM 3441 N N . TYR B 1 204 ? 3.322 4.391 -8.852 1 98 204 TYR B N 1
ATOM 3442 C CA . TYR B 1 204 ? 3.172 4.625 -7.422 1 98 204 TYR B CA 1
ATOM 3443 C C . TYR B 1 204 ? 4.391 5.348 -6.859 1 98 204 TYR B C 1
ATOM 3445 O O . TYR B 1 204 ? 4.25 6.309 -6.102 1 98 204 TYR B O 1
ATOM 3453 N N . MET B 1 205 ? 5.555 4.848 -7.219 1 98.12 205 MET B N 1
ATOM 3454 C CA . MET B 1 205 ? 6.793 5.473 -6.758 1 98.12 205 MET B CA 1
ATOM 3455 C C . MET B 1 205 ? 6.836 6.945 -7.148 1 98.12 205 MET B C 1
ATOM 3457 O O . MET B 1 205 ? 7.238 7.793 -6.352 1 98.12 205 MET B O 1
ATOM 3461 N N . ALA B 1 206 ? 6.457 7.203 -8.352 1 97.75 206 ALA B N 1
ATOM 3462 C CA . ALA B 1 206 ? 6.449 8.578 -8.836 1 97.75 206 ALA B CA 1
ATOM 3463 C C . ALA B 1 206 ? 5.488 9.445 -8.031 1 97.75 206 ALA B C 1
ATOM 3465 O O . ALA B 1 206 ? 5.809 10.586 -7.688 1 97.75 206 ALA B O 1
ATOM 3466 N N . LYS B 1 207 ? 4.324 8.906 -7.766 1 98 207 LYS B N 1
ATOM 3467 C CA . LYS B 1 207 ? 3.34 9.625 -6.969 1 98 207 LYS B CA 1
ATOM 3468 C C . LYS B 1 207 ? 3.855 9.875 -5.551 1 98 207 LYS B C 1
ATOM 3470 O O . LYS B 1 207 ? 3.717 10.984 -5.023 1 98 207 LYS B O 1
ATOM 3475 N N . LEU B 1 208 ? 4.453 8.859 -4.945 1 97.62 208 LEU B N 1
ATOM 3476 C CA . LEU B 1 208 ? 4.996 8.977 -3.596 1 97.62 208 LEU B CA 1
ATOM 3477 C C . LEU B 1 208 ? 6.082 10.047 -3.537 1 97.62 208 LEU B C 1
ATOM 3479 O O . LEU B 1 208 ? 6.055 10.914 -2.66 1 97.62 208 LEU B O 1
ATOM 3483 N N . CYS B 1 209 ? 6.957 10 -4.488 1 96.5 209 CYS B N 1
ATOM 3484 C CA . CYS B 1 209 ? 8.055 10.961 -4.52 1 96.5 209 CYS B CA 1
ATOM 3485 C C . CYS B 1 209 ? 7.539 12.383 -4.711 1 96.5 209 CYS B C 1
ATOM 3487 O O . CYS B 1 209 ? 8.047 13.32 -4.102 1 96.5 209 CYS B O 1
ATOM 3489 N N . ALA B 1 210 ? 6.586 12.523 -5.543 1 95.56 210 ALA B N 1
ATOM 3490 C CA . ALA B 1 210 ? 5.969 13.836 -5.723 1 95.56 210 ALA B CA 1
ATOM 3491 C C . ALA B 1 210 ? 5.371 14.344 -4.418 1 95.56 210 ALA B C 1
ATOM 3493 O O . ALA B 1 210 ? 5.594 15.5 -4.031 1 95.56 210 ALA B O 1
ATOM 3494 N N . GLU B 1 211 ? 4.656 13.484 -3.73 1 94.38 211 GLU B N 1
ATOM 3495 C CA . GLU B 1 211 ? 4.035 13.875 -2.469 1 94.38 211 GLU B CA 1
ATOM 3496 C C . GLU B 1 211 ? 5.086 14.25 -1.429 1 94.38 211 GLU B C 1
ATOM 3498 O O . GLU B 1 211 ? 4.898 15.203 -0.667 1 94.38 211 GLU B O 1
ATOM 3503 N N . LEU B 1 212 ? 6.16 13.516 -1.435 1 93 212 LEU B N 1
ATOM 3504 C CA . LEU B 1 212 ? 7.219 13.766 -0.464 1 93 212 LEU B CA 1
ATOM 3505 C C . LEU B 1 212 ? 7.891 15.109 -0.731 1 93 212 LEU B C 1
ATOM 3507 O O . LEU B 1 212 ? 8.453 15.719 0.18 1 93 212 LEU B O 1
ATOM 3511 N N . LYS B 1 213 ? 7.742 15.594 -1.961 1 88.94 213 LYS B N 1
ATOM 3512 C CA . LYS B 1 213 ? 8.305 16.891 -2.336 1 88.94 213 LYS B CA 1
ATOM 3513 C C . LYS B 1 213 ? 7.262 18 -2.203 1 88.94 213 LYS B C 1
ATOM 3515 O O . LYS B 1 213 ? 7.547 19.156 -2.494 1 88.94 213 LYS B O 1
ATOM 3520 N N . GLY B 1 214 ? 6.062 17.625 -1.853 1 84.62 214 GLY B N 1
ATOM 3521 C CA . GLY B 1 214 ? 5.004 18.594 -1.675 1 84.62 214 GLY B CA 1
ATOM 3522 C C . GLY B 1 214 ? 4.195 18.844 -2.936 1 84.62 214 GLY B C 1
ATOM 3523 O O . GLY B 1 214 ? 3.416 19.797 -3.008 1 84.62 214 GLY B O 1
ATOM 3524 N N . ASP B 1 215 ? 4.465 18.016 -3.941 1 83.81 215 ASP B N 1
ATOM 3525 C CA . ASP B 1 215 ? 3.693 18.125 -5.176 1 83.81 215 ASP B CA 1
ATOM 3526 C C . ASP B 1 215 ? 2.559 17.094 -5.199 1 83.81 215 ASP B C 1
ATOM 3528 O O . ASP B 1 215 ? 2.719 15.992 -5.73 1 83.81 215 ASP B O 1
ATOM 3532 N N . PHE B 1 216 ? 1.378 17.516 -4.887 1 82.5 216 PHE B N 1
ATOM 3533 C CA . PHE B 1 216 ? 0.282 16.578 -4.68 1 82.5 216 PHE B CA 1
ATOM 3534 C C . PHE B 1 216 ? -0.569 16.453 -5.938 1 82.5 216 PHE B C 1
ATOM 3536 O O . PHE B 1 216 ? -1.449 15.594 -6.016 1 82.5 216 PHE B O 1
ATOM 3543 N N . TYR B 1 217 ? -0.239 17.312 -7.004 1 86.44 217 TYR B N 1
ATOM 3544 C CA . TYR B 1 217 ? -1.061 17.297 -8.211 1 86.44 217 TYR B CA 1
ATOM 3545 C C . TYR B 1 217 ? -0.329 16.625 -9.359 1 86.44 217 TYR B C 1
ATOM 3547 O O . TYR B 1 217 ? -0.706 16.797 -10.523 1 86.44 217 TYR B O 1
ATOM 3555 N N . ALA B 1 218 ? 0.742 16.047 -8.984 1 87.88 218 ALA B N 1
ATOM 3556 C CA . ALA B 1 218 ? 1.521 15.531 -10.109 1 87.88 218 ALA B CA 1
ATOM 3557 C C . ALA B 1 218 ? 2.25 14.242 -9.727 1 87.88 218 ALA B C 1
ATOM 3559 O O . ALA B 1 218 ? 2.273 13.859 -8.555 1 87.88 218 ALA B O 1
ATOM 3560 N N . LEU B 1 219 ? 2.732 13.625 -10.758 1 92.88 219 LEU B N 1
ATOM 3561 C CA . LEU B 1 219 ? 3.709 12.555 -10.602 1 92.88 219 LEU B CA 1
ATOM 3562 C C . LEU B 1 219 ? 5.129 13.078 -10.789 1 92.88 219 LEU B C 1
ATOM 3564 O O . LEU B 1 219 ? 5.344 14.055 -11.516 1 92.88 219 LEU B O 1
ATOM 3568 N N . ASP B 1 220 ? 6.016 12.555 -10.078 1 94.31 220 ASP B N 1
ATOM 3569 C CA . ASP B 1 220 ? 7.418 12.891 -10.305 1 94.31 220 ASP B CA 1
ATOM 3570 C C . ASP B 1 220 ? 7.906 12.328 -11.633 1 94.31 220 ASP B C 1
ATOM 3572 O O . ASP B 1 220 ? 8.227 11.141 -11.742 1 94.31 220 ASP B O 1
ATOM 3576 N N . GLU B 1 221 ? 8.078 13.078 -12.594 1 94.06 221 GLU B N 1
ATOM 3577 C CA . GLU B 1 221 ? 8.398 12.672 -13.961 1 94.06 221 GLU B CA 1
ATOM 3578 C C . GLU B 1 221 ? 9.797 12.055 -14.039 1 94.06 221 GLU B C 1
ATOM 3580 O O . GLU B 1 221 ? 10.047 11.203 -14.883 1 94.06 221 GLU B O 1
ATOM 3585 N N . SER B 1 222 ? 10.672 12.516 -13.219 1 94.25 222 SER B N 1
ATOM 3586 C CA . SER B 1 222 ? 12.023 11.961 -13.227 1 94.25 222 SER B CA 1
ATOM 3587 C C . SER B 1 222 ? 12.023 10.492 -12.836 1 94.25 222 SER B C 1
ATOM 3589 O O . SER B 1 222 ? 12.82 9.703 -13.352 1 94.25 222 SER B O 1
ATOM 3591 N N . VAL B 1 223 ? 11.141 10.148 -11.938 1 94.75 223 VAL B N 1
ATOM 3592 C CA . VAL B 1 223 ? 11.016 8.758 -11.516 1 94.75 223 VAL B CA 1
ATOM 3593 C C . VAL B 1 223 ? 10.461 7.922 -12.656 1 94.75 223 VAL B C 1
ATOM 3595 O O . VAL B 1 223 ? 10.961 6.832 -12.938 1 94.75 223 VAL B O 1
ATOM 3598 N N . LEU B 1 224 ? 9.469 8.414 -13.328 1 94.81 224 LEU B N 1
ATOM 3599 C CA . LEU B 1 224 ? 8.898 7.719 -14.477 1 94.81 224 LEU B CA 1
ATOM 3600 C C . LEU B 1 224 ? 9.961 7.496 -15.555 1 94.81 224 LEU B C 1
ATOM 3602 O O . LEU B 1 224 ? 10.078 6.395 -16.094 1 94.81 224 LEU B O 1
ATOM 3606 N N . ALA B 1 225 ? 10.734 8.492 -15.828 1 93.44 225 ALA B N 1
ATOM 3607 C CA . ALA B 1 225 ? 11.766 8.43 -16.859 1 93.44 225 ALA B CA 1
ATOM 3608 C C . ALA B 1 225 ? 12.852 7.418 -16.5 1 93.44 225 ALA B C 1
ATOM 3610 O O . ALA B 1 225 ? 13.367 6.707 -17.375 1 93.44 225 ALA B O 1
ATOM 3611 N N . GLU B 1 226 ? 13.133 7.352 -15.305 1 93.62 226 GLU B N 1
ATOM 3612 C CA . GLU B 1 226 ? 14.242 6.516 -14.836 1 93.62 226 GLU B CA 1
ATOM 3613 C C . GLU B 1 226 ? 13.828 5.047 -14.758 1 93.62 226 GLU B C 1
ATOM 3615 O O . GLU B 1 226 ? 14.625 4.156 -15.062 1 93.62 226 GLU B O 1
ATOM 3620 N N . PHE B 1 227 ? 12.555 4.805 -14.422 1 92.94 227 PHE B N 1
ATOM 3621 C CA . PHE B 1 227 ? 12.234 3.438 -14.031 1 92.94 227 PHE B CA 1
ATOM 3622 C C . PHE B 1 227 ? 11.242 2.816 -15.008 1 92.94 227 PHE B C 1
ATOM 3624 O O . PHE B 1 227 ? 11 1.608 -14.969 1 92.94 227 PHE B O 1
ATOM 3631 N N . SER B 1 228 ? 10.602 3.666 -15.812 1 83.56 228 SER B N 1
ATOM 3632 C CA . SER B 1 228 ? 9.656 3.1 -16.766 1 83.56 228 SER B CA 1
ATOM 3633 C C . SER B 1 228 ? 10.367 2.5 -17.969 1 83.56 228 SER B C 1
ATOM 3635 O O . SER B 1 228 ? 11.398 3.023 -18.406 1 83.56 228 SER B O 1
ATOM 3637 N N . LEU B 1 229 ? 9.93 1.38 -18.375 1 73.62 229 LEU B N 1
ATOM 3638 C CA . LEU B 1 229 ? 10.508 0.802 -19.578 1 73.62 229 LEU B CA 1
ATOM 3639 C C . LEU B 1 229 ? 9.609 1.051 -20.797 1 73.62 229 LEU B C 1
ATOM 3641 O O . LEU B 1 229 ? 8.383 1.133 -20.656 1 73.62 229 LEU B O 1
#

Foldseek 3Di:
DDPVVVLVLLLVCQVPPQDDPPSVVVQVLLVQLLVQLVVLCVPPPDDSNLLSLLSSQLVSQPDDPPDPCRLCRLVVSLVVQLVCCCPVPVVPDPVSSVSSSLLSNCLDVSVVRHNDDPSSLSSNLSSLLCCFAPNVVVVLVVVCVVLVAAAADLVCRQQPPHDQDCRRHSSSCLVVPLLCSLVVRDGPVSNVSSLVRNLNSLQVVQCVNCVSVVNNPDGNVVSCVVRRD/DDPVVVLVLLLVCQVPPQDDPPSVVVQVLLVQLLVQLVVLCVPPPDDSNLLSLLSSQLVSQPDDPPDPCRLCRLVVSLVVQLVCCCPVPVVPDPVSSVSSSLLSNCLDVSVVRHNDDPSSLSSNLSSLLCCFAPNVVVVLVVVCVVLVAAAADLVCRQQPPHDQDCRRHSSSCLVVPLLCSLVVRDGPVSNVSSLVRNLNSLQVVQCVNCVSVVNNPDGNVVSCVVRRD

Organism: Erwinia amylovora (NCBI:txid552)

Solvent-accessible surface area (backbone atoms only — not comparable to full-atom values): 23749 Å² total; per-residue (Å²): 133,53,69,68,57,51,51,52,51,52,52,50,46,46,73,74,64,54,87,53,93,62,42,71,60,50,52,52,49,26,52,48,25,34,47,43,27,56,61,50,43,61,95,49,96,56,60,62,67,40,31,45,51,18,30,66,35,31,60,71,39,74,64,57,90,83,40,90,60,43,55,46,25,25,52,51,9,14,53,48,42,61,53,45,46,59,71,77,35,66,82,54,64,73,90,43,46,65,58,22,29,47,19,14,27,22,40,36,72,77,50,70,41,77,54,82,46,71,40,17,29,41,38,24,30,23,51,56,44,54,59,32,32,51,61,13,52,45,47,49,29,17,52,22,20,55,68,70,34,43,59,54,43,84,92,45,59,83,34,82,91,46,80,74,43,54,82,54,17,36,50,31,37,41,74,75,45,53,65,51,43,34,82,69,39,72,41,74,56,37,23,53,50,26,42,51,18,33,45,50,47,41,51,47,50,11,32,34,54,14,44,71,72,57,35,67,88,46,63,29,58,70,48,42,66,71,66,52,128,133,53,69,68,57,50,50,52,51,52,52,51,46,47,73,74,65,55,89,54,92,61,43,70,61,50,51,52,49,27,52,49,25,35,45,42,28,56,60,49,42,60,94,50,97,57,59,63,68,40,30,45,52,18,30,65,36,30,62,70,38,74,63,57,91,83,39,91,60,42,55,46,24,26,55,52,9,15,55,48,43,61,52,44,45,60,71,78,36,67,84,56,63,72,89,44,46,65,60,22,28,48,18,15,26,22,39,36,73,76,51,67,40,77,53,82,47,69,42,18,30,41,38,24,30,24,49,57,44,54,59,31,33,51,60,15,52,44,45,48,29,16,52,22,20,54,69,70,34,43,59,54,43,83,92,46,58,82,34,82,90,48,80,74,44,53,82,54,17,37,50,32,36,41,74,74,47,53,65,51,44,33,82,70,39,72,42,74,55,36,22,54,50,26,41,53,18,32,44,50,47,41,51,46,50,12,32,35,53,14,44,71,70,58,36,65,88,45,62,30,60,69,49,41,66,72,66,53,129

Nearest PDB structures (foldseek):
  3gw7-assembly1_B  TM=9.258E-01  e=7.295E-16  Escherichia coli K-12
  3b57-assembly1_A-2  TM=8.764E-01  e=2.870E-07  Listeria innocua Clip11262
  4wzi-assembly1_A  TM=3.597E-01  e=2.100E+00  Homo sapiens
  5ohj-assembly1_A  TM=2.086E-01  e=3.735E-01  Homo sapiens
  4wzi-assembly1_B  TM=2.333E-01  e=2.620E+00  Homo sapiens

Sequence (458 aa):
MTLTQWQSRFEHWLNESWQQDDKAHDVAHLKRVWQTAQRIMQGIDADALVVMAGCYFHDIVNLPKNHPQRHLASAQAAEETRRILPQQFPDFPGNKIDAVTHAVHAHSFSAGVVAETIEAKIVQDADRIESLGAIGLARVFYVSGALGRALFDSSDPLGRERPLDDAQWALDHFQKKLLKLPQTMQTPEGKRLAQYNADFLVTYMAKLCAELKGDFYALDESVLAEFSLMTLTQWQSRFEHWLNESWQQDDKAHDVAHLKRVWQTAQRIMQGIDADALVVMAGCYFHDIVNLPKNHPQRHLASAQAAEETRRILPQQFPDFPGNKIDAVTHAVHAHSFSAGVVAETIEAKIVQDADRIESLGAIGLARVFYVSGALGRALFDSSDPLGRERPLDDAQWALDHFQKKLLKLPQTMQTPEGKRLAQYNADFLVTYMAKLCAELKGDFYALDESVLAEFSL

Secondary structure (DSSP, 8-state):
--HHHHHHHHHHHHHHH---TTHHHHHHHHHHHHHHHHHHHTTS---HHHHHHHHHHTTSS---TT-TTGGGHHHHHHHHHHHHHHHH-TTS-GGGHHHHHHHHHHT-GGGT----SHHHHHHHHHHHHTTSHHHHHHHHHHHHHHHT-BS--SS-TT-SSS---TTTBTTHHHHHTGGGHHHH-SSHHHHHHHHHHHHHHHHHHHHHHHHHTT-TTS--HHHHHHH--/--HHHHHHHHHHHHHHH---TTHHHHHHHHHHHHHHHHHHHTTS---HHHHHHHHHHTTSS---TT-TTGGGHHHHHHHHHHHHHHHH-TTS-GGGHHHHHHHHHHT-GGGT----SHHHHHHHHHHHHTTSHHHHHHHHHHHHHHHT-BS--SS-TT-SSS---TTTBTTHHHHHTGGGHHHH-SSHHHHHHHHHHHHHHHHHHHHHHHHHTT-TTS--HHHHHHH--

Radius of gyration: 25.09 Å; Cα contacts (8 Å, |Δi|>4): 688; chains: 2; bounding box: 45×78×55 Å

pLDDT: mean 93.86, std 5.97, range [70.19, 98.81]

InterPro domains:
  IPR003607 HD/PDEase domain [SM00471] (22-141)
  IPR003607 HD/PDEase domain [cd00077] (25-136)
  IPR006674 HD domain [PF01966] (28-130)
  IPR006674 HD domain [PS51831] (26-132)